Protein 5IRN (pdb70)

Sequence (746 aa):
EAAACKKYMSKLRTIVAAQSRFLNLCLEDIYTENTLEVRTAALGLEELFSEDADTVLVVGEAGSGKSTLLQQVHLLWATGQDFQEFLFVFPFSCRQLQCVARPLSVMTLLFEHCCWPDVGQQDVFQFLLDHPDRILLTFDGFDEFKFKFTDHERHCSPTDPTSVQTLLFNLLQGNLLKNARKVLTSRPDAVSAFLRKYVRTEFNLKGFSEEGIELYLRKCHREPGVADRLIHLLQTTSALHGLCHLPVFSWMVSKCHQELLLQDGGSPKTTTDMYLLILQHFLRHASLLQGRLPTLLRLGQLALWGLGMCCYVFSAQQLQAAQVDPDDISLGFLVQAPLEFLHITFQCFLAAFYLVLSTDVPTASLRYLFNCESTVAALLQKTEPHNLQITAAFLAGLLSREHRDLLAACQASERSLLRRRACARWCLARSLHKHFRSIHAMPGFLWLIRSLYEMQEERLAQEAVRGLNVEHLKLTFCGVGPAECAALAFVLRHLRRPVALQLDHNSVGDIGVEQLLPCLGACKALYLRDNNISDRGICKLIEHALHCEQLQKLALFNNKLTDGCAHSVAQLLACKQNFLALRLGNNHITAEGAQVLAEGLRDNSSLQFLGFWGNKVGDKGAQALAEALSDHQSLKWLSLVGNNIGSVGAQALASMLEKNVALEELCLEENHLQDAGVCSLAEGLKRNSSLKVLKLSNNCITFVGAEALLQALASNDTILEVWLRGNPFSPEEMEALSHRDSRLLL

CATH classification: 3.40.50.300 (+1 more: 3.80.10.10)

GO terms:
  GO:0043531 ADP binding (F, IDA)

InterPro domains:
  IPR001315 CARD domain [PF00619] (6-85)
  IPR001315 CARD domain [PF00619] (107-177)
  IPR001315 CARD domain [PS50209] (1-82)
  IPR001315 CARD domain [PS50209] (107-178)
  IPR001611 Leucine-rich repeat [PF13516] (844-865)
  IPR001611 Leucine-rich repeat [PF13516] (871-893)
  IPR001611 Leucine-rich repeat [PF13516] (900-921)
  IPR001611 Leucine-rich repeat [PF13516] (955-976)
  IPR001611 Leucine-rich repeat [PS51450] (957-978)
  IPR007111 NACHT nucleoside triphosphatase [PF05729] (266-435)
  IPR007111 NACHT nucleoside triphosphatase [PS50837] (266-402)
  IPR011029 Death-like domain superfamily [G3DSA:1.10.533.10] (2-100)
  IPR011029 Death-like domain superfamily [G3DSA:1.10.533.10] (101-182)
  IPR011029 Death-like domain superfamily [SSF47986] (7-83)
  IPR011029 Death-like domain superfamily [SSF47986] (104-183)
  IPR027417 P-loop containing nucleoside triphosphate hydrolase [G3DSA:3.40.50.300] (189-412)
  IPR027417 P-loop containing nucleoside triphosphate hydrolase [SSF52540] (267-445)
  IPR032675 Leucine-rich repeat domain superfamily [G3DSA:3.80.10.10] (719-1010)
  IPR041075 NOD1/2, winged helix domain [PF17779] (519-564)
  IPR041267 NACHT, LRR and PYD domains-containing protein, helical domain HD2 [PF17776] (576-730)

Organism: Oryctolagus cuniculus (NCBI:txid9986)

B-factor: mean 77.6, std 21.6, range [43.57, 192.57]

Solvent-accessible surface area: 31819 Å² total; per-residue (Å²): 212,51,71,19,33,106,77,2,29,50,53,1,52,95,51,2,22,70,126,4,112,89,122,178,107,23,0,91,82,14,35,6,91,12,49,0,44,68,147,170,144,49,48,42,19,128,78,2,30,112,122,116,8,16,0,1,0,0,4,3,54,11,8,1,14,21,62,47,0,2,41,18,0,17,5,20,0,11,70,39,96,39,10,76,88,1,34,1,0,0,30,11,31,0,39,83,10,34,77,36,98,213,84,7,7,0,54,33,4,0,2,117,70,38,4,122,0,99,90,24,47,147,104,0,6,93,53,0,56,84,72,25,78,80,0,0,0,1,1,39,13,18,11,16,14,83,68,112,190,87,9,95,106,177,27,65,32,34,85,80,89,20,29,6,18,4,2,3,34,0,0,12,62,25,34,3,13,47,93,0,38,1,0,0,0,0,13,54,84,39,17,60,87,66,12,115,71,58,29,93,32,27,2,55,4,63,13,15,33,45,109,0,2,58,85,19,0,95,64,28,22,185,125,124,37,23,9,80,128,0,20,116,20,2,118,92,31,30,16,0,9,2,4,0,20,44,19,18,13,0,75,0,0,13,90,0,52,132,30,7,38,154,109,159,28,79,32,12,92,4,35,0,28,0,3,19,26,0,1,51,23,19,8,141,138,106,101,88,8,86,60,51,26,75,7,0,41,68,0,0,85,2,0,2,84,0,1,2,77,18,18,8,13,0,53,78,133,61,10,130,82,25,129,8,61,105,86,1,54,87,9,26,1,6,48,141,129,78,24,34,3,59,57,12,10,1,1,0,0,0,0,0,1,10,0,0,5,7,127,101,6,54,50,66,3,0,94,73,6,14,114,39,209,34,116,10,3,38,28,1,112,110,6,52,82,15,2,18,47,12,0,4,5,4,0,0,0,0,0,2,144,145,15,80,122,68,1,39,45,21,39,123,55,56,152,28,0,90,135,9,14,61,17,0,52,113,1,0,22,88,4,1,53,60,23,68,156,89,188,154,50,26,65,21,3,0,42,30,0,35,4,0,16,7,6,55,46,99,160,0,0,88,75,0,10,186,72,35,115,17,75,84,4,95,0,22,88,14,36,0,7,1,22,26,0,10,0,0,3,34,0,4,104,32,24,232,102,37,0,7,0,29,0,9,64,2,32,0,6,16,16,0,0,61,25,4,24,77,2,2,39,10,1,63,3,0,43,0,54,31,1,62,0,21,29,158,0,0,40,79,2,1,100,65,0,48,135,5,126,81,0,49,81,1,3,0,58,62,10,85,0,57,40,58,1,2,117,21,0,11,64,0,1,45,83,12,154,51,0,42,12,0,74,0,2,56,6,118,2,58,24,126,0,0,86,68,0,4,99,2,0,139,80,12,58,30,0,55,72,0,4,0,128,22,0,108,0,11,45,130,0,0,59,22,0,0,124,12,0,21,127,10,139,29,0,78,45,0,3,0,4,17,0,87,0,2,54,78,0,0,94,13,0,1,38,4,0,71,125,5,124,20,1,58,42,0,3,0,22,94,11,73,0,94,36,65,0,0,48,18,0,2,73,0,1,78,133,11,93,24,1,87,18,0,29,0,9,64,0,64,0,54,43,88,0,0,78,22,0,12,123,0,5,94,90,8,135,52,2,105,56,0,65,1,151,62,12,81,23,48,101,143,47,87,116,43,2,70,153,113,49,98,52,12,66,92

Structure (mmCIF, N/CA/C/O backbone):
data_5IRN
#
_entry.id   5IRN
#
_cell.length_a   77.815
_cell.length_b   106.162
_cell.length_c   185.393
_cell.angle_alpha   90.00
_cell.angle_beta   90.00
_cell.angle_gamma   90.00
#
_symmetry.space_group_name_H-M   'P 21 21 21'
#
loop_
_entity.id
_entity.type
_entity.pdbx_description
1 polymer 'Uncharacterized protein'
2 non-polymer "ADENOSINE-5'-DIPHOSPHATE"
3 water water
#
loop_
_atom_site.group_PDB
_atom_site.id
_atom_site.type_symbol
_atom_site.label_atom_id
_atom_site.label_alt_id
_atom_site.label_comp_id
_atom_site.label_asym_id
_atom_site.label_entity_id
_atom_site.label_seq_id
_atom_site.pdbx_PDB_ins_code
_atom_site.Cartn_x
_atom_site.Cartn_y
_atom_site.Cartn_z
_atom_site.occupancy
_atom_site.B_iso_or_equiv
_atom_site.auth_seq_id
_atom_site.auth_comp_id
_atom_site.auth_asym_id
_atom_site.auth_atom_id
_atom_site.pdbx_PDB_model_num
ATOM 1 N N . GLU A 1 5 ? 27.969 111.242 148.128 1.00 103.87 195 GLU A N 1
ATOM 2 C CA . GLU A 1 5 ? 29.387 111.127 147.627 1.00 109.17 195 GLU A CA 1
ATOM 3 C C . GLU A 1 5 ? 29.997 109.764 147.930 1.00 108.42 195 GLU A C 1
ATOM 4 O O . GLU A 1 5 ? 29.521 109.027 148.814 1.00 116.00 195 GLU A O 1
ATOM 10 N N . ALA A 1 6 ? 31.041 109.438 147.167 1.00 95.62 196 ALA A N 1
ATOM 11 C CA . ALA A 1 6 ? 31.792 108.194 147.328 1.00 88.56 196 ALA A CA 1
ATOM 12 C C . ALA A 1 6 ? 33.264 108.516 147.561 1.00 77.97 196 ALA A C 1
ATOM 13 O O . ALA A 1 6 ? 33.748 109.585 147.168 1.00 73.23 196 ALA A O 1
ATOM 15 N N . ALA A 1 7 ? 33.965 107.595 148.224 1.00 75.12 197 ALA A N 1
ATOM 16 C CA . ALA A 1 7 ? 35.398 107.756 148.514 1.00 75.41 197 ALA A CA 1
ATOM 17 C C . ALA A 1 7 ? 36.244 107.901 147.244 1.00 76.50 197 ALA A C 1
ATOM 18 O O . ALA A 1 7 ? 35.766 107.699 146.115 1.00 70.81 197 ALA A O 1
ATOM 20 N N . ALA A 1 8 ? 37.510 108.248 147.444 1.00 75.73 198 ALA A N 1
ATOM 21 C CA . ALA A 1 8 ? 38.391 108.606 146.349 1.00 71.38 198 ALA A CA 1
ATOM 22 C C . ALA A 1 8 ? 38.700 107.434 145.387 1.00 71.91 198 ALA A C 1
ATOM 23 O O . ALA A 1 8 ? 38.889 107.671 144.207 1.00 71.49 198 ALA A O 1
ATOM 25 N N . CYS A 1 9 ? 38.745 106.213 145.920 1.00 68.37 199 CYS A N 1
ATOM 26 C CA . CYS A 1 9 ? 39.136 105.024 145.211 1.00 79.34 199 CYS A CA 1
ATOM 27 C C . CYS A 1 9 ? 38.016 104.581 144.247 1.00 79.46 199 CYS A C 1
ATOM 28 O O . CYS A 1 9 ? 38.287 104.316 143.084 1.00 76.56 199 CYS A O 1
ATOM 31 N N . LYS A 1 10 ? 36.771 104.554 144.715 1.00 73.56 200 LYS A N 1
ATOM 32 C CA . LYS A 1 10 ? 35.622 104.349 143.844 1.00 73.55 200 LYS A CA 1
ATOM 33 C C . LYS A 1 10 ? 35.464 105.446 142.776 1.00 76.99 200 LYS A C 1
ATOM 34 O O . LYS A 1 10 ? 35.109 105.147 141.639 1.00 74.57 200 LYS A O 1
ATOM 40 N N . LYS A 1 11 ? 35.728 106.702 143.125 1.00 77.26 201 LYS A N 1
ATOM 41 C CA . LYS A 1 11 ? 35.627 107.798 142.135 1.00 79.22 201 LYS A CA 1
ATOM 42 C C . LYS A 1 11 ? 36.602 107.634 140.976 1.00 75.31 201 LYS A C 1
ATOM 43 O O . LYS A 1 11 ? 36.272 107.969 139.827 1.00 69.50 201 LYS A O 1
ATOM 49 N N . TYR A 1 12 ? 37.808 107.182 141.319 1.00 66.72 202 TYR A N 1
ATOM 50 C CA . TYR A 1 12 ? 38.862 106.949 140.365 1.00 75.94 202 TYR A CA 1
ATOM 51 C C . TYR A 1 12 ? 38.524 105.736 139.480 1.00 74.72 202 TYR A C 1
ATOM 52 O O . TYR A 1 12 ? 38.634 105.827 138.278 1.00 72.21 202 TYR A O 1
ATOM 61 N N . MET A 1 13 ? 38.073 104.636 140.084 1.00 75.35 203 MET A N 1
ATOM 62 C CA . MET A 1 13 ? 37.499 103.529 139.340 1.00 73.88 203 MET A CA 1
ATOM 63 C C . MET A 1 13 ? 36.562 104.030 138.272 1.00 70.86 203 MET A C 1
ATOM 64 O O . MET A 1 13 ? 36.672 103.615 137.146 1.00 84.07 203 MET A O 1
ATOM 69 N N . SER A 1 14 ? 35.644 104.906 138.636 1.00 72.82 204 SER A N 1
ATOM 70 C CA . SER A 1 14 ? 34.658 105.446 137.691 1.00 73.82 204 SER A CA 1
ATOM 71 C C . SER A 1 14 ? 35.274 106.414 136.683 1.00 70.61 204 SER A C 1
ATOM 72 O O . SER A 1 14 ? 34.885 106.404 135.503 1.00 73.94 204 SER A O 1
ATOM 75 N N . LYS A 1 15 ? 36.222 107.239 137.124 1.00 64.13 205 LYS A N 1
ATOM 76 C CA . LYS A 1 15 ? 36.930 108.121 136.184 1.00 72.35 205 LYS A CA 1
ATOM 77 C C . LYS A 1 15 ? 37.687 107.297 135.109 1.00 71.54 205 LYS A C 1
ATOM 78 O O . LYS A 1 15 ? 37.610 107.615 133.926 1.00 72.26 205 LYS A O 1
ATOM 84 N N . LEU A 1 16 ? 38.386 106.251 135.555 1.00 65.89 206 LEU A N 1
ATOM 85 C CA . LEU A 1 16 ? 39.270 105.450 134.722 1.00 70.58 206 LEU A CA 1
ATOM 86 C C . LEU A 1 16 ? 38.443 104.686 133.672 1.00 71.44 206 LEU A C 1
ATOM 87 O O . LEU A 1 16 ? 38.742 104.771 132.488 1.00 73.82 206 LEU A O 1
ATOM 92 N N . ARG A 1 17 ? 37.370 104.012 134.106 1.00 70.21 207 ARG A N 1
ATOM 93 C CA . ARG A 1 17 ? 36.398 103.409 133.201 1.00 70.86 207 ARG A CA 1
ATOM 94 C C . ARG A 1 17 ? 35.904 104.388 132.161 1.00 72.85 207 ARG A C 1
ATOM 95 O O . ARG A 1 17 ? 35.832 104.044 130.990 1.00 77.08 207 ARG A O 1
ATOM 103 N N . THR A 1 18 ? 35.539 105.590 132.597 1.00 74.68 208 THR A N 1
ATOM 104 C CA . THR A 1 18 ? 34.951 106.597 131.709 1.00 73.11 208 THR A CA 1
ATOM 105 C C . THR A 1 18 ? 35.953 107.034 130.653 1.00 67.19 208 THR A C 1
ATOM 106 O O . THR A 1 18 ? 35.579 107.157 129.500 1.00 67.88 208 THR A O 1
ATOM 110 N N . ILE A 1 19 ? 37.194 107.286 131.063 1.00 74.80 209 ILE A N 1
ATOM 111 C CA . ILE A 1 19 ? 38.242 107.730 130.153 1.00 77.74 209 ILE A CA 1
ATOM 112 C C . ILE A 1 19 ? 38.600 106.589 129.181 1.00 77.93 209 ILE A C 1
ATOM 113 O O . ILE A 1 19 ? 38.553 106.804 127.989 1.00 75.16 209 ILE A O 1
ATOM 118 N N . VAL A 1 20 ? 38.911 105.399 129.702 1.00 72.71 210 VAL A N 1
ATOM 119 C CA . VAL A 1 20 ? 39.287 104.235 128.888 1.00 72.99 210 VAL A CA 1
ATOM 120 C C . VAL A 1 20 ? 38.206 103.913 127.839 1.00 67.81 210 VAL A C 1
ATOM 121 O O . VAL A 1 20 ? 38.519 103.854 126.671 1.00 62.97 210 VAL A O 1
ATOM 125 N N . ALA A 1 21 ? 36.951 103.770 128.253 1.00 67.21 211 ALA A N 1
ATOM 126 C CA . ALA A 1 21 ? 35.821 103.670 127.324 1.00 68.74 211 ALA A CA 1
ATOM 127 C C . ALA A 1 21 ? 35.831 104.728 126.222 1.00 75.02 211 ALA A C 1
ATOM 128 O O . ALA A 1 21 ? 35.681 104.404 125.054 1.00 90.05 211 ALA A O 1
ATOM 130 N N . ALA A 1 22 ? 36.002 105.983 126.596 1.00 76.17 212 ALA A N 1
ATOM 131 C CA . ALA A 1 22 ? 36.010 107.083 125.637 1.00 80.51 212 ALA A CA 1
ATOM 132 C C . ALA A 1 22 ? 37.184 107.022 124.652 1.00 80.45 212 ALA A C 1
ATOM 133 O O . ALA A 1 22 ? 37.023 107.429 123.514 1.00 79.72 212 ALA A O 1
ATOM 135 N N . GLN A 1 23 ? 38.353 106.561 125.105 1.00 71.39 213 GLN A N 1
ATOM 136 C CA . GLN A 1 23 ? 39.547 106.460 124.264 1.00 73.26 213 GLN A CA 1
ATOM 137 C C . GLN A 1 23 ? 39.583 105.200 123.333 1.00 71.44 213 GLN A C 1
ATOM 138 O O . GLN A 1 23 ? 40.369 105.156 122.403 1.00 76.84 213 GLN A O 1
ATOM 144 N N . SER A 1 24 ? 38.734 104.222 123.619 1.00 67.70 214 SER A N 1
ATOM 145 C CA . SER A 1 24 ? 38.681 102.899 123.003 1.00 72.94 214 SER A CA 1
ATOM 146 C C . SER A 1 24 ? 37.462 102.638 122.104 1.00 72.78 214 SER A C 1
ATOM 147 O O . SER A 1 24 ? 37.467 101.677 121.352 1.00 67.68 214 SER A O 1
ATOM 150 N N . ARG A 1 25 ? 36.416 103.453 122.247 1.00 73.40 215 ARG A N 1
ATOM 151 C CA . ARG A 1 25 ? 35.148 103.317 121.532 1.00 77.42 215 ARG A CA 1
ATOM 152 C C . ARG A 1 25 ? 35.279 103.339 120.003 1.00 79.18 215 ARG A C 1
ATOM 153 O O . ARG A 1 25 ? 34.585 102.579 119.330 1.00 67.02 215 ARG A O 1
ATOM 161 N N . PHE A 1 26 ? 36.129 104.242 119.501 1.00 78.61 216 PHE A N 1
ATOM 162 C CA . PHE A 1 26 ? 36.285 104.565 118.083 1.00 82.06 216 PHE A CA 1
ATOM 163 C C . PHE A 1 26 ? 37.735 104.329 117.680 1.00 88.81 216 PHE A C 1
ATOM 164 O O . PHE A 1 26 ? 38.622 104.294 118.531 1.00 83.94 216 PHE A O 1
ATOM 172 N N . LEU A 1 27 ? 37.987 104.191 116.378 1.00 108.14 217 LEU A N 1
ATOM 173 C CA . LEU A 1 27 ? 39.354 103.985 115.876 1.00 108.34 217 LEU A CA 1
ATOM 174 C C . LEU A 1 27 ? 39.606 104.754 114.588 1.00 106.44 217 LEU A C 1
ATOM 175 O O . LEU A 1 27 ? 40.289 105.774 114.614 1.00 102.71 217 LEU A O 1
ATOM 180 N N . ASN A 1 35 ? 31.395 108.220 111.741 1.00 123.46 225 ASN A N 1
ATOM 181 C CA . ASN A 1 35 ? 32.309 107.510 112.641 1.00 130.55 225 ASN A CA 1
ATOM 182 C C . ASN A 1 35 ? 31.975 106.027 112.842 1.00 125.83 225 ASN A C 1
ATOM 183 O O . ASN A 1 35 ? 30.821 105.614 112.706 1.00 118.76 225 ASN A O 1
ATOM 188 N N . LEU A 1 36 ? 33.007 105.250 113.178 1.00 118.13 226 LEU A N 1
ATOM 189 C CA . LEU A 1 36 ? 32.916 103.790 113.304 1.00 122.16 226 LEU A CA 1
ATOM 190 C C . LEU A 1 36 ? 33.181 103.368 114.751 1.00 109.00 226 LEU A C 1
ATOM 191 O O . LEU A 1 36 ? 34.168 103.790 115.339 1.00 113.95 226 LEU A O 1
ATOM 196 N N . CYS A 1 37 ? 32.320 102.526 115.315 1.00 95.32 227 CYS A N 1
ATOM 197 C CA . CYS A 1 37 ? 32.499 102.038 116.692 1.00 93.78 227 CYS A CA 1
ATOM 198 C C . CYS A 1 37 ? 33.264 100.717 116.680 1.00 81.78 227 CYS A C 1
ATOM 199 O O . CYS A 1 37 ? 32.836 99.788 116.017 1.00 76.96 227 CYS A O 1
ATOM 202 N N . LEU A 1 38 ? 34.366 100.625 117.427 1.00 70.42 228 LEU A N 1
ATOM 203 C CA . LEU A 1 38 ? 35.135 99.380 117.560 1.00 71.35 228 LEU A CA 1
ATOM 204 C C . LEU A 1 38 ? 34.269 98.156 117.875 1.00 79.26 228 LEU A C 1
ATOM 205 O O . LEU A 1 38 ? 34.578 97.040 117.439 1.00 77.57 228 LEU A O 1
ATOM 210 N N . GLU A 1 39 ? 33.222 98.348 118.665 1.00 83.28 229 GLU A N 1
ATOM 211 C CA . GLU A 1 39 ? 32.285 97.267 118.948 1.00 87.58 229 GLU A CA 1
ATOM 212 C C . GLU A 1 39 ? 31.640 96.661 117.696 1.00 74.12 229 GLU A C 1
ATOM 213 O O . GLU A 1 39 ? 31.374 95.468 117.669 1.00 69.87 229 GLU A O 1
ATOM 219 N N . ASP A 1 40 ? 31.306 97.501 116.721 1.00 66.89 230 ASP A N 1
ATOM 220 C CA . ASP A 1 40 ? 30.651 97.052 115.494 1.00 75.62 230 ASP A CA 1
ATOM 221 C C . ASP A 1 40 ? 31.650 96.363 114.534 1.00 83.64 230 ASP A C 1
ATOM 222 O O . ASP A 1 40 ? 31.228 95.558 113.715 1.00 84.95 230 ASP A O 1
ATOM 227 N N . ILE A 1 41 ? 32.951 96.671 114.670 1.00 72.02 231 ILE A N 1
ATOM 228 C CA . ILE A 1 41 ? 33.983 96.375 113.696 1.00 72.31 231 ILE A CA 1
ATOM 229 C C . ILE A 1 41 ? 34.917 95.254 114.171 1.00 69.23 231 ILE A C 1
ATOM 230 O O . ILE A 1 41 ? 35.382 94.473 113.359 1.00 67.70 231 ILE A O 1
ATOM 235 N N . TYR A 1 42 ? 35.173 95.125 115.465 1.00 65.49 232 TYR A N 1
ATOM 236 C CA . TYR A 1 42 ? 36.123 94.117 115.908 1.00 65.75 232 TYR A CA 1
ATOM 237 C C . TYR A 1 42 ? 35.690 92.716 115.472 1.00 69.49 232 TYR A C 1
ATOM 238 O O . TYR A 1 42 ? 34.545 92.348 115.644 1.00 70.36 232 TYR A O 1
ATOM 247 N N . THR A 1 43 ? 36.635 91.964 114.892 1.00 71.85 233 THR A N 1
ATOM 248 C CA . THR A 1 43 ? 36.381 90.647 114.317 1.00 62.79 233 THR A CA 1
ATOM 249 C C . THR A 1 43 ? 37.325 89.630 114.942 1.00 59.15 233 THR A C 1
ATOM 250 O O . THR A 1 43 ? 38.469 89.971 115.260 1.00 64.29 233 THR A O 1
ATOM 254 N N . GLU A 1 44 ? 36.849 88.396 115.133 1.00 60.93 234 GLU A N 1
ATOM 255 C CA . GLU A 1 44 ? 37.670 87.325 115.704 1.00 68.03 234 GLU A CA 1
ATOM 256 C C . GLU A 1 44 ? 39.055 87.357 115.064 1.00 70.93 234 GLU A C 1
ATOM 257 O O . GLU A 1 44 ? 39.205 87.512 113.840 1.00 69.24 234 GLU A O 1
ATOM 263 N N . ASN A 1 45 ? 40.059 87.271 115.921 1.00 67.09 235 ASN A N 1
ATOM 264 C CA . ASN A 1 45 ? 41.435 87.216 115.529 1.00 64.13 235 ASN A CA 1
ATOM 265 C C . ASN A 1 45 ? 42.044 86.261 116.529 1.00 70.59 235 ASN A C 1
ATOM 266 O O . ASN A 1 45 ? 42.270 86.620 117.670 1.00 69.21 235 ASN A O 1
ATOM 271 N N . THR A 1 46 ? 42.320 85.036 116.111 1.00 74.11 236 THR A N 1
ATOM 272 C CA . THR A 1 46 ? 42.517 83.966 117.089 1.00 81.94 236 THR A CA 1
ATOM 273 C C . THR A 1 46 ? 43.900 84.037 117.782 1.00 78.74 236 THR A C 1
ATOM 274 O O . THR A 1 46 ? 44.895 84.416 117.167 1.00 71.11 236 THR A O 1
ATOM 278 N N . LEU A 1 47 ? 43.931 83.744 119.083 1.00 73.41 237 LEU A N 1
ATOM 279 C CA . LEU A 1 47 ? 45.209 83.681 119.830 1.00 79.21 237 LEU A CA 1
ATOM 280 C C . LEU A 1 47 ? 45.694 82.244 119.884 1.00 75.32 237 LEU A C 1
ATOM 281 O O . LEU A 1 47 ? 44.911 81.348 120.157 1.00 80.85 237 LEU A O 1
ATOM 286 N N . GLU A 1 48 ? 46.974 82.020 119.641 1.00 80.91 238 GLU A N 1
ATOM 287 C CA . GLU A 1 48 ? 47.529 80.679 119.722 1.00 92.01 238 GLU A CA 1
ATOM 288 C C . GLU A 1 48 ? 48.701 80.673 120.666 1.00 90.08 238 GLU A C 1
ATOM 289 O O . GLU A 1 48 ? 49.442 81.658 120.734 1.00 79.05 238 GLU A O 1
ATOM 295 N N . VAL A 1 49 ? 48.864 79.556 121.373 1.00 88.17 239 VAL A N 1
ATOM 296 C CA . VAL A 1 49 ? 49.919 79.398 122.364 1.00 97.48 239 VAL A CA 1
ATOM 297 C C . VAL A 1 49 ? 50.812 78.238 121.937 1.00 107.97 239 VAL A C 1
ATOM 298 O O . VAL A 1 49 ? 50.319 77.239 121.427 1.00 116.18 239 VAL A O 1
ATOM 302 N N . ARG A 1 50 ? 52.120 78.382 122.147 1.00 122.69 240 ARG A N 1
ATOM 303 C CA . ARG A 1 50 ? 53.143 77.511 121.529 1.00 125.11 240 ARG A CA 1
ATOM 304 C C . ARG A 1 50 ? 53.159 76.018 121.980 1.00 132.28 240 ARG A C 1
ATOM 305 O O . ARG A 1 50 ? 53.063 75.111 121.126 1.00 120.11 240 ARG A O 1
ATOM 313 N N . THR A 1 51 ? 53.260 75.796 123.301 1.00 131.81 241 THR A N 1
ATOM 314 C CA . THR A 1 51 ? 53.676 74.508 123.927 1.00 132.18 241 THR A CA 1
ATOM 315 C C . THR A 1 51 ? 55.133 74.189 123.574 1.00 136.66 241 THR A C 1
ATOM 316 O O . THR A 1 51 ? 55.849 73.559 124.353 1.00 127.80 241 THR A O 1
ATOM 320 N N . ALA A 1 64 ? 44.675 73.366 120.101 1.00 117.29 254 ALA A N 1
ATOM 321 C CA . ALA A 1 64 ? 43.564 74.319 120.009 1.00 124.32 254 ALA A CA 1
ATOM 322 C C . ALA A 1 64 ? 44.009 75.798 120.107 1.00 133.10 254 ALA A C 1
ATOM 323 O O . ALA A 1 64 ? 45.159 76.118 120.489 1.00 119.73 254 ALA A O 1
ATOM 325 N N . ALA A 1 65 ? 43.073 76.685 119.757 1.00 126.02 255 ALA A N 1
ATOM 326 C CA . ALA A 1 65 ? 43.336 78.114 119.592 1.00 110.84 255 ALA A CA 1
ATOM 327 C C . ALA A 1 65 ? 42.194 78.968 120.191 1.00 111.30 255 ALA A C 1
ATOM 328 O O . ALA A 1 65 ? 41.004 78.682 119.969 1.00 102.73 255 ALA A O 1
ATOM 330 N N . LEU A 1 66 ? 42.568 80.030 120.914 1.00 96.13 256 LEU A N 1
ATOM 331 C CA . LEU A 1 66 ? 41.660 80.730 121.842 1.00 96.38 256 LEU A CA 1
ATOM 332 C C . LEU A 1 66 ? 41.161 82.113 121.381 1.00 87.74 256 LEU A C 1
ATOM 333 O O . LEU A 1 66 ? 41.922 82.916 120.829 1.00 87.93 256 LEU A O 1
ATOM 338 N N . GLY A 1 67 ? 39.877 82.381 121.617 1.00 82.81 257 GLY A N 1
ATOM 339 C CA . GLY A 1 67 ? 39.317 83.733 121.499 1.00 78.50 257 GLY A CA 1
ATOM 340 C C . GLY A 1 67 ? 39.857 84.707 122.568 1.00 80.99 257 GLY A C 1
ATOM 341 O O . GLY A 1 67 ? 40.466 84.308 123.599 1.00 67.54 257 GLY A O 1
ATOM 342 N N . LEU A 1 68 ? 39.643 85.997 122.303 1.00 78.49 258 LEU A N 1
ATOM 343 C CA . LEU A 1 68 ? 40.069 87.088 123.193 1.00 78.90 258 LEU A CA 1
ATOM 344 C C . LEU A 1 68 ? 39.535 86.938 124.625 1.00 79.32 258 LEU A C 1
ATOM 345 O O . LEU A 1 68 ? 40.263 87.175 125.595 1.00 74.47 258 LEU A O 1
ATOM 350 N N . GLU A 1 69 ? 38.276 86.513 124.724 1.00 86.95 259 GLU A N 1
ATOM 351 C CA . GLU A 1 69 ? 37.597 86.233 126.003 1.00 98.33 259 GLU A CA 1
ATOM 352 C C . GLU A 1 69 ? 38.428 85.383 126.993 1.00 93.41 259 GLU A C 1
ATOM 353 O O . GLU A 1 69 ? 38.336 85.576 128.207 1.00 88.57 259 GLU A O 1
ATOM 359 N N . GLU A 1 70 ? 39.266 84.483 126.469 1.00 90.74 260 GLU A N 1
ATOM 360 C CA . GLU A 1 70 ? 40.107 83.603 127.291 1.00 86.23 260 GLU A CA 1
ATOM 361 C C . GLU A 1 70 ? 41.550 84.091 127.433 1.00 77.83 260 GLU A C 1
ATOM 362 O O . GLU A 1 70 ? 42.448 83.327 127.809 1.00 80.04 260 GLU A O 1
ATOM 368 N N . LEU A 1 71 ? 41.772 85.382 127.207 1.00 75.42 261 LEU A N 1
ATOM 369 C CA . LEU A 1 71 ? 43.111 85.955 127.300 1.00 77.31 261 LEU A CA 1
ATOM 370 C C . LEU A 1 71 ? 43.846 85.655 128.626 1.00 80.87 261 LEU A C 1
ATOM 371 O O . LEU A 1 71 ? 45.065 85.516 128.610 1.00 84.17 261 LEU A O 1
ATOM 376 N N . PHE A 1 72 ? 43.116 85.583 129.748 1.00 85.12 262 PHE A N 1
ATOM 377 C CA . PHE A 1 72 ? 43.694 85.327 131.101 1.00 87.92 262 PHE A CA 1
ATOM 378 C C . PHE A 1 72 ? 43.438 83.920 131.642 1.00 94.21 262 PHE A C 1
ATOM 379 O O . PHE A 1 72 ? 44.013 83.543 132.653 1.00 96.25 262 PHE A O 1
ATOM 387 N N . SER A 1 73 ? 42.562 83.173 130.964 1.00 109.86 263 SER A N 1
ATOM 388 C CA . SER A 1 73 ? 42.510 81.702 131.014 1.00 112.54 263 SER A CA 1
ATOM 389 C C . SER A 1 73 ? 43.560 81.086 130.071 1.00 112.31 263 SER A C 1
ATOM 390 O O . SER A 1 73 ? 44.354 80.233 130.469 1.00 106.63 263 SER A O 1
ATOM 393 N N . GLU A 1 80 ? 56.511 81.988 140.460 1.00 135.94 270 GLU A N 1
ATOM 394 C CA . GLU A 1 80 ? 56.788 83.360 140.040 1.00 136.52 270 GLU A CA 1
ATOM 395 C C . GLU A 1 80 ? 55.593 84.335 140.248 1.00 138.84 270 GLU A C 1
ATOM 396 O O . GLU A 1 80 ? 55.759 85.322 140.978 1.00 129.08 270 GLU A O 1
ATOM 398 N N . ASP A 1 81 ? 54.396 84.099 139.683 1.00 134.97 271 ASP A N 1
ATOM 399 C CA . ASP A 1 81 ? 53.958 82.872 138.963 1.00 130.05 271 ASP A CA 1
ATOM 400 C C . ASP A 1 81 ? 54.445 82.595 137.496 1.00 138.22 271 ASP A C 1
ATOM 401 O O . ASP A 1 81 ? 54.767 81.433 137.196 1.00 138.34 271 ASP A O 1
ATOM 406 N N . ALA A 1 82 ? 54.536 83.575 136.579 1.00 133.06 272 ALA A N 1
ATOM 407 C CA . ALA A 1 82 ? 54.494 85.032 136.814 1.00 117.95 272 ALA A CA 1
ATOM 408 C C . ALA A 1 82 ? 53.155 85.662 136.400 1.00 104.80 272 ALA A C 1
ATOM 409 O O . ALA A 1 82 ? 52.169 84.959 136.160 1.00 91.09 272 ALA A O 1
ATOM 411 N N . ASP A 1 83 ? 53.118 86.992 136.345 1.00 98.28 273 ASP A N 1
ATOM 412 C CA . ASP A 1 83 ? 51.875 87.721 136.123 1.00 96.22 273 ASP A CA 1
ATOM 413 C C . ASP A 1 83 ? 51.719 88.369 134.728 1.00 90.50 273 ASP A C 1
ATOM 414 O O . ASP A 1 83 ? 50.693 88.991 134.476 1.00 85.58 273 ASP A O 1
ATOM 419 N N . THR A 1 84 ? 52.699 88.202 133.829 1.00 91.97 274 THR A N 1
ATOM 420 C CA . THR A 1 84 ? 52.701 88.862 132.510 1.00 86.52 274 THR A CA 1
ATOM 421 C C . THR A 1 84 ? 52.270 87.963 131.337 1.00 85.00 274 THR A C 1
ATOM 422 O O . THR A 1 84 ? 52.792 86.871 131.153 1.00 92.15 274 THR A O 1
ATOM 426 N N . VAL A 1 85 ? 51.296 88.448 130.565 1.00 84.53 275 VAL A N 1
ATOM 427 C CA . VAL A 1 85 ? 50.805 87.797 129.350 1.00 80.97 275 VAL A CA 1
ATOM 428 C C . VAL A 1 85 ? 51.411 88.541 128.159 1.00 80.13 275 VAL A C 1
ATOM 429 O O . VAL A 1 85 ? 51.410 89.778 128.098 1.00 76.35 275 VAL A O 1
ATOM 433 N N . LEU A 1 86 ? 51.935 87.764 127.219 1.00 76.55 276 LEU A N 1
ATOM 434 C CA . LEU A 1 86 ? 52.621 88.300 126.053 1.00 79.54 276 LEU A CA 1
ATOM 435 C C . LEU A 1 86 ? 51.824 87.955 124.801 1.00 75.17 276 LEU A C 1
ATOM 436 O O . LEU A 1 86 ? 51.461 86.796 124.608 1.00 74.99 276 LEU A O 1
ATOM 441 N N . VAL A 1 87 ? 51.521 88.975 123.994 1.00 69.17 277 VAL A N 1
ATOM 442 C CA . VAL A 1 87 ? 50.866 88.817 122.706 1.00 67.93 277 VAL A CA 1
ATOM 443 C C . VAL A 1 87 ? 51.873 89.260 121.652 1.00 68.10 277 VAL A C 1
ATOM 444 O O . VAL A 1 87 ? 52.299 90.424 121.616 1.00 66.48 277 VAL A O 1
ATOM 448 N N . VAL A 1 88 ? 52.258 88.308 120.811 1.00 67.09 278 VAL A N 1
ATOM 449 C CA . VAL A 1 88 ? 53.280 88.503 119.789 1.00 69.52 278 VAL A CA 1
ATOM 450 C C . VAL A 1 88 ? 52.661 88.331 118.407 1.00 65.21 278 VAL A C 1
ATOM 451 O O . VAL A 1 88 ? 51.823 87.464 118.196 1.00 68.25 278 VAL A O 1
ATOM 455 N N . GLY A 1 89 ? 53.103 89.151 117.470 1.00 65.07 279 GLY A N 1
ATOM 456 C CA . GLY A 1 89 ? 52.538 89.158 116.125 1.00 68.14 279 GLY A CA 1
ATOM 457 C C . GLY A 1 89 ? 53.296 90.116 115.228 1.00 68.48 279 GLY A C 1
ATOM 458 O O . GLY A 1 89 ? 53.893 91.092 115.706 1.00 64.17 279 GLY A O 1
ATOM 459 N N . GLU A 1 90 ? 53.288 89.838 113.926 1.00 71.05 280 GLU A N 1
ATOM 460 C CA . GLU A 1 90 ? 53.927 90.730 112.958 1.00 71.36 280 GLU A CA 1
ATOM 461 C C . GLU A 1 90 ? 53.199 92.061 113.003 1.00 66.19 280 GLU A C 1
ATOM 462 O O . GLU A 1 90 ? 52.042 92.144 113.473 1.00 61.59 280 GLU A O 1
ATOM 468 N N . ALA A 1 91 ? 53.880 93.078 112.488 1.00 55.35 281 ALA A N 1
ATOM 469 C CA . ALA A 1 91 ? 53.288 94.378 112.229 1.00 59.49 281 ALA A CA 1
ATOM 470 C C . ALA A 1 91 ? 52.050 94.246 111.377 1.00 57.89 281 ALA A C 1
ATOM 471 O O . ALA A 1 91 ? 52.068 93.592 110.337 1.00 60.00 281 ALA A O 1
ATOM 473 N N . GLY A 1 92 ? 50.951 94.812 111.880 1.00 53.75 282 GLY A N 1
ATOM 474 C CA . GLY A 1 92 ? 49.713 94.893 111.156 1.00 50.81 282 GLY A CA 1
ATOM 475 C C . GLY A 1 92 ? 48.782 93.746 111.399 1.00 52.89 282 GLY A C 1
ATOM 476 O O . GLY A 1 92 ? 47.718 93.680 110.753 1.00 52.29 282 GLY A O 1
ATOM 477 N N . SER A 1 93 ? 49.135 92.877 112.355 1.00 52.90 283 SER A N 1
ATOM 478 C CA . SER A 1 93 ? 48.365 91.653 112.635 1.00 51.78 283 SER A CA 1
ATOM 479 C C . SER A 1 93 ? 47.210 91.833 113.610 1.00 57.44 283 SER A C 1
ATOM 480 O O . SER A 1 93 ? 46.451 90.873 113.854 1.00 59.65 283 SER A O 1
ATOM 483 N N . GLY A 1 94 ? 47.110 93.026 114.203 1.00 55.15 284 GLY A N 1
ATOM 484 C CA . GLY A 1 94 ? 45.975 93.370 115.064 1.00 60.56 284 GLY A CA 1
ATOM 485 C C . GLY A 1 94 ? 46.206 93.501 116.564 1.00 61.90 284 GLY A C 1
ATOM 486 O O . GLY A 1 94 ? 45.238 93.450 117.326 1.00 63.52 284 GLY A O 1
ATOM 487 N N . LYS A 1 95 ? 47.468 93.672 116.968 1.00 60.07 285 LYS A N 1
ATOM 488 C CA . LYS A 1 95 ? 47.904 93.695 118.368 1.00 61.98 285 LYS A CA 1
ATOM 489 C C . LYS A 1 95 ? 47.366 94.917 119.114 1.00 61.85 285 LYS A C 1
ATOM 490 O O . LYS A 1 95 ? 46.727 94.776 120.128 1.00 61.05 285 LYS A O 1
ATOM 496 N N . SER A 1 96 ? 47.629 96.109 118.594 1.00 63.20 286 SER A N 1
ATOM 497 C CA . SER A 1 96 ? 46.994 97.319 119.098 1.00 58.98 286 SER A CA 1
ATOM 498 C C . SER A 1 96 ? 45.481 97.233 119.218 1.00 60.12 286 SER A C 1
ATOM 499 O O . SER A 1 96 ? 44.916 97.709 120.190 1.00 64.24 286 SER A O 1
ATOM 502 N N . THR A 1 97 ? 44.836 96.661 118.209 1.00 59.42 287 THR A N 1
ATOM 503 C CA . THR A 1 97 ? 43.373 96.656 118.127 1.00 58.34 287 THR A CA 1
ATOM 504 C C . THR A 1 97 ? 42.819 95.650 119.123 1.00 60.16 287 THR A C 1
ATOM 505 O O . THR A 1 97 ? 41.790 95.905 119.731 1.00 66.24 287 THR A O 1
ATOM 509 N N . LEU A 1 98 ? 43.533 94.537 119.313 1.00 60.21 288 LEU A N 1
ATOM 510 C CA . LEU A 1 98 ? 43.268 93.599 120.402 1.00 64.63 288 LEU A CA 1
ATOM 511 C C . LEU A 1 98 ? 43.298 94.254 121.798 1.00 64.86 288 LEU A C 1
ATOM 512 O O . LEU A 1 98 ? 42.391 94.039 122.595 1.00 60.67 288 LEU A O 1
ATOM 517 N N . LEU A 1 99 ? 44.342 95.011 122.099 1.00 62.00 289 LEU A N 1
ATOM 518 C CA . LEU A 1 99 ? 44.425 95.700 123.391 1.00 64.24 289 LEU A CA 1
ATOM 519 C C . LEU A 1 99 ? 43.302 96.711 123.555 1.00 64.87 289 LEU A C 1
ATOM 520 O O . LEU A 1 99 ? 42.686 96.802 124.611 1.00 61.78 289 LEU A O 1
ATOM 525 N N . GLN A 1 100 ? 43.004 97.432 122.489 1.00 64.86 290 GLN A N 1
ATOM 526 C CA . GLN A 1 100 ? 41.977 98.433 122.552 1.00 62.37 290 GLN A CA 1
ATOM 527 C C . GLN A 1 100 ? 40.606 97.793 122.785 1.00 63.50 290 GLN A C 1
ATOM 528 O O . GLN A 1 100 ? 39.766 98.367 123.467 1.00 61.60 290 GLN A O 1
ATOM 534 N N . GLN A 1 101 ? 40.396 96.597 122.250 1.00 62.49 291 GLN A N 1
ATOM 535 C CA . GLN A 1 101 ? 39.170 95.860 122.505 1.00 60.91 291 GLN A CA 1
ATOM 536 C C . GLN A 1 101 ? 39.144 95.269 123.931 1.00 62.58 291 GLN A C 1
ATOM 537 O O . GLN A 1 101 ? 38.088 95.152 124.532 1.00 60.84 291 GLN A O 1
ATOM 543 N N . VAL A 1 102 ? 40.287 94.860 124.454 1.00 62.40 292 VAL A N 1
ATOM 544 C CA . VAL A 1 102 ? 40.373 94.446 125.853 1.00 65.96 292 VAL A CA 1
ATOM 545 C C . VAL A 1 102 ? 39.955 95.618 126.781 1.00 63.58 292 VAL A C 1
ATOM 546 O O . VAL A 1 102 ? 39.148 95.437 127.693 1.00 58.54 292 VAL A O 1
ATOM 550 N N . HIS A 1 103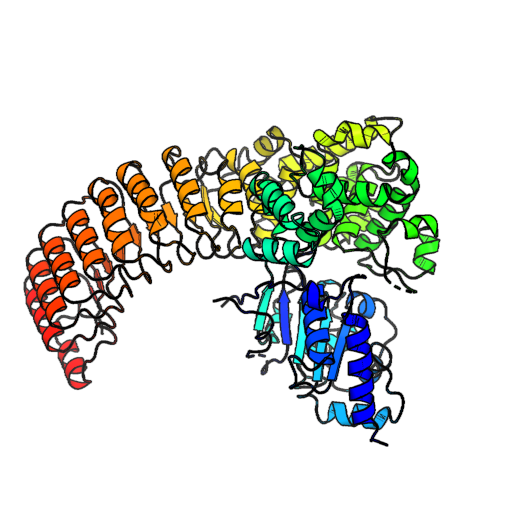 ? 40.477 96.800 126.488 1.00 59.82 293 HIS A N 1
ATOM 551 C CA . HIS A 1 103 ? 40.117 98.011 127.192 1.00 64.77 293 HIS A CA 1
ATOM 552 C C . HIS A 1 103 ? 38.636 98.327 127.102 1.00 66.59 293 HIS A C 1
ATOM 553 O O . HIS A 1 103 ? 38.013 98.638 128.116 1.00 66.03 293 HIS A O 1
ATOM 560 N N . LEU A 1 104 ? 38.069 98.260 125.906 1.00 66.78 294 LEU A N 1
ATOM 561 C CA . LEU A 1 104 ? 36.670 98.636 125.737 1.00 66.27 294 LEU A CA 1
ATOM 562 C C . LEU A 1 104 ? 35.781 97.639 126.439 1.00 65.51 294 LEU A C 1
ATOM 563 O O . LEU A 1 104 ? 34.794 98.026 127.065 1.00 70.65 294 LEU A O 1
ATOM 568 N N . LEU A 1 105 ? 36.152 96.366 126.392 1.00 66.78 295 LEU A N 1
ATOM 569 C CA . LEU A 1 105 ? 35.324 95.311 126.977 1.00 67.12 295 LEU A CA 1
ATOM 570 C C . LEU A 1 105 ? 35.287 95.474 128.516 1.00 68.16 295 LEU A C 1
ATOM 571 O O . LEU A 1 105 ? 34.233 95.380 129.116 1.00 66.95 295 LEU A O 1
ATOM 576 N N . TRP A 1 106 ? 36.452 95.722 129.109 1.00 67.35 296 TRP A N 1
ATOM 577 C CA . TRP A 1 106 ? 36.593 96.049 130.525 1.00 69.48 296 TRP A CA 1
ATOM 578 C C . TRP A 1 106 ? 35.785 97.302 130.910 1.00 65.26 296 TRP A C 1
ATOM 579 O O . TRP A 1 106 ? 34.840 97.210 131.678 1.00 64.55 296 TRP A O 1
ATOM 590 N N . ALA A 1 107 ? 36.110 98.434 130.299 1.00 65.45 297 ALA A N 1
ATOM 591 C CA . ALA A 1 107 ? 35.527 99.730 130.641 1.00 65.57 297 ALA A CA 1
ATOM 592 C C . ALA A 1 107 ? 34.004 99.809 130.565 1.00 68.74 297 ALA A C 1
ATOM 593 O O . ALA A 1 107 ? 33.393 100.595 131.297 1.00 73.14 297 ALA A O 1
ATOM 595 N N . THR A 1 108 ? 33.399 99.004 129.697 1.00 71.64 298 THR A N 1
ATOM 596 C CA . THR A 1 108 ? 31.935 98.945 129.559 1.00 69.09 298 THR A CA 1
ATOM 597 C C . THR A 1 108 ? 31.311 97.756 130.288 1.00 66.84 298 THR A C 1
ATOM 598 O O . THR A 1 108 ? 30.155 97.493 130.088 1.00 71.95 298 THR A O 1
ATOM 602 N N . GLY A 1 109 ? 32.055 97.031 131.121 1.00 67.43 299 GLY A N 1
ATOM 603 C CA . GLY A 1 109 ? 31.448 95.974 131.910 1.00 70.14 299 GLY A CA 1
ATOM 604 C C . GLY A 1 109 ? 31.330 94.594 131.275 1.00 77.79 299 GLY A C 1
ATOM 605 O O . GLY A 1 109 ? 30.948 93.642 131.967 1.00 80.84 299 GLY A O 1
ATOM 606 N N . GLN A 1 110 ? 31.702 94.431 129.998 1.00 78.90 300 GLN A N 1
ATOM 607 C CA . GLN A 1 110 ? 31.354 93.176 129.257 1.00 74.22 300 GLN A CA 1
ATOM 608 C C . GLN A 1 110 ? 32.215 91.961 129.560 1.00 70.55 300 GLN A C 1
ATOM 609 O O . GLN A 1 110 ? 31.697 90.859 129.600 1.00 82.33 300 GLN A O 1
ATOM 615 N N . ASP A 1 111 ? 33.513 92.169 129.790 1.00 71.68 301 ASP A N 1
ATOM 616 C CA . ASP A 1 111 ? 34.470 91.099 130.119 1.00 69.74 301 ASP A CA 1
ATOM 617 C C . ASP A 1 111 ? 35.600 91.645 130.980 1.00 72.67 301 ASP A C 1
ATOM 618 O O . ASP A 1 111 ? 35.784 92.859 131.052 1.00 74.53 301 ASP A O 1
ATOM 623 N N . PHE A 1 112 ? 36.385 90.743 131.574 1.00 73.31 302 PHE A N 1
ATOM 624 C CA . PHE A 1 112 ? 37.595 91.095 132.352 1.00 73.04 302 PHE A CA 1
ATOM 625 C C . PHE A 1 112 ? 37.245 91.866 133.622 1.00 75.99 302 PHE A C 1
ATOM 626 O O . PHE A 1 112 ? 38.012 92.714 134.102 1.00 75.15 302 PHE A O 1
ATOM 634 N N . GLN A 1 113 ? 36.102 91.511 134.190 1.00 82.73 303 GLN A N 1
ATOM 635 C CA . GLN A 1 113 ? 35.515 92.241 135.321 1.00 84.63 303 GLN A CA 1
ATOM 636 C C . GLN A 1 113 ? 36.215 92.018 136.643 1.00 77.15 303 GLN A C 1
ATOM 637 O O . GLN A 1 113 ? 36.070 92.811 137.534 1.00 78.81 303 GLN A O 1
ATOM 643 N N . GLU A 1 114 ? 37.045 90.988 136.732 1.00 80.74 304 GLU A N 1
ATOM 644 C CA . GLU A 1 114 ? 37.894 90.772 137.894 1.00 77.42 304 GLU A CA 1
ATOM 645 C C . GLU A 1 114 ? 38.875 91.896 138.217 1.00 71.98 304 GLU A C 1
ATOM 646 O O . GLU A 1 114 ? 39.445 91.885 139.291 1.00 90.19 304 GLU A O 1
ATOM 652 N N . PHE A 1 115 ? 39.117 92.822 137.290 1.00 71.54 305 PHE A N 1
ATOM 653 C CA . PHE A 1 115 ? 40.042 93.931 137.510 1.00 72.55 305 PHE A CA 1
ATOM 654 C C . PHE A 1 115 ? 39.288 95.216 137.838 1.00 73.57 305 PHE A C 1
ATOM 655 O O . PHE A 1 115 ? 38.418 95.643 137.071 1.00 72.09 305 PHE A O 1
ATOM 663 N N . LEU A 1 116 ? 39.649 95.847 138.955 1.00 68.54 306 LEU A N 1
ATOM 664 C CA . LEU A 1 116 ? 39.025 97.112 139.358 1.00 71.12 306 LEU A CA 1
ATOM 665 C C . LEU A 1 116 ? 39.622 98.287 138.574 1.00 70.29 306 LEU A C 1
ATOM 666 O O . LEU A 1 116 ? 38.932 99.298 138.343 1.00 66.61 306 LEU A O 1
ATOM 671 N N . PHE A 1 117 ? 40.893 98.134 138.175 1.00 64.63 307 PHE A N 1
ATOM 672 C CA . PHE A 1 117 ? 41.636 99.149 137.438 1.00 69.31 307 PHE A CA 1
ATOM 673 C C . PHE A 1 117 ? 42.347 98.531 136.249 1.00 70.41 307 PHE A C 1
ATOM 674 O O . PHE A 1 117 ? 42.930 97.449 136.365 1.00 66.36 307 PHE A O 1
ATOM 682 N N . VAL A 1 118 ? 42.294 99.225 135.114 1.00 62.09 308 VAL A N 1
ATOM 683 C CA . VAL A 1 118 ? 43.079 98.871 133.979 1.00 60.38 308 VAL A CA 1
ATOM 684 C C . VAL A 1 118 ? 43.809 100.111 133.526 1.00 60.44 308 VAL A C 1
ATOM 685 O O . VAL A 1 118 ? 43.171 101.115 133.209 1.00 58.80 308 VAL A O 1
ATOM 689 N N . PHE A 1 119 ? 45.137 100.010 133.437 1.00 60.67 309 PHE A N 1
ATOM 690 C CA . PHE A 1 119 ? 45.981 101.114 133.040 1.00 66.72 309 PHE A CA 1
ATOM 691 C C . PHE A 1 119 ? 46.631 100.884 131.645 1.00 65.92 309 PHE A C 1
ATOM 692 O O . PHE A 1 119 ? 47.636 100.198 131.539 1.00 69.35 309 PHE A O 1
ATOM 700 N N . PRO A 1 120 ? 46.070 101.487 130.584 1.00 73.96 310 PRO A N 1
ATOM 701 C CA . PRO A 1 120 ? 46.678 101.361 129.252 1.00 74.15 310 PRO A CA 1
ATOM 702 C C . PRO A 1 120 ? 47.847 102.306 129.041 1.00 72.99 310 PRO A C 1
ATOM 703 O O . PRO A 1 120 ? 47.743 103.484 129.395 1.00 72.49 310 PRO A O 1
ATOM 707 N N . PHE A 1 121 ? 48.949 101.772 128.501 1.00 66.95 311 PHE A N 1
ATOM 708 C CA . PHE A 1 121 ? 50.115 102.544 128.109 1.00 70.75 311 PHE A CA 1
ATOM 709 C C . PHE A 1 121 ? 50.550 102.253 126.658 1.00 73.69 311 PHE A C 1
ATOM 710 O O . PHE A 1 121 ? 50.456 101.123 126.191 1.00 69.97 311 PHE A O 1
ATOM 718 N N . SER A 1 122 ? 51.029 103.290 125.969 1.00 75.52 312 SER A N 1
ATOM 719 C CA . SER A 1 122 ? 51.726 103.171 124.682 1.00 71.37 312 SER A CA 1
ATOM 720 C C . SER A 1 122 ? 53.215 103.200 124.956 1.00 72.07 312 SER A C 1
ATOM 721 O O . SER A 1 122 ? 53.715 104.198 125.466 1.00 69.65 312 SER A O 1
ATOM 724 N N . CYS A 1 123 ? 53.931 102.123 124.642 1.00 70.87 313 CYS A N 1
ATOM 725 C CA . CYS A 1 123 ? 55.372 102.092 124.882 1.00 71.63 313 CYS A CA 1
ATOM 726 C C . CYS A 1 123 ? 56.149 103.165 124.148 1.00 77.15 313 CYS A C 1
ATOM 727 O O . CYS A 1 123 ? 57.101 103.710 124.705 1.00 85.85 313 CYS A O 1
ATOM 730 N N . ARG A 1 124 ? 55.750 103.482 122.924 1.00 75.52 314 ARG A N 1
ATOM 731 C CA . ARG A 1 124 ? 56.455 104.522 122.156 1.00 80.03 314 ARG A CA 1
ATOM 732 C C . ARG A 1 124 ? 56.316 105.895 122.817 1.00 82.27 314 ARG A C 1
ATOM 733 O O . ARG A 1 124 ? 57.199 106.741 122.680 1.00 77.49 314 ARG A O 1
ATOM 741 N N . GLN A 1 125 ? 55.207 106.108 123.523 1.00 82.17 315 GLN A N 1
ATOM 742 C CA . GLN A 1 125 ? 55.012 107.321 124.307 1.00 75.61 315 GLN A CA 1
ATOM 743 C C . GLN A 1 125 ? 55.820 107.316 125.587 1.00 76.93 315 GLN A C 1
ATOM 744 O O . GLN A 1 125 ? 56.392 108.333 125.955 1.00 83.63 315 GLN A O 1
ATOM 750 N N . LEU A 1 126 ? 55.856 106.186 126.278 1.00 77.40 316 LEU A N 1
ATOM 751 C CA . LEU A 1 126 ? 56.659 106.082 127.491 1.00 81.44 316 LEU A CA 1
ATOM 752 C C . LEU A 1 126 ? 58.137 106.263 127.199 1.00 85.28 316 LEU A C 1
ATOM 753 O O . LEU A 1 126 ? 58.855 106.839 128.015 1.00 86.30 316 LEU A O 1
ATOM 758 N N . GLN A 1 127 ? 58.579 105.784 126.035 1.00 85.51 317 GLN A N 1
ATOM 759 C CA . GLN A 1 127 ? 59.954 105.982 125.584 1.00 88.59 317 GLN A CA 1
ATOM 760 C C . GLN A 1 127 ? 60.329 107.452 125.473 1.00 83.70 317 GLN A C 1
ATOM 761 O O . GLN A 1 127 ? 61.462 107.794 125.716 1.00 87.90 317 GLN A O 1
ATOM 767 N N . CYS A 1 128 ? 59.379 108.305 125.104 1.00 89.41 318 CYS A N 1
ATOM 768 C CA . CYS A 1 128 ? 59.614 109.752 124.997 1.00 93.53 318 CYS A CA 1
ATOM 769 C C . CYS A 1 128 ? 59.783 110.518 126.323 1.00 98.40 318 CYS A C 1
ATOM 770 O O . CYS A 1 128 ? 59.979 111.737 126.290 1.00 98.93 318 CYS A O 1
ATOM 773 N N . VAL A 1 129 ? 59.711 109.841 127.473 1.00 102.08 319 VAL A N 1
ATOM 774 C CA . VAL A 1 129 ? 60.003 110.498 128.754 1.00 104.60 319 VAL A CA 1
ATOM 775 C C . VAL A 1 129 ? 61.314 109.956 129.344 1.00 107.38 319 VAL A C 1
ATOM 776 O O . VAL A 1 129 ? 61.422 108.764 129.665 1.00 104.32 319 VAL A O 1
ATOM 780 N N . ALA A 1 130 ? 62.317 110.836 129.425 1.00 115.92 320 ALA A N 1
ATOM 781 C CA . ALA A 1 130 ? 63.638 110.508 129.994 1.00 126.86 320 ALA A CA 1
ATOM 782 C C . ALA A 1 130 ? 63.762 110.970 131.455 1.00 125.83 320 ALA A C 1
ATOM 783 O O . ALA A 1 130 ? 64.445 110.310 132.254 1.00 121.74 320 ALA A O 1
ATOM 785 N N . ARG A 1 131 ? 63.116 112.090 131.799 1.00 119.05 321 ARG A N 1
ATOM 786 C CA . ARG A 1 131 ? 63.055 112.557 133.192 1.00 123.13 321 ARG A CA 1
ATOM 787 C C . ARG A 1 131 ? 62.461 111.476 134.074 1.00 115.87 321 ARG A C 1
ATOM 788 O O . ARG A 1 131 ? 61.395 110.970 133.753 1.00 109.51 321 ARG A O 1
ATOM 796 N N . PRO A 1 132 ? 63.138 111.129 135.190 1.00 120.29 322 PRO A N 1
ATOM 797 C CA . PRO A 1 132 ? 62.738 109.928 135.917 1.00 115.80 322 PRO A CA 1
ATOM 798 C C . PRO A 1 132 ? 61.372 110.093 136.579 1.00 105.95 322 PRO A C 1
ATOM 799 O O . PRO A 1 132 ? 60.892 111.211 136.725 1.00 102.31 322 PRO A O 1
ATOM 803 N N . LEU A 1 133 ? 60.731 108.982 136.913 1.00 99.00 323 LEU A N 1
ATOM 804 C CA . LEU A 1 133 ? 59.426 109.014 137.553 1.00 95.96 323 LEU A CA 1
ATOM 805 C C . LEU A 1 133 ? 59.139 107.743 138.336 1.00 89.69 323 LEU A C 1
ATOM 806 O O . LEU A 1 133 ? 59.794 106.723 138.157 1.00 85.89 323 LEU A O 1
ATOM 811 N N . SER A 1 134 ? 58.159 107.827 139.220 1.00 89.76 324 SER A N 1
ATOM 812 C CA . SER A 1 134 ? 57.792 106.706 140.087 1.00 93.81 324 SER A CA 1
ATOM 813 C C . SER A 1 134 ? 56.536 106.033 139.563 1.00 87.19 324 SER A C 1
ATOM 814 O O . SER A 1 134 ? 55.834 106.610 138.736 1.00 78.25 324 SER A O 1
ATOM 817 N N . VAL A 1 135 ? 56.221 104.855 140.104 1.00 85.56 325 VAL A N 1
ATOM 818 C CA . VAL A 1 135 ? 54.951 104.179 139.792 1.00 82.25 325 VAL A CA 1
ATOM 819 C C . VAL A 1 135 ? 53.744 105.121 139.918 1.00 85.94 325 VAL A C 1
ATOM 820 O O . VAL A 1 135 ? 52.907 105.148 139.022 1.00 83.63 325 VAL A O 1
ATOM 824 N N . MET A 1 136 ? 53.669 105.900 141.000 1.00 85.13 326 MET A N 1
ATOM 825 C CA . MET A 1 136 ? 52.580 106.880 141.182 1.00 85.01 326 MET A CA 1
ATOM 826 C C . MET A 1 136 ? 52.546 107.911 140.044 1.00 81.81 326 MET A C 1
ATOM 827 O O . MET A 1 136 ? 51.471 108.239 139.529 1.00 79.05 326 MET A O 1
ATOM 832 N N . THR A 1 137 ? 53.702 108.430 139.658 1.00 77.81 327 THR A N 1
ATOM 833 C CA . THR A 1 137 ? 53.750 109.361 138.522 1.00 86.84 327 THR A CA 1
ATOM 834 C C . THR A 1 137 ? 53.301 108.657 137.214 1.00 78.39 327 THR A C 1
ATOM 835 O O . THR A 1 137 ? 52.593 109.250 136.398 1.00 79.12 327 THR A O 1
ATOM 839 N N . LEU A 1 138 ? 53.693 107.395 137.045 1.00 78.07 328 LEU A N 1
ATOM 840 C CA . LEU A 1 138 ? 53.353 106.603 135.849 1.00 79.91 328 LEU A CA 1
ATOM 841 C C . LEU A 1 138 ? 51.841 106.441 135.736 1.00 77.89 328 LEU A C 1
ATOM 842 O O . LEU A 1 138 ? 51.247 106.856 134.735 1.00 79.96 328 LEU A O 1
ATOM 847 N N . LEU A 1 139 ? 51.224 105.898 136.786 1.00 72.15 329 LEU A N 1
ATOM 848 C CA . LEU A 1 139 ? 49.782 105.671 136.792 1.00 70.64 329 LEU A CA 1
ATOM 849 C C . LEU A 1 139 ? 48.974 106.947 136.740 1.00 75.27 329 LEU A C 1
ATOM 850 O O . LEU A 1 139 ? 47.989 106.994 136.007 1.00 84.86 329 LEU A O 1
ATOM 855 N N . PHE A 1 140 ? 49.387 107.989 137.474 1.00 76.19 330 PHE A N 1
ATOM 856 C CA . PHE A 1 140 ? 48.525 109.179 137.621 1.00 83.31 330 PHE A CA 1
ATOM 857 C C . PHE A 1 140 ? 48.781 110.294 136.634 1.00 81.69 330 PHE A C 1
ATOM 858 O O . PHE A 1 140 ? 47.826 110.932 136.195 1.00 92.88 330 PHE A O 1
ATOM 866 N N . GLU A 1 141 ? 50.044 110.530 136.290 1.00 81.71 331 GLU A N 1
ATOM 867 C CA . GLU A 1 141 ? 50.412 111.645 135.408 1.00 89.46 331 GLU A CA 1
ATOM 868 C C . GLU A 1 141 ? 50.559 111.233 133.952 1.00 92.45 331 GLU A C 1
ATOM 869 O O . GLU A 1 141 ? 50.421 112.089 133.077 1.00 88.92 331 GLU A O 1
ATOM 875 N N . HIS A 1 142 ? 50.828 109.942 133.703 1.00 86.80 332 HIS A N 1
ATOM 876 C CA . HIS A 1 142 ? 50.946 109.386 132.349 1.00 87.37 332 HIS A CA 1
ATOM 877 C C . HIS A 1 142 ? 49.875 108.319 132.004 1.00 84.12 332 HIS A C 1
ATOM 878 O O . HIS A 1 142 ? 50.136 107.410 131.217 1.00 77.31 332 HIS A O 1
ATOM 885 N N . CYS A 1 143 ? 48.693 108.404 132.609 1.00 81.00 333 CYS A N 1
ATOM 886 C CA . CYS A 1 143 ? 47.563 107.535 132.229 1.00 72.66 333 CYS A CA 1
ATOM 887 C C . CYS A 1 143 ? 46.263 108.213 132.639 1.00 74.01 333 CYS A C 1
ATOM 888 O O . CYS A 1 143 ? 45.530 108.686 131.773 1.00 69.26 333 CYS A O 1
ATOM 891 N N . CYS A 1 144 ? 46.013 108.325 133.948 1.00 70.98 334 CYS A N 1
ATOM 892 C CA . CYS A 1 144 ? 44.766 108.916 134.433 1.00 72.39 334 CYS A CA 1
ATOM 893 C C . CYS A 1 144 ? 44.915 109.578 135.812 1.00 77.06 334 CYS A C 1
ATOM 894 O O . CYS A 1 144 ? 45.172 108.878 136.808 1.00 6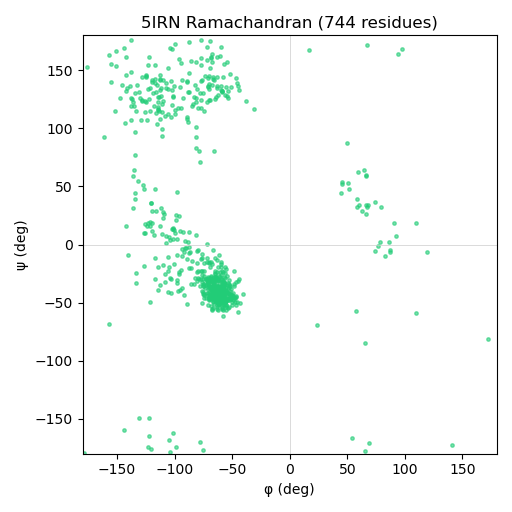6.75 334 CYS A O 1
ATOM 897 N N . TRP A 1 145 ? 44.741 110.904 135.856 1.00 76.99 335 TRP A N 1
ATOM 898 C CA . TRP A 1 145 ? 44.845 111.704 137.106 1.00 84.75 335 TRP A CA 1
ATOM 899 C C . TRP A 1 145 ? 43.587 111.562 137.982 1.00 79.74 335 TRP A C 1
ATOM 900 O O . TRP A 1 145 ? 42.492 111.923 137.528 1.00 80.30 335 TRP A O 1
ATOM 911 N N . PRO A 1 146 ? 43.721 111.014 139.212 1.00 73.26 336 PRO A N 1
ATOM 912 C CA . PRO A 1 146 ? 42.564 111.020 140.145 1.00 81.37 336 PRO A CA 1
ATOM 913 C C . PRO A 1 146 ? 42.134 112.455 140.504 1.00 86.37 336 PRO A C 1
ATOM 914 O O . PRO A 1 146 ? 43.000 113.274 140.863 1.00 88.91 336 PRO A O 1
ATOM 918 N N . ASP A 1 147 ? 40.837 112.762 140.361 1.00 84.80 337 ASP A N 1
ATOM 919 C CA . ASP A 1 147 ? 40.323 114.099 140.678 1.00 87.91 337 ASP A CA 1
ATOM 920 C C . ASP A 1 147 ? 40.600 114.481 142.164 1.00 90.86 337 ASP A C 1
ATOM 921 O O . ASP A 1 147 ? 41.038 115.597 142.431 1.00 84.94 337 ASP A O 1
ATOM 926 N N . VAL A 1 148 ? 40.401 113.538 143.094 1.00 93.22 338 VAL A N 1
ATOM 927 C CA . VAL A 1 148 ? 40.549 113.767 144.559 1.00 97.38 338 VAL A CA 1
ATOM 928 C C . VAL A 1 148 ? 41.262 112.590 145.253 1.00 94.40 338 VAL A C 1
ATOM 929 O O . VAL A 1 148 ? 41.136 111.444 144.849 1.00 102.66 338 VAL A O 1
ATOM 933 N N . GLY A 1 149 ? 42.012 112.889 146.305 1.00 95.19 339 GLY A N 1
ATOM 934 C CA . GLY A 1 149 ? 42.524 111.863 147.214 1.00 90.72 339 GLY A CA 1
ATOM 935 C C . GLY A 1 149 ? 43.662 111.029 146.669 1.00 83.24 339 GLY A C 1
ATOM 936 O O . GLY A 1 149 ? 43.779 109.838 146.992 1.00 79.74 339 GLY A O 1
ATOM 937 N N . GLN A 1 150 ? 44.541 111.670 145.906 1.00 79.11 340 GLN A N 1
ATOM 938 C CA . GLN A 1 150 ? 45.555 110.951 145.122 1.00 85.34 340 GLN A CA 1
ATOM 939 C C . GLN A 1 150 ? 46.275 109.892 145.953 1.00 87.39 340 GLN A C 1
ATOM 940 O O . GLN A 1 150 ? 46.434 108.753 145.515 1.00 89.52 340 GLN A O 1
ATOM 946 N N . GLN A 1 151 ? 46.687 110.264 147.158 1.00 86.75 341 GLN A N 1
ATOM 947 C CA . GLN A 1 151 ? 47.495 109.376 147.976 1.00 90.46 341 GLN A CA 1
ATOM 948 C C . GLN A 1 151 ? 46.684 108.177 148.504 1.00 81.29 341 GLN A C 1
ATOM 949 O O . GLN A 1 151 ? 47.231 107.093 148.685 1.00 76.02 341 GLN A O 1
ATOM 955 N N . ASP A 1 152 ? 45.395 108.376 148.754 1.00 81.01 342 ASP A N 1
ATOM 956 C CA . ASP A 1 152 ? 44.540 107.295 149.255 1.00 92.97 342 ASP A CA 1
ATOM 957 C C . ASP A 1 152 ? 44.367 106.272 148.129 1.00 92.44 342 ASP A C 1
ATOM 958 O O . ASP A 1 152 ? 44.436 105.053 148.338 1.00 80.67 342 ASP A O 1
ATOM 963 N N . VAL A 1 153 ? 44.189 106.799 146.924 1.00 88.02 343 VAL A N 1
ATOM 964 C CA . VAL A 1 153 ? 43.950 105.975 145.752 1.00 84.45 343 VAL A CA 1
ATOM 965 C C . VAL A 1 153 ? 45.159 105.084 145.524 1.00 82.93 343 VAL A C 1
ATOM 966 O O . VAL A 1 153 ? 45.038 103.868 145.420 1.00 80.00 343 VAL A O 1
ATOM 970 N N . PHE A 1 154 ? 46.332 105.702 145.517 1.00 84.72 344 PHE A N 1
ATOM 971 C CA . PHE A 1 154 ? 47.582 104.977 145.349 1.00 85.72 344 PHE A CA 1
ATOM 972 C C . PHE A 1 154 ? 47.800 103.916 146.432 1.00 81.53 344 PHE A C 1
ATOM 973 O O . PHE A 1 154 ? 48.305 102.823 146.159 1.00 79.38 344 PHE A O 1
ATOM 981 N N . GLN A 1 155 ? 47.408 104.236 147.659 1.00 81.28 345 GLN A N 1
ATOM 982 C CA . GLN A 1 155 ? 47.548 103.297 148.763 1.00 81.37 345 GLN A CA 1
ATOM 983 C C . GLN A 1 155 ? 46.619 102.111 148.520 1.00 78.45 345 GLN A C 1
ATOM 984 O O . GLN A 1 155 ? 47.039 100.928 148.585 1.00 68.01 345 GLN A O 1
ATOM 990 N N . PHE A 1 156 ? 45.362 102.432 148.209 1.00 75.25 346 PHE A N 1
ATOM 991 C CA . PHE A 1 156 ? 44.413 101.406 147.814 1.00 76.85 346 PHE A CA 1
ATOM 992 C C . PHE A 1 156 ? 45.012 100.477 146.707 1.00 77.72 346 PHE A C 1
ATOM 993 O O . PHE A 1 156 ? 44.888 99.253 146.798 1.00 78.79 346 PHE A O 1
ATOM 1001 N N . LEU A 1 157 ? 45.707 101.053 145.725 1.00 74.87 347 LEU A N 1
ATOM 1002 C CA . LEU A 1 157 ? 46.320 100.267 144.628 1.00 79.15 347 LEU A CA 1
ATOM 1003 C C . LEU A 1 157 ? 47.445 99.374 145.112 1.00 80.05 347 LEU A C 1
ATOM 1004 O O . LEU A 1 157 ? 47.485 98.193 144.777 1.00 75.71 347 LEU A O 1
ATOM 1009 N N . LEU A 1 158 ? 48.337 99.932 145.930 1.00 88.56 348 LEU A N 1
ATOM 1010 C CA . LEU A 1 158 ? 49.425 99.145 146.531 1.00 87.32 348 LEU A CA 1
ATOM 1011 C C . LEU A 1 158 ? 48.906 98.005 147.405 1.00 82.48 348 LEU A C 1
ATOM 1012 O O . LEU A 1 158 ? 49.578 96.988 147.566 1.00 77.00 348 LEU A O 1
ATOM 1017 N N . ASP A 1 159 ? 47.714 98.198 147.967 1.00 85.49 349 ASP A N 1
ATOM 1018 C CA . ASP A 1 159 ? 47.081 97.216 148.841 1.00 89.36 349 ASP A CA 1
ATOM 1019 C C . ASP A 1 159 ? 46.246 96.173 148.120 1.00 88.63 349 ASP A C 1
ATOM 1020 O O . ASP A 1 159 ? 45.949 95.126 148.702 1.00 80.02 349 ASP A O 1
ATOM 1025 N N . HIS A 1 160 ? 45.828 96.457 146.888 1.00 83.56 350 HIS A N 1
ATOM 1026 C CA . HIS A 1 160 ? 45.033 95.497 146.126 1.00 88.93 350 HIS A CA 1
ATOM 1027 C C . HIS A 1 160 ? 45.588 95.326 144.704 1.00 90.52 350 HIS A C 1
ATOM 1028 O O . HIS A 1 160 ? 44.851 95.492 143.730 1.00 86.23 350 HIS A O 1
ATOM 1035 N N . PRO A 1 161 ? 46.893 94.987 144.579 1.00 88.85 351 PRO A N 1
ATOM 1036 C CA . PRO A 1 161 ? 47.498 94.905 143.244 1.00 85.12 351 PRO A CA 1
ATOM 1037 C C . PRO A 1 161 ? 46.897 93.790 142.370 1.00 81.84 351 PRO A C 1
ATOM 1038 O O . PRO A 1 161 ? 46.801 93.952 141.165 1.00 82.72 351 PRO A O 1
ATOM 1042 N N . ASP A 1 162 ? 46.451 92.699 142.990 1.00 82.02 352 ASP A N 1
ATOM 1043 C CA . ASP A 1 162 ? 45.752 91.600 142.301 1.00 77.23 352 ASP A CA 1
ATOM 1044 C C . ASP A 1 162 ? 44.494 92.019 141.528 1.00 75.87 352 ASP A C 1
ATOM 1045 O O . ASP A 1 162 ? 44.043 91.265 140.669 1.00 80.82 352 ASP A O 1
ATOM 1050 N N . ARG A 1 163 ? 43.918 93.187 141.845 1.00 74.28 353 ARG A N 1
ATOM 1051 C CA . ARG A 1 163 ? 42.767 93.742 141.103 1.00 73.52 353 ARG A CA 1
ATOM 1052 C C . ARG A 1 163 ? 43.155 94.760 139.989 1.00 73.19 353 ARG A C 1
ATOM 1053 O O . ARG A 1 163 ? 42.278 95.456 139.436 1.00 71.35 353 ARG A O 1
ATOM 1061 N N . ILE A 1 164 ? 44.450 94.842 139.668 1.00 69.08 354 ILE A N 1
ATOM 1062 C CA . ILE A 1 164 ? 44.985 95.779 138.675 1.00 74.06 354 ILE A CA 1
ATOM 1063 C C . ILE A 1 164 ? 45.449 95.014 137.416 1.00 72.04 354 ILE A C 1
ATOM 1064 O O . ILE A 1 164 ? 46.014 93.919 137.521 1.00 70.91 354 ILE A O 1
ATOM 1069 N N . LEU A 1 165 ? 45.211 95.610 136.242 1.00 68.53 355 LEU A N 1
ATOM 1070 C CA . LEU A 1 165 ? 45.824 95.182 134.983 1.00 64.70 355 LEU A CA 1
ATOM 1071 C C . LEU A 1 165 ? 46.554 96.371 134.389 1.00 61.58 355 LEU A C 1
ATOM 1072 O O . LEU A 1 165 ? 46.006 97.466 134.336 1.00 64.77 355 LEU A O 1
ATOM 1077 N N . LEU A 1 166 ? 47.784 96.160 133.946 1.00 61.10 356 LEU A N 1
ATOM 1078 C CA . LEU A 1 166 ? 48.483 97.151 133.116 1.00 69.76 356 LEU A CA 1
ATOM 1079 C C . LEU A 1 166 ? 48.740 96.570 131.716 1.00 68.72 356 LEU A C 1
ATOM 1080 O O . LEU A 1 166 ? 49.124 95.409 131.592 1.00 64.42 356 LEU A O 1
ATOM 1085 N N . THR A 1 167 ? 48.527 97.374 130.673 1.00 61.40 357 THR A N 1
ATOM 1086 C CA . THR A 1 167 ? 48.807 96.931 129.327 1.00 64.08 357 THR A CA 1
ATOM 1087 C C . THR A 1 167 ? 49.846 97.852 128.714 1.00 66.83 357 THR A C 1
ATOM 1088 O O . THR A 1 167 ? 49.810 99.087 128.935 1.00 66.83 357 THR A O 1
ATOM 1092 N N . PHE A 1 168 ? 50.773 97.241 127.969 1.00 61.83 358 PHE A N 1
ATOM 1093 C CA . PHE A 1 168 ? 51.888 97.947 127.339 1.00 66.84 358 PHE A CA 1
ATOM 1094 C C . PHE A 1 168 ? 51.927 97.563 125.878 1.00 68.55 358 PHE A C 1
ATOM 1095 O O . PHE A 1 168 ? 52.307 96.428 125.512 1.00 68.42 358 PHE A O 1
ATOM 1103 N N . ASP A 1 169 ? 51.521 98.517 125.047 1.00 69.20 359 ASP A N 1
ATOM 1104 C CA . ASP A 1 169 ? 51.322 98.273 123.632 1.00 69.48 359 ASP A CA 1
ATOM 1105 C C . ASP A 1 169 ? 52.658 98.498 122.928 1.00 71.05 359 ASP A C 1
ATOM 1106 O O . ASP A 1 169 ? 53.292 99.524 123.170 1.00 65.16 359 ASP A O 1
ATOM 1111 N N . GLY A 1 170 ? 53.089 97.555 122.077 1.00 65.61 360 GLY A N 1
ATOM 1112 C CA . GLY A 1 170 ? 54.333 97.745 121.296 1.00 64.20 360 GLY A CA 1
ATOM 1113 C C . GLY A 1 170 ? 55.617 97.795 122.139 1.00 71.56 360 GLY A C 1
ATOM 1114 O O . GLY A 1 170 ? 56.367 98.776 122.108 1.00 66.92 360 GLY A O 1
ATOM 1115 N N . PHE A 1 171 ? 55.872 96.721 122.881 1.00 74.07 361 PHE A N 1
ATOM 1116 C CA . PHE A 1 171 ? 56.996 96.649 123.800 1.00 80.18 361 PHE A CA 1
ATOM 1117 C C . PHE A 1 171 ? 58.338 96.725 123.061 1.00 83.68 361 PHE A C 1
ATOM 1118 O O . PHE A 1 171 ? 59.274 97.375 123.525 1.00 80.18 361 PHE A O 1
ATOM 1126 N N . ASP A 1 172 ? 58.409 96.105 121.887 1.00 80.99 362 ASP A N 1
ATOM 1127 C CA . ASP A 1 172 ? 59.570 96.252 120.996 1.00 77.87 362 ASP A CA 1
ATOM 1128 C C . ASP A 1 172 ? 60.025 97.678 120.764 1.00 74.17 362 ASP A C 1
ATOM 1129 O O . ASP A 1 172 ? 61.150 97.847 120.390 1.00 81.69 362 ASP A O 1
ATOM 1134 N N . GLU A 1 173 ? 59.169 98.686 120.954 1.00 76.87 363 GLU A N 1
ATOM 1135 C CA . GLU A 1 173 ? 59.548 100.101 120.721 1.00 76.33 363 GLU A CA 1
ATOM 1136 C C . GLU A 1 173 ? 60.172 100.836 121.939 1.00 83.37 363 GLU A C 1
ATOM 1137 O O . GLU A 1 173 ? 60.486 102.031 121.868 1.00 79.78 363 GLU A O 1
ATOM 1143 N N . PHE A 1 174 ? 60.339 100.121 123.049 1.00 88.04 364 PHE A N 1
ATOM 1144 C CA . PHE A 1 174 ? 61.170 100.588 124.165 1.00 92.50 364 PHE A CA 1
ATOM 1145 C C . PHE A 1 174 ? 62.630 100.394 123.811 1.00 98.23 364 PHE A C 1
ATOM 1146 O O . PHE A 1 174 ? 62.980 99.501 123.026 1.00 101.95 364 PHE A O 1
ATOM 1154 N N . LYS A 1 175 ? 63.476 101.207 124.429 1.00 97.35 365 LYS A N 1
ATOM 1155 C CA . LYS A 1 175 ? 64.925 101.055 124.329 1.00 102.78 365 LYS A CA 1
ATOM 1156 C C . LYS A 1 175 ? 65.467 100.710 125.728 1.00 102.74 365 LYS A C 1
ATOM 1157 O O . LYS A 1 175 ? 65.541 101.570 126.614 1.00 101.79 365 LYS A O 1
ATOM 1163 N N . PHE A 1 176 ? 65.805 99.435 125.920 1.00 114.52 366 PHE A N 1
ATOM 1164 C CA . PHE A 1 176 ? 66.361 98.934 127.187 1.00 130.17 366 PHE A CA 1
ATOM 1165 C C . PHE A 1 176 ? 67.890 98.920 127.185 1.00 143.99 366 PHE A C 1
ATOM 1166 O O . PHE A 1 176 ? 68.527 98.851 126.130 1.00 137.50 366 PHE A O 1
ATOM 1174 N N . LYS A 1 177 ? 68.465 98.969 128.386 1.00 155.92 367 LYS A N 1
ATOM 1175 C CA . LYS A 1 177 ? 69.917 99.008 128.568 1.00 154.80 367 LYS A CA 1
ATOM 1176 C C . LYS A 1 177 ? 70.381 98.107 129.720 1.00 158.07 367 LYS A C 1
ATOM 1177 O O . LYS A 1 177 ? 69.575 97.467 130.407 1.00 146.53 367 LYS A O 1
ATOM 1183 N N . PHE A 1 178 ? 71.702 98.042 129.869 1.00 169.35 368 PHE A N 1
ATOM 1184 C CA . PHE A 1 178 ? 72.374 97.522 131.081 1.00 171.07 368 PHE A CA 1
ATOM 1185 C C . PHE A 1 178 ? 72.137 98.425 132.315 1.00 158.34 368 PHE A C 1
ATOM 1186 O O . PHE A 1 178 ? 71.989 97.920 133.432 1.00 142.68 368 PHE A O 1
ATOM 1194 N N . THR A 1 179 ? 72.085 99.746 132.096 1.00 146.89 369 THR A N 1
ATOM 1195 C CA . THR A 1 179 ? 71.830 100.743 133.164 1.00 139.11 369 THR A CA 1
ATOM 1196 C C . THR A 1 179 ? 70.388 100.728 133.724 1.00 140.09 369 THR A C 1
ATOM 1197 O O . THR A 1 179 ? 70.129 101.308 134.785 1.00 139.26 369 THR A O 1
ATOM 1201 N N . ASP A 1 180 ? 69.465 100.072 133.011 1.00 138.92 370 ASP A N 1
ATOM 1202 C CA . ASP A 1 180 ? 68.074 99.908 133.450 1.00 128.67 370 ASP A CA 1
ATOM 1203 C C . ASP A 1 180 ? 67.770 98.509 134.066 1.00 125.97 370 ASP A C 1
ATOM 1204 O O . ASP A 1 180 ? 66.600 98.171 134.268 1.00 121.20 370 ASP A O 1
ATOM 1209 N N . HIS A 1 181 ? 68.802 97.714 134.379 1.00 127.86 371 HIS A N 1
ATOM 1210 C CA . HIS A 1 181 ? 68.623 96.310 134.837 1.00 133.83 371 HIS A CA 1
ATOM 1211 C C . HIS A 1 181 ? 68.752 96.115 136.366 1.00 126.79 371 HIS A C 1
ATOM 1212 O O . HIS A 1 181 ? 68.839 94.980 136.848 1.00 113.98 371 HIS A O 1
ATOM 1219 N N . GLU A 1 182 ? 68.715 97.210 137.124 1.00 127.16 372 GLU A N 1
ATOM 1220 C CA . GLU A 1 182 ? 68.906 97.147 138.576 1.00 130.53 372 GLU A CA 1
ATOM 1221 C C . GLU A 1 182 ? 67.569 97.044 139.318 1.00 123.08 372 GLU A C 1
ATOM 1222 O O . GLU A 1 182 ? 66.587 97.678 138.924 1.00 122.98 372 GLU A O 1
ATOM 1228 N N . ARG A 1 183 ? 67.552 96.243 140.389 1.00 117.02 373 ARG A N 1
ATOM 1229 C CA . ARG A 1 183 ? 66.434 96.165 141.342 1.00 112.78 373 ARG A CA 1
ATOM 1230 C C . ARG A 1 183 ? 65.921 97.552 141.777 1.00 115.89 373 ARG A C 1
ATOM 1231 O O . ARG A 1 183 ? 66.706 98.494 141.938 1.00 115.27 373 ARG A O 1
ATOM 1239 N N . HIS A 1 184 ? 64.600 97.658 141.966 1.00 114.48 374 HIS A N 1
ATOM 1240 C CA . HIS A 1 184 ? 63.947 98.901 142.421 1.00 107.27 374 HIS A CA 1
ATOM 1241 C C . HIS A 1 184 ? 62.548 98.595 142.980 1.00 102.73 374 HIS A C 1
ATOM 1242 O O . HIS A 1 184 ? 61.590 98.553 142.219 1.00 108.28 374 HIS A O 1
ATOM 1249 N N . CYS A 1 185 ? 62.434 98.372 144.295 1.00 97.87 375 CYS A N 1
ATOM 1250 C CA . CYS A 1 185 ? 61.147 97.979 144.920 1.00 95.19 375 CYS A CA 1
ATOM 1251 C C . CYS A 1 185 ? 60.241 99.123 145.444 1.00 94.37 375 CYS A C 1
ATOM 1252 O O . CYS A 1 185 ? 59.118 98.849 145.871 1.00 92.76 375 CYS A O 1
ATOM 1255 N N . SER A 1 186 ? 60.690 100.383 145.355 1.00 92.26 376 SER A N 1
ATOM 1256 C CA . SER A 1 186 ? 59.911 101.535 145.843 1.00 93.44 376 SER A CA 1
ATOM 1257 C C . SER A 1 186 ? 58.877 102.085 144.837 1.00 91.80 376 SER A C 1
ATOM 1258 O O . SER A 1 186 ? 59.250 102.593 143.762 1.00 88.20 376 SER A O 1
ATOM 1261 N N . PRO A 1 187 ? 57.585 102.054 145.217 1.00 97.03 377 PRO A N 1
ATOM 1262 C CA . PRO A 1 187 ? 56.568 102.711 144.394 1.00 98.23 377 PRO A CA 1
ATOM 1263 C C . PRO A 1 187 ? 56.608 104.252 144.372 1.00 97.62 377 PRO A C 1
ATOM 1264 O O . PRO A 1 187 ? 55.953 104.859 143.506 1.00 88.47 377 PRO A O 1
ATOM 1268 N N . THR A 1 188 ? 57.311 104.886 145.315 1.00 97.67 378 THR A N 1
ATOM 1269 C CA . THR A 1 188 ? 57.317 106.364 145.390 1.00 101.52 378 THR A CA 1
ATOM 1270 C C . THR A 1 188 ? 58.592 107.026 144.864 1.00 97.58 378 THR A C 1
ATOM 1271 O O . THR A 1 188 ? 58.509 108.157 144.381 1.00 89.60 378 THR A O 1
ATOM 1275 N N . ASP A 1 189 ? 59.739 106.333 144.940 1.00 99.29 379 ASP A N 1
ATOM 1276 C CA . ASP A 1 189 ? 61.041 106.903 144.527 1.00 107.08 379 ASP A CA 1
ATOM 1277 C C . ASP A 1 189 ? 61.213 106.934 143.003 1.00 109.34 379 ASP A C 1
ATOM 1278 O O . ASP A 1 189 ? 61.120 105.874 142.360 1.00 98.04 379 ASP A O 1
ATOM 1283 N N . PRO A 1 190 ? 61.491 108.135 142.426 1.00 112.72 380 PRO A N 1
ATOM 1284 C CA . PRO A 1 190 ? 61.747 108.282 140.981 1.00 110.07 380 PRO A CA 1
ATOM 1285 C C . PRO A 1 190 ? 62.851 107.379 140.413 1.00 107.37 380 PRO A C 1
ATOM 1286 O O . PRO A 1 190 ? 63.707 106.904 141.153 1.00 105.38 380 PRO A O 1
ATOM 1290 N N . THR A 1 191 ? 62.779 107.136 139.103 1.00 112.58 381 THR A N 1
ATOM 1291 C CA . THR A 1 191 ? 63.773 106.365 138.315 1.00 107.89 381 THR A CA 1
ATOM 1292 C C . THR A 1 191 ? 63.329 106.346 136.836 1.00 106.67 381 THR A C 1
ATOM 1293 O O . THR A 1 191 ? 62.300 106.936 136.497 1.00 107.23 381 THR A O 1
ATOM 1297 N N . SER A 1 192 ? 64.095 105.686 135.965 1.00 102.86 382 SER A N 1
ATOM 1298 C CA . SER A 1 192 ? 63.757 105.610 134.532 1.00 101.25 382 SER A CA 1
ATOM 1299 C C . SER A 1 192 ? 62.519 104.732 134.261 1.00 97.98 382 SER A C 1
ATOM 1300 O O . SER A 1 192 ? 62.277 103.715 134.941 1.00 94.69 382 SER A O 1
ATOM 1303 N N . VAL A 1 193 ? 61.736 105.126 133.264 1.00 89.83 383 VAL A N 1
ATOM 1304 C CA . VAL A 1 193 ? 60.573 104.315 132.848 1.00 89.92 383 VAL A CA 1
ATOM 1305 C C . VAL A 1 193 ? 60.924 102.857 132.575 1.00 82.51 383 VAL A C 1
ATOM 1306 O O . VAL A 1 193 ? 60.153 101.953 132.893 1.00 82.69 383 VAL A O 1
ATOM 1310 N N . GLN A 1 194 ? 62.109 102.640 132.020 1.00 84.74 384 GLN A N 1
ATOM 1311 C CA . GLN A 1 194 ? 62.559 101.307 131.659 1.00 87.47 384 GLN A CA 1
ATOM 1312 C C . GLN A 1 194 ? 62.819 100.470 132.907 1.00 95.29 384 GLN A C 1
ATOM 1313 O O . GLN A 1 194 ? 62.534 99.264 132.903 1.00 90.15 384 GLN A O 1
ATOM 1319 N N . THR A 1 195 ? 63.349 101.105 133.965 1.00 95.49 385 THR A N 1
ATOM 1320 C CA . THR A 1 195 ? 63.601 100.403 135.236 1.00 104.36 385 THR A CA 1
ATOM 1321 C C . THR A 1 195 ? 62.270 100.045 135.899 1.00 97.35 385 THR A C 1
ATOM 1322 O O . THR A 1 195 ? 62.094 98.919 136.395 1.00 93.92 385 THR A O 1
ATOM 1326 N N . LEU A 1 196 ? 61.333 100.992 135.891 1.00 93.30 386 LEU A N 1
ATOM 1327 C CA . LEU A 1 196 ? 59.968 100.715 136.361 1.00 91.96 386 LEU A CA 1
ATOM 1328 C C . LEU A 1 196 ? 59.397 99.477 135.717 1.00 89.03 386 LEU A C 1
ATOM 1329 O O . LEU A 1 196 ? 58.886 98.588 136.416 1.00 79.81 386 LEU A O 1
ATOM 1334 N N . LEU A 1 197 ? 59.500 99.416 134.392 1.00 88.72 387 LEU A N 1
ATOM 1335 C CA . LEU A 1 197 ? 58.876 98.335 133.655 1.00 89.45 387 LEU A CA 1
ATOM 1336 C C . LEU A 1 197 ? 59.579 97.005 133.928 1.00 87.74 387 LEU A C 1
ATOM 1337 O O . LEU A 1 197 ? 58.905 96.005 134.230 1.00 86.65 387 LEU A O 1
ATOM 1342 N N . PHE A 1 198 ? 60.913 97.000 133.873 1.00 87.86 388 PHE A N 1
ATOM 1343 C CA . PHE A 1 198 ? 61.712 95.819 134.260 1.00 104.21 388 PHE A CA 1
ATOM 1344 C C . PHE A 1 198 ? 61.211 95.237 135.601 1.00 99.70 388 PHE A C 1
ATOM 1345 O O . PHE A 1 198 ? 60.861 94.054 135.696 1.00 95.43 388 PHE A O 1
ATOM 1353 N N . ASN A 1 199 ? 61.115 96.105 136.603 1.00 92.87 389 ASN A N 1
ATOM 1354 C CA . ASN A 1 199 ? 60.682 95.706 137.944 1.00 100.62 389 ASN A CA 1
ATOM 1355 C C . ASN A 1 199 ? 59.202 95.340 138.085 1.00 100.01 389 ASN A C 1
ATOM 1356 O O . ASN A 1 199 ? 58.862 94.487 138.919 1.00 98.97 389 ASN A O 1
ATOM 1361 N N . LEU A 1 200 ? 58.334 95.981 137.294 1.00 94.71 390 LEU A N 1
ATOM 1362 C CA . LEU A 1 200 ? 56.923 95.566 137.198 1.00 88.40 390 LEU A CA 1
ATOM 1363 C C . LEU A 1 200 ? 56.851 94.132 136.699 1.00 86.89 390 LEU A C 1
ATOM 1364 O O . LEU A 1 200 ? 56.126 93.324 137.265 1.00 81.57 390 LEU A O 1
ATOM 1369 N N . LEU A 1 201 ? 57.665 93.801 135.697 1.00 97.36 391 LEU A N 1
ATOM 1370 C CA . LEU A 1 201 ? 57.645 92.459 135.095 1.00 102.14 391 LEU A CA 1
ATOM 1371 C C . LEU A 1 201 ? 58.133 91.340 136.019 1.00 109.42 391 LEU A C 1
ATOM 1372 O O . LEU A 1 201 ? 57.659 90.203 135.898 1.00 109.32 391 LEU A O 1
ATOM 1377 N N . GLN A 1 202 ? 59.068 91.665 136.921 1.00 111.82 392 GLN A N 1
ATOM 1378 C CA . GLN A 1 202 ? 59.573 90.714 137.930 1.00 119.46 392 GLN A CA 1
ATOM 1379 C C . GLN A 1 202 ? 58.630 90.481 139.131 1.00 116.59 392 GLN A C 1
ATOM 1380 O O . GLN A 1 202 ? 58.729 89.452 139.805 1.00 105.18 392 GLN A O 1
ATOM 1386 N N . GLY A 1 203 ? 57.742 91.436 139.407 1.00 110.46 393 GLY A N 1
ATOM 1387 C CA . GLY A 1 203 ? 56.938 91.427 140.629 1.00 111.64 393 GLY A CA 1
ATOM 1388 C C . GLY A 1 203 ? 57.583 92.166 141.800 1.00 104.79 393 GLY A C 1
ATOM 1389 O O . GLY A 1 203 ? 57.194 91.962 142.945 1.00 102.52 393 GLY A O 1
ATOM 1390 N N . ASN A 1 204 ? 58.561 93.022 141.512 1.00 97.75 394 ASN A N 1
ATOM 1391 C CA . ASN A 1 204 ? 59.191 93.865 142.528 1.00 105.30 394 ASN A CA 1
ATOM 1392 C C . ASN A 1 204 ? 58.355 95.109 142.796 1.00 101.29 394 ASN A C 1
ATOM 1393 O O . ASN A 1 204 ? 58.415 95.685 143.891 1.00 95.93 394 ASN A O 1
ATOM 1398 N N . LEU A 1 205 ? 57.626 95.540 141.766 1.00 94.85 395 LEU A N 1
ATOM 1399 C CA . LEU A 1 205 ? 56.592 96.557 141.886 1.00 91.10 395 LEU A CA 1
ATOM 1400 C C . LEU A 1 205 ? 55.249 95.939 141.526 1.00 91.34 395 LEU A C 1
ATOM 1401 O O . LEU A 1 205 ? 55.151 95.146 140.585 1.00 93.88 395 LEU A O 1
ATOM 1406 N N . LEU A 1 206 ? 54.232 96.305 142.302 1.00 85.10 396 LEU A N 1
ATOM 1407 C CA . LEU A 1 206 ? 52.873 95.856 142.138 1.00 81.92 396 LEU A CA 1
ATOM 1408 C C . LEU A 1 206 ? 52.810 94.360 141.902 1.00 85.56 396 LEU A C 1
ATOM 1409 O O . LEU A 1 206 ? 52.213 93.913 140.920 1.00 85.53 396 LEU A O 1
ATOM 1414 N N . LYS A 1 207 ? 53.417 93.590 142.809 1.00 86.02 397 LYS A N 1
ATOM 1415 C CA . LYS A 1 207 ? 53.381 92.115 142.733 1.00 88.07 397 LYS A CA 1
ATOM 1416 C C . LYS A 1 207 ? 51.932 91.670 142.678 1.00 85.48 397 LYS A C 1
ATOM 1417 O O . LYS A 1 207 ? 51.092 92.194 143.409 1.00 87.24 397 LYS A O 1
ATOM 1419 N N . ASN A 1 208 ? 51.664 90.726 141.777 1.00 89.76 398 ASN A N 1
ATOM 1420 C CA . ASN A 1 208 ? 50.345 90.092 141.544 1.00 89.77 398 ASN A CA 1
ATOM 1421 C C . ASN A 1 208 ? 49.356 90.851 140.634 1.00 81.09 398 ASN A C 1
ATOM 1422 O O . ASN A 1 208 ? 48.348 90.274 140.220 1.00 75.53 398 ASN A O 1
ATOM 1427 N N . ALA A 1 209 ? 49.668 92.105 140.291 1.00 74.58 399 ALA A N 1
ATOM 1428 C CA . ALA A 1 209 ? 48.979 92.820 139.205 1.00 77.47 399 ALA A CA 1
ATOM 1429 C C . ALA A 1 209 ? 49.233 92.118 137.886 1.00 76.18 399 ALA A C 1
ATOM 1430 O O . ALA A 1 209 ? 50.357 91.749 137.602 1.00 72.76 399 ALA A O 1
ATOM 1432 N N . ARG A 1 210 ? 48.188 91.938 137.086 1.00 80.90 400 ARG A N 1
ATOM 1433 C CA . ARG A 1 210 ? 48.349 91.392 135.742 1.00 82.28 400 ARG A CA 1
ATOM 1434 C C . ARG A 1 210 ? 48.973 92.438 134.793 1.00 79.67 400 ARG A C 1
ATOM 1435 O O . ARG A 1 210 ? 48.785 93.655 134.959 1.00 80.40 400 ARG A O 1
ATOM 1443 N N . LYS A 1 211 ? 49.800 91.946 133.875 1.00 76.85 401 LYS A N 1
ATOM 1444 C CA . LYS A 1 211 ? 50.404 92.737 132.805 1.00 76.19 401 LYS A CA 1
ATOM 1445 C C . LYS A 1 211 ? 50.058 92.049 131.479 1.00 78.51 401 LYS A C 1
ATOM 1446 O O . LYS A 1 211 ? 49.933 90.807 131.433 1.00 77.07 401 LYS A O 1
ATOM 1452 N N . VAL A 1 212 ? 49.825 92.863 130.442 1.00 71.02 402 VAL A N 1
ATOM 1453 C CA . VAL A 1 212 ? 49.737 92.401 129.060 1.00 69.97 402 VAL A CA 1
ATOM 1454 C C . VAL A 1 212 ? 50.685 93.264 128.226 1.00 69.29 402 VAL A C 1
ATOM 1455 O O . VAL A 1 212 ? 50.586 94.497 128.204 1.00 69.05 402 VAL A O 1
ATOM 1459 N N . LEU A 1 213 ? 51.610 92.598 127.548 1.00 69.28 403 LEU A N 1
ATOM 1460 C CA . LEU A 1 213 ? 52.525 93.253 126.622 1.00 69.04 403 LEU A CA 1
ATOM 1461 C C . LEU A 1 213 ? 52.175 92.790 125.221 1.00 68.80 403 LEU A C 1
ATOM 1462 O O . LEU A 1 213 ? 51.961 91.587 125.018 1.00 67.39 403 LEU A O 1
ATOM 1467 N N . THR A 1 214 ? 52.106 93.726 124.270 1.00 62.07 404 THR A N 1
ATOM 1468 C CA . THR A 1 214 ? 52.121 93.361 122.873 1.00 67.18 404 THR A CA 1
ATOM 1469 C C . THR A 1 214 ? 53.513 93.645 122.324 1.00 69.29 404 THR A C 1
ATOM 1470 O O . THR A 1 214 ? 54.098 94.660 122.669 1.00 71.09 404 THR A O 1
ATOM 1474 N N . SER A 1 215 ? 54.019 92.763 121.455 1.00 70.15 405 SER A N 1
ATOM 1475 C CA . SER A 1 215 ? 55.327 92.952 120.805 1.00 67.79 405 SER A CA 1
ATOM 1476 C C . SER A 1 215 ? 55.448 92.301 119.405 1.00 67.77 405 SER A C 1
ATOM 1477 O O . SER A 1 215 ? 54.807 91.292 119.101 1.00 61.28 405 SER A O 1
ATOM 1480 N N . ARG A 1 216 ? 56.322 92.863 118.580 1.00 71.05 406 ARG A N 1
ATOM 1481 C CA . ARG A 1 216 ? 56.792 92.182 117.360 1.00 72.12 406 ARG A CA 1
ATOM 1482 C C . ARG A 1 216 ? 57.676 91.006 117.816 1.00 75.68 406 ARG A C 1
ATOM 1483 O O . ARG A 1 216 ? 58.311 91.098 118.882 1.00 73.73 406 ARG A O 1
ATOM 1491 N N . PRO A 1 217 ? 57.749 89.915 117.012 1.00 79.57 407 PRO A N 1
ATOM 1492 C CA . PRO A 1 217 ? 58.502 88.703 117.409 1.00 81.31 407 PRO A CA 1
ATOM 1493 C C . PRO A 1 217 ? 60.002 88.858 117.735 1.00 92.92 407 PRO A C 1
ATOM 1494 O O . PRO A 1 217 ? 60.520 88.025 118.465 1.00 96.23 407 PRO A O 1
ATOM 1498 N N . ASP A 1 218 ? 60.687 89.886 117.219 1.00 102.19 408 ASP A N 1
ATOM 1499 C CA . ASP A 1 218 ? 62.139 90.069 117.487 1.00 107.73 408 ASP A CA 1
ATOM 1500 C C . ASP A 1 218 ? 62.464 90.302 118.956 1.00 104.86 408 ASP A C 1
ATOM 1501 O O . ASP A 1 218 ? 63.284 89.596 119.532 1.00 113.87 408 ASP A O 1
ATOM 1506 N N . ALA A 1 219 ? 61.838 91.313 119.547 1.00 106.28 409 ALA A N 1
ATOM 1507 C CA . ALA A 1 219 ? 62.253 91.809 120.860 1.00 101.74 409 ALA A CA 1
ATOM 1508 C C . ALA A 1 219 ? 61.735 90.997 122.053 1.00 94.59 409 ALA A C 1
ATOM 1509 O O . ALA A 1 219 ? 61.913 91.417 123.197 1.00 97.65 409 ALA A O 1
ATOM 1511 N N . VAL A 1 220 ? 61.107 89.848 121.793 1.00 99.82 410 VAL A N 1
ATOM 1512 C CA . VAL A 1 220 ? 60.866 88.838 122.834 1.00 108.94 410 VAL A CA 1
ATOM 1513 C C . VAL A 1 220 ? 62.138 87.989 123.027 1.00 122.62 410 VAL A C 1
ATOM 1514 O O . VAL A 1 220 ? 62.349 86.994 122.328 1.00 119.32 410 VAL A O 1
ATOM 1518 N N . SER A 1 221 ? 62.972 88.416 123.984 1.00 131.90 411 SER A N 1
ATOM 1519 C CA . SER A 1 221 ? 64.213 87.728 124.370 1.00 126.32 411 SER A CA 1
ATOM 1520 C C . SER A 1 221 ? 63.964 86.653 125.452 1.00 128.20 411 SER A C 1
ATOM 1521 O O . SER A 1 221 ? 62.841 86.513 125.955 1.00 123.94 411 SER A O 1
ATOM 1524 N N . ALA A 1 222 ? 65.013 85.895 125.791 1.00 137.35 412 ALA A N 1
ATOM 1525 C CA . ALA A 1 222 ? 64.950 84.841 126.833 1.00 130.12 412 ALA A CA 1
ATOM 1526 C C . ALA A 1 222 ? 64.819 85.396 128.266 1.00 121.16 412 ALA A C 1
ATOM 1527 O O . ALA A 1 222 ? 64.137 84.787 129.098 1.00 113.40 412 ALA A O 1
ATOM 1529 N N . PHE A 1 223 ? 65.459 86.543 128.538 1.00 115.19 413 PHE A N 1
ATOM 1530 C CA . PHE A 1 223 ? 65.336 87.267 129.831 1.00 124.90 413 PHE A CA 1
ATOM 1531 C C . PHE A 1 223 ? 63.898 87.663 130.184 1.00 131.81 413 PHE A C 1
ATOM 1532 O O . PHE A 1 223 ? 63.535 87.739 131.365 1.00 133.04 413 PHE A O 1
ATOM 1534 N N . LEU A 1 224 ? 63.100 87.921 129.146 1.00 139.05 414 LEU A N 1
ATOM 1535 C CA . LEU A 1 224 ? 61.685 88.285 129.280 1.00 131.17 414 LEU A CA 1
ATOM 1536 C C . LEU A 1 224 ? 60.811 87.071 129.610 1.00 124.22 414 LEU A C 1
ATOM 1537 O O . LEU A 1 224 ? 60.015 87.125 130.550 1.00 128.10 414 LEU A O 1
ATOM 1542 N N . ARG A 1 225 ? 60.964 85.992 128.837 1.00 113.86 415 ARG A N 1
ATOM 1543 C CA . ARG A 1 225 ? 60.198 84.740 129.042 1.00 111.72 415 ARG A CA 1
ATOM 1544 C C . ARG A 1 225 ? 60.294 84.094 130.448 1.00 112.76 415 ARG A C 1
ATOM 1545 O O . ARG A 1 225 ? 59.434 83.286 130.813 1.00 102.62 415 ARG A O 1
ATOM 1553 N N . LYS A 1 226 ? 61.334 84.422 131.221 1.00 110.33 416 LYS A N 1
ATOM 1554 C CA . LYS A 1 226 ? 61.417 83.976 132.610 1.00 109.70 416 LYS A CA 1
ATOM 1555 C C . LYS A 1 226 ? 60.186 84.441 133.395 1.00 112.15 416 LYS A C 1
ATOM 1556 O O . LYS A 1 226 ? 59.723 83.735 134.282 1.00 115.20 416 LYS A O 1
ATOM 1558 N N . TYR A 1 227 ? 59.644 85.608 133.037 1.00 117.34 417 TYR A N 1
ATOM 1559 C CA . TYR A 1 227 ? 58.486 86.192 133.722 1.00 123.18 417 TYR A CA 1
ATOM 1560 C C . TYR A 1 227 ? 57.173 86.210 132.908 1.00 112.95 417 TYR A C 1
ATOM 1561 O O . TYR A 1 227 ? 56.327 87.076 133.149 1.00 115.02 417 TYR A O 1
ATOM 1570 N N . VAL A 1 228 ? 56.982 85.269 131.974 1.00 98.20 418 VAL A N 1
ATOM 1571 C CA . VAL A 1 228 ? 55.710 85.185 131.237 1.00 97.43 418 VAL A CA 1
ATOM 1572 C C . VAL A 1 228 ? 54.887 83.958 131.604 1.00 91.22 418 VAL A C 1
ATOM 1573 O O . VAL A 1 228 ? 55.340 82.831 131.469 1.00 96.09 418 VAL A O 1
ATOM 1577 N N . ARG A 1 229 ? 53.661 84.209 132.044 1.00 96.07 419 ARG A N 1
ATOM 1578 C CA . ARG A 1 229 ? 52.691 83.165 132.359 1.00 106.74 419 ARG A CA 1
ATOM 1579 C C . ARG A 1 229 ? 52.212 82.461 131.095 1.00 106.79 419 ARG A C 1
ATOM 1580 O O . ARG A 1 229 ? 52.096 81.237 131.065 1.00 116.65 419 ARG A O 1
ATOM 1588 N N . THR A 1 230 ? 51.908 83.247 130.067 1.00 101.92 420 THR A N 1
ATOM 1589 C CA . THR A 1 230 ? 51.419 82.721 128.795 1.00 95.16 420 THR A CA 1
ATOM 1590 C C . THR A 1 230 ? 51.940 83.592 127.648 1.00 91.56 420 THR A C 1
ATOM 1591 O O . THR A 1 230 ? 51.964 84.817 127.745 1.00 84.01 420 THR A O 1
ATOM 1595 N N . GLU A 1 231 ? 52.386 82.947 126.577 1.00 94.08 421 GLU A N 1
ATOM 1596 C CA . GLU A 1 231 ? 52.811 83.649 125.369 1.00 91.42 421 GLU A CA 1
ATOM 1597 C C . GLU A 1 231 ? 51.850 83.279 124.249 1.00 84.88 421 GLU A C 1
ATOM 1598 O O . GLU A 1 231 ? 51.741 82.114 123.899 1.00 83.10 421 GLU A O 1
ATOM 1604 N N . PHE A 1 232 ? 51.149 84.280 123.714 1.00 79.94 422 PHE A N 1
ATOM 1605 C CA . PHE A 1 232 ? 50.255 84.094 122.582 1.00 77.33 422 PHE A CA 1
ATOM 1606 C C . PHE A 1 232 ? 50.835 84.649 121.294 1.00 72.52 422 PHE A C 1
ATOM 1607 O O . PHE A 1 232 ? 51.556 85.641 121.300 1.00 70.60 422 PHE A O 1
ATOM 1615 N N . ASN A 1 233 ? 50.418 84.036 120.195 1.00 68.41 423 ASN A N 1
ATOM 1616 C CA . ASN A 1 233 ? 50.691 84.512 118.845 1.00 72.64 423 ASN A CA 1
ATOM 1617 C C . ASN A 1 233 ? 49.413 84.967 118.158 1.00 68.42 423 ASN A C 1
ATOM 1618 O O . ASN A 1 233 ? 48.397 84.283 118.174 1.00 72.68 423 ASN A O 1
ATOM 1623 N N . LEU A 1 234 ? 49.481 86.134 117.550 1.00 71.83 424 LEU A N 1
ATOM 1624 C CA . LEU A 1 234 ? 48.365 86.687 116.828 1.00 76.46 424 LEU A CA 1
ATOM 1625 C C . LEU A 1 234 ? 48.710 86.599 115.327 1.00 75.36 424 LEU A C 1
ATOM 1626 O O . LEU A 1 234 ? 49.608 87.286 114.851 1.00 80.75 424 LEU A O 1
ATOM 1631 N N . LYS A 1 235 ? 48.016 85.730 114.599 1.00 81.32 425 LYS A N 1
ATOM 1632 C CA . LYS A 1 235 ? 48.381 85.433 113.192 1.00 84.42 425 LYS A CA 1
ATOM 1633 C C . LYS A 1 235 ? 47.641 86.327 112.170 1.00 80.06 425 LYS A C 1
ATOM 1634 O O . LYS A 1 235 ? 48.251 86.844 111.221 1.00 88.83 425 LYS A O 1
ATOM 1640 N N . GLY A 1 236 ? 46.343 86.513 112.383 1.00 63.57 426 GLY A N 1
ATOM 1641 C CA . GLY A 1 236 ? 45.511 87.360 111.539 1.00 57.44 426 GLY A CA 1
ATOM 1642 C C . GLY A 1 236 ? 44.156 86.762 111.315 1.00 55.93 426 GLY A C 1
ATOM 1643 O O . GLY A 1 236 ? 43.789 85.746 111.971 1.00 55.15 426 GLY A O 1
ATOM 1644 N N . PHE A 1 237 ? 43.384 87.394 110.422 1.00 58.14 427 PHE A N 1
ATOM 1645 C CA . PHE A 1 237 ? 42.053 86.891 110.125 1.00 61.39 427 PHE A CA 1
ATOM 1646 C C . PHE A 1 237 ? 42.174 85.583 109.353 1.00 60.63 427 PHE A C 1
ATOM 1647 O O . PHE A 1 237 ? 43.001 85.462 108.449 1.00 67.52 427 PHE A O 1
ATOM 1655 N N . SER A 1 238 ? 41.338 84.613 109.712 1.00 65.51 428 SER A N 1
ATOM 1656 C CA . SER A 1 238 ? 41.043 83.474 108.813 1.00 59.74 428 SER A CA 1
ATOM 1657 C C . SER A 1 238 ? 40.234 83.965 107.619 1.00 60.04 428 SER A C 1
ATOM 1658 O O . SER A 1 238 ? 39.763 85.132 107.542 1.00 64.06 428 SER A O 1
ATOM 1661 N N . GLU A 1 239 ? 40.019 83.034 106.714 1.00 62.47 429 GLU A N 1
ATOM 1662 C CA . GLU A 1 239 ? 39.285 83.287 105.530 1.00 59.80 429 GLU A CA 1
ATOM 1663 C C . GLU A 1 239 ? 37.864 83.713 105.872 1.00 55.52 429 GLU A C 1
ATOM 1664 O O . GLU A 1 239 ? 37.349 84.665 105.262 1.00 61.52 429 GLU A O 1
ATOM 1670 N N . GLU A 1 240 ? 37.226 83.037 106.831 1.00 57.30 430 GLU A N 1
ATOM 1671 C CA . GLU A 1 240 ? 35.905 83.477 107.271 1.00 61.99 430 GLU A CA 1
ATOM 1672 C C . GLU A 1 240 ? 35.946 84.791 108.098 1.00 63.65 430 GLU A C 1
ATOM 1673 O O . GLU A 1 240 ? 35.033 85.597 108.014 1.00 63.33 430 GLU A O 1
ATOM 1679 N N . GLY A 1 241 ? 37.023 85.029 108.846 1.00 59.75 431 GLY A N 1
ATOM 1680 C CA . GLY A 1 241 ? 37.194 86.309 109.542 1.00 55.70 431 GLY A CA 1
ATOM 1681 C C . GLY A 1 241 ? 37.127 87.472 108.576 1.00 57.33 431 GLY A C 1
ATOM 1682 O O . GLY A 1 241 ? 36.418 88.430 108.820 1.00 59.16 431 GLY A O 1
ATOM 1683 N N . ILE A 1 242 ? 37.821 87.343 107.443 1.00 55.82 432 ILE A N 1
ATOM 1684 C CA . ILE A 1 242 ? 37.850 88.389 106.433 1.00 56.91 432 ILE A CA 1
ATOM 1685 C C . ILE A 1 242 ? 36.428 88.701 105.989 1.00 59.54 432 ILE A C 1
ATOM 1686 O O . ILE A 1 242 ? 36.052 89.853 105.783 1.00 65.52 432 ILE A O 1
ATOM 1691 N N . GLU A 1 243 ? 35.664 87.649 105.779 1.00 62.51 433 GLU A N 1
ATOM 1692 C CA . GLU A 1 243 ? 34.273 87.786 105.337 1.00 71.57 433 GLU A CA 1
ATOM 1693 C C . GLU A 1 243 ? 33.422 88.506 106.402 1.00 63.22 433 GLU A C 1
ATOM 1694 O O . GLU A 1 243 ? 32.681 89.428 106.086 1.00 60.03 433 GLU A O 1
ATOM 1700 N N . LEU A 1 244 ? 33.558 88.103 107.659 1.00 58.66 434 LEU A N 1
ATOM 1701 C CA . LEU A 1 244 ? 32.850 88.795 108.732 1.00 63.76 434 LEU A CA 1
ATOM 1702 C C . LEU A 1 244 ? 33.282 90.259 108.780 1.00 61.54 434 LEU A C 1
ATOM 1703 O O . LEU A 1 244 ? 32.437 91.142 108.875 1.00 68.20 434 LEU A O 1
ATOM 1708 N N . TYR A 1 245 ? 34.585 90.515 108.658 1.00 54.94 435 TYR A N 1
ATOM 1709 C CA . TYR A 1 245 ? 35.091 91.876 108.737 1.00 59.58 435 TYR A CA 1
ATOM 1710 C C . TYR A 1 245 ? 34.466 92.785 107.680 1.00 60.98 435 TYR A C 1
ATOM 1711 O O . TYR A 1 245 ? 34.137 93.947 107.937 1.00 62.59 435 TYR A O 1
ATOM 1720 N N . LEU A 1 246 ? 34.355 92.257 106.479 1.00 61.65 436 LEU A N 1
ATOM 1721 C CA . LEU A 1 246 ? 33.876 93.040 105.360 1.00 62.32 436 LEU A CA 1
ATOM 1722 C C . LEU A 1 246 ? 32.376 93.214 105.500 1.00 58.63 436 LEU A C 1
ATOM 1723 O O . LEU A 1 246 ? 31.856 94.251 105.131 1.00 52.04 436 LEU A O 1
ATOM 1728 N N . ARG A 1 247 ? 31.679 92.215 106.045 1.00 55.42 437 ARG A N 1
ATOM 1729 C CA . ARG A 1 247 ? 30.235 92.373 106.297 1.00 62.88 437 ARG A CA 1
ATOM 1730 C C . ARG A 1 247 ? 29.957 93.440 107.362 1.00 65.26 437 ARG A C 1
ATOM 1731 O O . ARG A 1 247 ? 29.043 94.228 107.181 1.00 66.16 437 ARG A O 1
ATOM 1739 N N . LYS A 1 248 ? 30.784 93.507 108.418 1.00 66.18 438 LYS A N 1
ATOM 1740 C CA . LYS A 1 248 ? 30.635 94.558 109.455 1.00 59.18 438 LYS A CA 1
ATOM 1741 C C . LYS A 1 248 ? 30.914 95.926 108.908 1.00 60.91 438 LYS A C 1
ATOM 1742 O O . LYS A 1 248 ? 30.259 96.866 109.284 1.00 70.95 438 LYS A O 1
ATOM 1748 N N . CYS A 1 249 ? 31.885 96.055 108.011 1.00 67.25 439 CYS A N 1
ATOM 1749 C CA . CYS A 1 249 ? 32.329 97.380 107.552 1.00 59.50 439 CYS A CA 1
ATOM 1750 C C . CYS A 1 249 ? 31.477 97.910 106.419 1.00 62.22 439 CYS A C 1
ATOM 1751 O O . CYS A 1 249 ? 31.592 99.066 106.051 1.00 68.96 439 CYS A O 1
ATOM 1754 N N . HIS A 1 250 ? 30.675 97.054 105.797 1.00 69.59 440 HIS A N 1
ATOM 1755 C CA . HIS A 1 250 ? 29.985 97.420 104.562 1.00 68.66 440 HIS A CA 1
ATOM 1756 C C . HIS A 1 250 ? 28.518 97.000 104.616 1.00 74.41 440 HIS A C 1
ATOM 1757 O O . HIS A 1 250 ? 28.159 95.839 104.374 1.00 69.92 440 HIS A O 1
ATOM 1764 N N . ARG A 1 251 ? 27.688 97.965 104.981 1.00 77.23 441 ARG A N 1
ATOM 1765 C CA . ARG A 1 251 ? 26.290 97.706 105.278 1.00 84.50 441 ARG A CA 1
ATOM 1766 C C . ARG A 1 251 ? 25.388 97.973 104.090 1.00 83.38 441 ARG A C 1
ATOM 1767 O O . ARG A 1 251 ? 24.320 97.365 104.000 1.00 89.09 441 ARG A O 1
ATOM 1775 N N . GLU A 1 252 ? 25.826 98.858 103.181 1.00 84.68 442 GLU A N 1
ATOM 1776 C CA . GLU A 1 252 ? 25.134 99.111 101.915 1.00 87.32 442 GLU A CA 1
ATOM 1777 C C . GLU A 1 252 ? 24.854 97.786 101.202 1.00 91.48 442 GLU A C 1
ATOM 1778 O O . GLU A 1 252 ? 25.736 96.909 101.142 1.00 80.07 442 GLU A O 1
ATOM 1784 N N . PRO A 1 253 ? 23.627 97.631 100.665 1.00 100.55 443 PRO A N 1
ATOM 1785 C CA . PRO A 1 253 ? 23.238 96.286 100.210 1.00 94.09 443 PRO A CA 1
ATOM 1786 C C . PRO A 1 253 ? 24.188 95.763 99.137 1.00 81.41 443 PRO A C 1
ATOM 1787 O O . PRO A 1 253 ? 24.572 96.514 98.229 1.00 76.07 443 PRO A O 1
ATOM 1791 N N . GLY A 1 254 ? 24.625 94.516 99.288 1.00 81.92 444 GLY A N 1
ATOM 1792 C CA . GLY A 1 254 ? 25.447 93.850 98.268 1.00 80.31 444 GLY A CA 1
ATOM 1793 C C . GLY A 1 254 ? 26.914 94.247 98.102 1.00 75.75 444 GLY A C 1
ATOM 1794 O O . GLY A 1 254 ? 27.638 93.610 97.320 1.00 70.65 444 GLY A O 1
ATOM 1795 N N . VAL A 1 255 ? 27.369 95.276 98.816 1.00 68.50 445 VAL A N 1
ATOM 1796 C CA . VAL A 1 255 ? 28.751 95.751 98.676 1.00 73.84 445 VAL A CA 1
ATOM 1797 C C . VAL A 1 255 ? 29.752 94.739 99.256 1.00 72.59 445 VAL A C 1
ATOM 1798 O O . VAL A 1 255 ? 30.767 94.394 98.615 1.00 66.70 445 VAL A O 1
ATOM 1802 N N . ALA A 1 256 ? 29.434 94.236 100.439 1.00 61.80 446 ALA A N 1
ATOM 1803 C CA . ALA A 1 256 ? 30.260 93.256 101.067 1.00 67.05 446 ALA A CA 1
ATOM 1804 C C . ALA A 1 256 ? 30.328 91.999 100.199 1.00 65.59 446 ALA A C 1
ATOM 1805 O O . ALA A 1 256 ? 31.391 91.417 100.055 1.00 58.61 446 ALA A O 1
ATOM 1807 N N . ASP A 1 257 ? 29.207 91.590 99.621 1.00 68.11 447 ASP A N 1
ATOM 1808 C CA . ASP A 1 257 ? 29.179 90.410 98.726 1.00 65.80 447 ASP A CA 1
ATOM 1809 C C . ASP A 1 257 ? 30.119 90.540 97.522 1.00 61.93 447 ASP A C 1
ATOM 1810 O O . ASP A 1 257 ? 30.767 89.565 97.107 1.00 64.08 447 ASP A O 1
ATOM 1815 N N . ARG A 1 258 ? 30.155 91.752 96.976 1.00 55.39 448 ARG A N 1
ATOM 1816 C CA . ARG A 1 258 ? 30.935 92.086 95.812 1.00 65.15 448 ARG A CA 1
ATOM 1817 C C . ARG A 1 258 ? 32.414 92.177 96.127 1.00 66.05 448 ARG A C 1
ATOM 1818 O O . ARG A 1 258 ? 33.219 91.775 95.288 1.00 59.26 448 ARG A O 1
ATOM 1826 N N . LEU A 1 259 ? 32.769 92.704 97.311 1.00 61.94 449 LEU A N 1
ATOM 1827 C CA . LEU A 1 259 ? 34.159 92.622 97.790 1.00 61.51 449 LEU A CA 1
ATOM 1828 C C . LEU A 1 259 ? 34.574 91.184 98.029 1.00 55.17 449 LEU A C 1
ATOM 1829 O O . LEU A 1 259 ? 35.650 90.808 97.622 1.00 55.91 449 LEU A O 1
ATOM 1834 N N . ILE A 1 260 ? 33.705 90.359 98.615 1.00 53.20 450 ILE A N 1
ATOM 1835 C CA . ILE A 1 260 ? 34.049 88.943 98.807 1.00 57.53 450 ILE A CA 1
ATOM 1836 C C . ILE A 1 260 ? 34.236 88.237 97.449 1.00 59.13 450 ILE A C 1
ATOM 1837 O O . ILE A 1 260 ? 35.098 87.365 97.305 1.00 57.65 450 ILE A O 1
ATOM 1842 N N . HIS A 1 261 ? 33.426 88.638 96.472 1.00 59.08 451 HIS A N 1
ATOM 1843 C CA . HIS A 1 261 ? 33.494 88.089 95.122 1.00 60.68 451 HIS A CA 1
ATOM 1844 C C . HIS A 1 261 ? 34.793 88.504 94.478 1.00 56.72 451 HIS A C 1
ATOM 1845 O O . HIS A 1 261 ? 35.461 87.666 93.878 1.00 58.65 451 HIS A O 1
ATOM 1852 N N . LEU A 1 262 ? 35.162 89.784 94.621 1.00 54.07 452 LEU A N 1
ATOM 1853 C CA . LEU A 1 262 ? 36.450 90.243 94.135 1.00 59.78 452 LEU A CA 1
ATOM 1854 C C . LEU A 1 262 ? 37.599 89.381 94.756 1.00 57.11 452 LEU A C 1
ATOM 1855 O O . LEU A 1 262 ? 38.449 88.858 94.040 1.00 52.94 452 LEU A O 1
ATOM 1860 N N . LEU A 1 263 ? 37.577 89.191 96.071 1.00 55.82 453 LEU A N 1
ATOM 1861 C CA . LEU A 1 263 ? 38.688 88.477 96.734 1.00 55.51 453 LEU A CA 1
ATOM 1862 C C . LEU A 1 263 ? 38.720 87.057 96.227 1.00 53.80 453 LEU A C 1
ATOM 1863 O O . LEU A 1 263 ? 39.762 86.596 95.886 1.00 53.16 453 LEU A O 1
ATOM 1868 N N . GLN A 1 264 ? 37.569 86.433 96.022 1.00 55.14 454 GLN A N 1
ATOM 1869 C CA . GLN A 1 264 ? 37.535 85.030 95.620 1.00 51.78 454 GLN A CA 1
ATOM 1870 C C . GLN A 1 264 ? 37.864 84.791 94.169 1.00 56.14 454 GLN A C 1
ATOM 1871 O O . GLN A 1 264 ? 38.015 83.621 93.791 1.00 57.92 454 GLN A O 1
ATOM 1877 N N . THR A 1 265 ? 37.898 85.864 93.366 1.00 54.52 455 THR A N 1
ATOM 1878 C CA . THR A 1 265 ? 38.442 85.868 92.010 1.00 55.20 455 THR A CA 1
ATOM 1879 C C . THR A 1 265 ? 39.878 86.381 91.886 1.00 62.08 455 THR A C 1
ATOM 1880 O O . THR A 1 265 ? 40.463 86.275 90.809 1.00 65.05 455 THR A O 1
ATOM 1884 N N . THR A 1 266 ? 40.447 86.938 92.959 1.00 67.76 456 THR A N 1
ATOM 1885 C CA . THR A 1 266 ? 41.743 87.645 92.907 1.00 62.86 456 THR A CA 1
ATOM 1886 C C . THR A 1 266 ? 42.579 87.158 94.087 1.00 65.54 456 THR A C 1
ATOM 1887 O O . THR A 1 266 ? 42.732 87.854 95.103 1.00 57.78 456 THR A O 1
ATOM 1891 N N . SER A 1 267 ? 43.114 85.955 93.916 1.00 59.68 457 SER A N 1
ATOM 1892 C CA . SER A 1 267 ? 43.768 85.187 94.960 1.00 60.53 457 SER A CA 1
ATOM 1893 C C . SER A 1 267 ? 44.856 85.875 95.798 1.00 65.34 457 SER A C 1
ATOM 1894 O O . SER A 1 267 ? 44.910 85.665 97.004 1.00 62.70 457 SER A O 1
ATOM 1897 N N . ALA A 1 268 ? 45.744 86.630 95.143 1.00 59.58 458 ALA A N 1
ATOM 1898 C CA . ALA A 1 268 ? 46.851 87.299 95.812 1.00 64.09 458 ALA A CA 1
ATOM 1899 C C . ALA A 1 268 ? 46.340 88.397 96.738 1.00 61.28 458 ALA A C 1
ATOM 1900 O O . ALA A 1 268 ? 46.869 88.589 97.806 1.00 55.36 458 ALA A O 1
ATOM 1902 N N . LEU A 1 269 ? 45.335 89.127 96.284 1.00 56.75 459 LEU A N 1
ATOM 1903 C CA . LEU A 1 269 ? 44.694 90.113 97.104 1.00 55.34 459 LEU A CA 1
ATOM 1904 C C . LEU A 1 269 ? 43.930 89.455 98.273 1.00 54.36 459 LEU A C 1
ATOM 1905 O O . LEU A 1 269 ? 43.931 89.957 99.399 1.00 54.16 459 LEU A O 1
ATOM 1910 N N . HIS A 1 270 ? 43.284 88.327 98.017 1.00 54.04 460 HIS A N 1
ATOM 1911 C CA . HIS A 1 270 ? 42.610 87.593 99.090 1.00 57.66 460 HIS A CA 1
ATOM 1912 C C . HIS A 1 270 ? 43.641 87.176 100.158 1.00 53.98 460 HIS A C 1
ATOM 1913 O O . HIS A 1 270 ? 43.380 87.259 101.351 1.00 52.68 460 HIS A O 1
ATOM 1920 N N . GLY A 1 271 ? 44.809 86.743 99.701 1.00 51.49 461 GLY A N 1
ATOM 1921 C CA . GLY A 1 271 ? 45.867 86.281 100.574 1.00 49.31 461 GLY A CA 1
ATOM 1922 C C . GLY A 1 271 ? 46.372 87.429 101.447 1.00 51.46 461 GLY A C 1
ATOM 1923 O O . GLY A 1 271 ? 46.472 87.278 102.659 1.00 46.87 461 GLY A O 1
ATOM 1924 N N . LEU A 1 272 ? 46.625 88.590 100.850 1.00 49.02 462 LEU A N 1
ATOM 1925 C CA . LEU A 1 272 ? 47.010 89.790 101.649 1.00 53.35 462 LEU A CA 1
ATOM 1926 C C . LEU A 1 272 ? 46.007 90.109 102.803 1.00 57.89 462 LEU A C 1
ATOM 1927 O O . LEU A 1 272 ? 46.411 90.346 103.937 1.00 55.76 462 LEU A O 1
ATOM 1932 N N . CYS A 1 273 ? 44.695 90.044 102.523 1.00 57.70 463 CYS A N 1
ATOM 1933 C CA . CYS A 1 273 ? 43.648 90.367 103.526 1.00 52.40 463 CYS A CA 1
ATOM 1934 C C . CYS A 1 273 ? 43.612 89.501 104.777 1.00 51.47 463 CYS A C 1
ATOM 1935 O O . CYS A 1 273 ? 42.893 89.822 105.699 1.00 61.28 463 CYS A O 1
ATOM 1938 N N . HIS A 1 274 ? 44.370 88.408 104.830 1.00 52.61 464 HIS A N 1
ATOM 1939 C CA . HIS A 1 274 ? 44.484 87.606 106.047 1.00 55.15 464 HIS A CA 1
ATOM 1940 C C . HIS A 1 274 ? 45.185 88.416 107.160 1.00 56.17 464 HIS A C 1
ATOM 1941 O O . HIS A 1 274 ? 44.963 88.188 108.328 1.00 59.24 464 HIS A O 1
ATOM 1948 N N . LEU A 1 275 ? 46.032 89.358 106.773 1.00 56.39 465 LEU A N 1
ATOM 1949 C CA . LEU A 1 275 ? 46.584 90.324 107.704 1.00 59.86 465 LEU A CA 1
ATOM 1950 C C . LEU A 1 275 ? 45.567 91.487 107.871 1.00 54.32 465 LEU A C 1
ATOM 1951 O O . LEU A 1 275 ? 45.179 92.118 106.893 1.00 53.72 465 LEU A O 1
ATOM 1956 N N . PRO A 1 276 ? 45.092 91.731 109.096 1.00 56.56 466 PRO A N 1
ATOM 1957 C CA . PRO A 1 276 ? 44.022 92.739 109.247 1.00 57.08 466 PRO A CA 1
ATOM 1958 C C . PRO A 1 276 ? 44.319 94.108 108.643 1.00 58.52 466 PRO A C 1
ATOM 1959 O O . PRO A 1 276 ? 43.417 94.742 108.093 1.00 58.42 466 PRO A O 1
ATOM 1963 N N . VAL A 1 277 ? 45.574 94.534 108.663 1.00 55.70 467 VAL A N 1
ATOM 1964 C CA . VAL A 1 277 ? 45.879 95.800 108.068 1.00 56.69 467 VAL A CA 1
ATOM 1965 C C . VAL A 1 277 ? 45.487 95.843 106.585 1.00 54.03 467 VAL A C 1
ATOM 1966 O O . VAL A 1 277 ? 45.057 96.898 106.135 1.00 50.33 467 VAL A O 1
ATOM 1970 N N . PHE A 1 278 ? 45.626 94.723 105.846 1.00 52.79 468 PHE A N 1
ATOM 1971 C CA . PHE A 1 278 ? 45.279 94.702 104.422 1.00 55.21 468 PHE A CA 1
ATOM 1972 C C . PHE A 1 278 ? 43.771 94.681 104.167 1.00 51.45 468 PHE A C 1
ATOM 1973 O O . PHE A 1 278 ? 43.273 95.408 103.281 1.00 52.91 468 PHE A O 1
ATOM 1981 N N . SER A 1 279 ? 43.054 93.865 104.929 1.00 55.49 469 SER A N 1
ATOM 1982 C CA . SER A 1 279 ? 41.570 93.927 104.974 1.00 53.93 469 SER A CA 1
ATOM 1983 C C . SER A 1 279 ? 41.080 95.374 105.163 1.00 58.42 469 SER A C 1
ATOM 1984 O O . SER A 1 279 ? 40.201 95.832 104.430 1.00 55.08 469 SER A O 1
ATOM 1987 N N . TRP A 1 280 ? 41.701 96.108 106.091 1.00 54.80 470 TRP A N 1
ATOM 1988 C CA . TRP A 1 280 ? 41.380 97.524 106.277 1.00 57.90 470 TRP A CA 1
ATOM 1989 C C . TRP A 1 280 ? 41.584 98.324 104.989 1.00 61.55 470 TRP A C 1
ATOM 1990 O O . TRP A 1 280 ? 40.696 99.090 104.586 1.00 57.28 470 TRP A O 1
ATOM 2001 N N . MET A 1 281 ? 42.763 98.195 104.379 1.00 58.33 471 MET A N 1
ATOM 2002 C CA . MET A 1 281 ? 43.040 98.917 103.129 1.00 60.27 471 MET A CA 1
ATOM 2003 C C . MET A 1 281 ? 42.097 98.551 102.003 1.00 59.20 471 MET A C 1
ATOM 2004 O O . MET A 1 281 ? 41.769 99.400 101.143 1.00 56.78 471 MET A O 1
ATOM 2009 N N . VAL A 1 282 ? 41.730 97.279 101.957 1.00 57.08 472 VAL A N 1
ATOM 2010 C CA . VAL A 1 282 ? 40.846 96.819 100.903 1.00 60.43 472 VAL A CA 1
ATOM 2011 C C . VAL A 1 282 ? 39.519 97.520 101.091 1.00 59.92 472 VAL A C 1
ATOM 2012 O O . VAL A 1 282 ? 38.968 98.064 100.121 1.00 60.50 472 VAL A O 1
ATOM 2016 N N . SER A 1 283 ? 39.046 97.535 102.338 1.00 63.66 473 SER A N 1
ATOM 2017 C CA . SER A 1 283 ? 37.760 98.142 102.701 1.00 67.52 473 SER A CA 1
ATOM 2018 C C . SER A 1 283 ? 37.738 99.623 102.406 1.00 68.98 473 SER A C 1
ATOM 2019 O O . SER A 1 283 ? 36.773 100.128 101.824 1.00 70.87 473 SER A O 1
ATOM 2022 N N . LYS A 1 284 ? 38.820 100.290 102.794 1.00 64.28 474 LYS A N 1
ATOM 2023 C CA . LYS A 1 284 ? 39.021 101.708 102.530 1.00 67.01 474 LYS A CA 1
ATOM 2024 C C . LYS A 1 284 ? 39.002 102.078 101.043 1.00 68.75 474 LYS A C 1
ATOM 2025 O O . LYS A 1 284 ? 38.562 103.159 100.691 1.00 69.14 474 LYS A O 1
ATOM 2031 N N . CYS A 1 285 ? 39.518 101.196 100.187 1.00 65.82 475 CYS A N 1
ATOM 2032 C CA . CYS A 1 285 ? 39.662 101.470 98.767 1.00 60.34 475 CYS A CA 1
ATOM 2033 C C . CYS A 1 285 ? 38.664 100.642 97.955 1.00 63.07 475 CYS A C 1
ATOM 2034 O O . CYS A 1 285 ? 38.922 100.358 96.801 1.00 60.86 475 CYS A O 1
ATOM 2037 N N . HIS A 1 286 ? 37.529 100.255 98.541 1.00 62.98 476 HIS A N 1
ATOM 2038 C CA . HIS A 1 286 ? 36.565 99.381 97.872 1.00 65.54 476 HIS A CA 1
ATOM 2039 C C . HIS A 1 286 ? 36.059 99.935 96.527 1.00 66.43 476 HIS A C 1
ATOM 2040 O O . HIS A 1 286 ? 35.843 99.168 95.554 1.00 69.36 476 HIS A O 1
ATOM 2047 N N . GLN A 1 287 ? 35.913 101.250 96.460 1.00 69.74 477 GLN A N 1
ATOM 2048 C CA . GLN A 1 287 ? 35.388 101.922 95.254 1.00 81.60 477 GLN A CA 1
ATOM 2049 C C . GLN A 1 287 ? 36.317 101.715 94.079 1.00 76.09 477 GLN A C 1
ATOM 2050 O O . GLN A 1 287 ? 35.902 101.228 93.043 1.00 80.58 477 GLN A O 1
ATOM 2056 N N . GLU A 1 288 ? 37.586 102.052 94.268 1.00 75.97 478 GLU A N 1
ATOM 2057 C CA . GLU A 1 288 ? 38.601 101.918 93.211 1.00 77.07 478 GLU A CA 1
ATOM 2058 C C . GLU A 1 288 ? 38.833 100.442 92.833 1.00 74.31 478 GLU A C 1
ATOM 2059 O O . GLU A 1 288 ? 38.975 100.114 91.641 1.00 66.16 478 GLU A O 1
ATOM 2065 N N . LEU A 1 289 ? 38.789 99.557 93.832 1.00 68.73 479 LEU A N 1
ATOM 2066 C CA . LEU A 1 289 ? 38.969 98.121 93.607 1.00 67.62 479 LEU A CA 1
ATOM 2067 C C . LEU A 1 289 ? 37.826 97.493 92.819 1.00 68.69 479 LEU A C 1
ATOM 2068 O O . LEU A 1 289 ? 38.060 96.591 92.013 1.00 67.06 479 LEU A O 1
ATOM 2073 N N . LEU A 1 290 ? 36.598 97.933 93.088 1.00 73.56 480 LEU A N 1
ATOM 2074 C CA . LEU A 1 290 ? 35.406 97.420 92.399 1.00 70.16 480 LEU A CA 1
ATOM 2075 C C . LEU A 1 290 ? 35.189 98.050 90.999 1.00 75.51 480 LEU A C 1
ATOM 2076 O O . LEU A 1 290 ? 34.573 97.435 90.148 1.00 74.14 480 LEU A O 1
ATOM 2081 N N . LEU A 1 291 ? 35.719 99.246 90.754 1.00 84.91 481 LEU A N 1
ATOM 2082 C CA . LEU A 1 291 ? 35.592 99.922 89.448 1.00 93.49 481 LEU A CA 1
ATOM 2083 C C . LEU A 1 291 ? 36.189 99.085 88.315 1.00 108.38 481 LEU A C 1
ATOM 2084 O O . LEU A 1 291 ? 35.522 98.792 87.316 1.00 110.82 481 LEU A O 1
ATOM 2089 N N . GLN A 1 292 ? 37.443 98.687 88.489 1.00 121.33 482 GLN A N 1
ATOM 2090 C CA . GLN A 1 292 ? 38.137 97.865 87.499 1.00 129.98 482 GLN A CA 1
ATOM 2091 C C . GLN A 1 292 ? 37.785 96.377 87.623 1.00 131.84 482 GLN A C 1
ATOM 2092 O O . GLN A 1 292 ? 37.354 95.919 88.682 1.00 130.62 482 GLN A O 1
ATOM 2098 N N . ASP A 1 293 ? 37.960 95.641 86.522 1.00 144.09 483 ASP A N 1
ATOM 2099 C CA . ASP A 1 293 ? 38.061 94.163 86.539 1.00 145.52 483 ASP A CA 1
ATOM 2100 C C . ASP A 1 293 ? 39.564 93.782 86.498 1.00 145.09 483 ASP A C 1
ATOM 2101 O O . ASP A 1 293 ? 39.969 92.883 85.758 1.00 140.43 483 ASP A O 1
ATOM 2106 N N . GLY A 1 294 ? 40.375 94.462 87.314 1.00 146.38 484 GLY A N 1
ATOM 2107 C CA . GLY A 1 294 ? 41.838 94.366 87.262 1.00 137.25 484 GLY A CA 1
ATOM 2108 C C . GLY A 1 294 ? 42.509 95.448 86.405 1.00 136.28 484 GLY A C 1
ATOM 2109 O O . GLY A 1 294 ? 41.847 96.091 85.580 1.00 140.84 484 GLY A O 1
ATOM 2110 N N . GLY A 1 295 ? 43.821 95.651 86.549 1.00 118.32 485 GLY A N 1
ATOM 2111 C CA . GLY A 1 295 ? 44.696 94.837 87.385 1.00 105.00 485 GLY A CA 1
ATOM 2112 C C . GLY A 1 295 ? 44.606 95.190 88.861 1.00 94.51 485 GLY A C 1
ATOM 2113 O O . GLY A 1 295 ? 44.922 96.309 89.277 1.00 91.77 485 GLY A O 1
ATOM 2114 N N . SER A 1 296 ? 44.169 94.225 89.663 1.00 79.01 486 SER A N 1
ATOM 2115 C CA . SER A 1 296 ? 44.122 94.412 91.089 1.00 73.32 486 SER A CA 1
ATOM 2116 C C . SER A 1 296 ? 45.550 94.407 91.633 1.00 64.09 486 SER A C 1
ATOM 2117 O O . SER A 1 296 ? 46.456 93.917 90.985 1.00 67.31 486 SER A O 1
ATOM 2120 N N . PRO A 1 297 ? 45.761 94.978 92.818 1.00 62.77 487 PRO A N 1
ATOM 2121 C CA . PRO A 1 297 ? 47.021 94.811 93.545 1.00 59.34 487 PRO A CA 1
ATOM 2122 C C . PRO A 1 297 ? 47.331 93.369 93.820 1.00 59.07 487 PRO A C 1
ATOM 2123 O O . PRO A 1 297 ? 46.442 92.571 94.111 1.00 60.16 487 PRO A O 1
ATOM 2127 N N . LYS A 1 298 ? 48.602 93.060 93.760 1.00 58.56 488 LYS A N 1
ATOM 2128 C CA . LYS A 1 298 ? 49.062 91.732 93.926 1.00 63.42 488 LYS A CA 1
ATOM 2129 C C . LYS A 1 298 ? 50.030 91.649 95.101 1.00 58.72 488 LYS A C 1
ATOM 2130 O O . LYS A 1 298 ? 49.925 90.751 95.945 1.00 64.35 488 LYS A O 1
ATOM 2136 N N . THR A 1 299 ? 50.997 92.549 95.120 1.00 54.76 489 THR A N 1
ATOM 2137 C CA . THR A 1 299 ? 52.033 92.555 96.131 1.00 53.39 489 THR A CA 1
ATOM 2138 C C . THR A 1 299 ? 51.720 93.605 97.230 1.00 59.45 489 THR A C 1
ATOM 2139 O O . THR A 1 299 ? 50.818 94.438 97.126 1.00 55.17 489 THR A O 1
ATOM 2143 N N . THR A 1 300 ? 52.537 93.562 98.259 1.00 55.50 490 THR A N 1
ATOM 2144 C CA . THR A 1 300 ? 52.457 94.425 99.386 1.00 54.13 490 THR A CA 1
ATOM 2145 C C . THR A 1 300 ? 52.661 95.882 98.986 1.00 55.64 490 THR A C 1
ATOM 2146 O O . THR A 1 300 ? 51.881 96.766 99.351 1.00 55.70 490 THR A O 1
ATOM 2150 N N . THR A 1 301 ? 53.717 96.146 98.250 1.00 54.73 491 THR A N 1
ATOM 2151 C CA . THR A 1 301 ? 53.945 97.476 97.705 1.00 55.49 491 THR A CA 1
ATOM 2152 C C . THR A 1 301 ? 52.776 97.996 96.857 1.00 54.55 491 THR A C 1
ATOM 2153 O O . THR A 1 301 ? 52.452 99.179 96.923 1.00 64.60 491 THR A O 1
ATOM 2157 N N . ASP A 1 302 ? 52.146 97.139 96.054 1.00 56.02 492 ASP A N 1
ATOM 2158 C CA . ASP A 1 302 ? 50.958 97.555 95.275 1.00 56.43 492 ASP A CA 1
ATOM 2159 C C . ASP A 1 302 ? 49.855 98.084 96.177 1.00 62.04 492 ASP A C 1
ATOM 2160 O O . ASP A 1 302 ? 49.195 99.072 95.826 1.00 63.73 492 ASP A O 1
ATOM 2165 N N . MET A 1 303 ? 49.626 97.383 97.292 1.00 54.85 493 MET A N 1
ATOM 2166 C CA . MET A 1 303 ? 48.629 97.773 98.234 1.00 56.73 493 MET A CA 1
ATOM 2167 C C . MET A 1 303 ? 48.924 99.122 98.848 1.00 57.05 493 MET A C 1
ATOM 2168 O O . MET A 1 303 ? 48.013 99.897 99.017 1.00 55.20 493 MET A O 1
ATOM 2173 N N . TYR A 1 304 ? 50.186 99.395 99.161 1.00 55.94 494 TYR A N 1
ATOM 2174 C CA . TYR A 1 304 ? 50.557 100.663 99.765 1.00 60.57 494 TYR A CA 1
ATOM 2175 C C . TYR A 1 304 ? 50.493 101.832 98.777 1.00 63.62 494 TYR A C 1
ATOM 2176 O O . TYR A 1 304 ? 50.251 102.973 99.172 1.00 62.16 494 TYR A O 1
ATOM 2185 N N . LEU A 1 305 ? 50.731 101.548 97.515 1.00 57.90 495 LEU A N 1
ATOM 2186 C CA . LEU A 1 305 ? 50.551 102.541 96.477 1.00 62.57 495 LEU A CA 1
ATOM 2187 C C . LEU A 1 305 ? 49.065 102.825 96.268 1.00 62.33 495 LEU A C 1
ATOM 2188 O O . LEU A 1 305 ? 48.715 103.921 95.928 1.00 66.28 495 LEU A O 1
ATOM 2193 N N . LEU A 1 306 ? 48.205 101.843 96.476 1.00 61.24 496 LEU A N 1
ATOM 2194 C CA . LEU A 1 306 ? 46.772 102.024 96.269 1.00 68.38 496 LEU A CA 1
ATOM 2195 C C . LEU A 1 306 ? 46.193 102.925 97.344 1.00 66.02 496 LEU A C 1
ATOM 2196 O O . LEU A 1 306 ? 45.359 103.777 97.073 1.00 70.76 496 LEU A O 1
ATOM 2201 N N . ILE A 1 307 ? 46.628 102.717 98.571 1.00 65.63 497 ILE A N 1
ATOM 2202 C CA . ILE A 1 307 ? 46.169 103.532 99.679 1.00 69.94 497 ILE A CA 1
ATOM 2203 C C . ILE A 1 307 ? 46.789 104.939 99.587 1.00 68.83 497 ILE A C 1
ATOM 2204 O O . ILE A 1 307 ? 46.152 105.911 99.944 1.00 71.92 497 ILE A O 1
ATOM 2209 N N . LEU A 1 308 ? 48.028 105.047 99.106 1.00 71.76 498 LEU A N 1
ATOM 2210 C CA . LEU A 1 308 ? 48.620 106.349 98.767 1.00 72.35 498 LEU A CA 1
ATOM 2211 C C . LEU A 1 308 ? 47.774 107.090 97.717 1.00 74.54 498 LEU A C 1
ATOM 2212 O O . LEU A 1 308 ? 47.443 108.252 97.897 1.00 71.02 498 LEU A O 1
ATOM 2217 N N . GLN A 1 309 ? 47.456 106.414 96.617 1.00 72.74 499 GLN A N 1
ATOM 2218 C CA . GLN A 1 309 ? 46.564 106.962 95.586 1.00 76.43 499 GLN A CA 1
ATOM 2219 C C . GLN A 1 309 ? 45.276 107.524 96.236 1.00 75.82 499 GLN A C 1
ATOM 2220 O O . GLN A 1 309 ? 44.875 108.661 95.986 1.00 72.54 499 GLN A O 1
ATOM 2226 N N . HIS A 1 310 ? 44.683 106.720 97.114 1.00 74.91 500 HIS A N 1
ATOM 2227 C CA . HIS A 1 310 ? 43.414 107.018 97.745 1.00 70.69 500 HIS A CA 1
ATOM 2228 C C . HIS A 1 310 ? 43.492 108.279 98.571 1.00 74.77 500 HIS A C 1
ATOM 2229 O O . HIS A 1 310 ? 42.643 109.138 98.443 1.00 72.03 500 HIS A O 1
ATOM 2236 N N . PHE A 1 311 ? 44.508 108.374 99.421 1.00 77.25 501 PHE A N 1
ATOM 2237 C CA . PHE A 1 311 ? 44.729 109.575 100.229 1.00 73.95 501 PHE A CA 1
ATOM 2238 C C . PHE A 1 311 ? 44.959 110.799 99.339 1.00 79.46 501 PHE A C 1
ATOM 2239 O O . PHE A 1 311 ? 44.418 111.869 99.595 1.00 90.17 501 PHE A O 1
ATOM 2247 N N . LEU A 1 312 ? 45.751 110.637 98.288 1.00 78.86 502 LEU A N 1
ATOM 2248 C CA . LEU A 1 312 ? 46.028 111.741 97.387 1.00 86.63 502 LEU A CA 1
ATOM 2249 C C . LEU A 1 312 ? 44.764 112.258 96.704 1.00 87.76 502 LEU A C 1
ATOM 2250 O O . LEU A 1 312 ? 44.633 113.463 96.508 1.00 94.59 502 LEU A O 1
ATOM 2255 N N . ARG A 1 313 ? 43.860 111.355 96.326 1.00 85.70 503 ARG A N 1
ATOM 2256 C CA . ARG A 1 313 ? 42.588 111.752 95.716 1.00 83.44 503 ARG A CA 1
ATOM 2257 C C . ARG A 1 313 ? 41.776 112.694 96.603 1.00 87.63 503 ARG A C 1
ATOM 2258 O O . ARG A 1 313 ? 41.118 113.601 96.086 1.00 91.15 503 ARG A O 1
ATOM 2266 N N . HIS A 1 314 ? 41.876 112.528 97.918 1.00 90.04 504 HIS A N 1
ATOM 2267 C CA . HIS A 1 314 ? 41.311 113.486 98.873 1.00 104.77 504 HIS A CA 1
ATOM 2268 C C . HIS A 1 314 ? 42.221 114.738 99.009 1.00 112.69 504 HIS A C 1
ATOM 2269 O O . HIS A 1 314 ? 42.875 114.939 100.041 1.00 97.95 504 HIS A O 1
ATOM 2276 N N . ALA A 1 315 ? 42.232 115.554 97.940 1.00 117.14 505 ALA A N 1
ATOM 2277 C CA . ALA A 1 315 ? 43.006 116.809 97.817 1.00 117.28 505 ALA A CA 1
ATOM 2278 C C . ALA A 1 315 ? 42.895 117.330 96.379 1.00 114.64 505 ALA A C 1
ATOM 2279 O O . ALA A 1 315 ? 41.794 117.477 95.844 1.00 114.74 505 ALA A O 1
ATOM 2281 N N . SER A 1 328 ? 50.871 111.730 88.170 1.00 105.29 518 SER A N 1
ATOM 2282 C CA . SER A 1 328 ? 50.432 113.118 87.984 1.00 128.60 518 SER A CA 1
ATOM 2283 C C . SER A 1 328 ? 49.992 113.777 89.302 1.00 132.15 518 SER A C 1
ATOM 2284 O O . SER A 1 328 ? 50.644 114.707 89.776 1.00 132.14 518 SER A O 1
ATOM 2287 N N . LEU A 1 329 ? 48.867 113.323 89.859 1.00 138.14 519 LEU A N 1
ATOM 2288 C CA . LEU A 1 329 ? 48.476 113.635 91.256 1.00 133.36 519 LEU A CA 1
ATOM 2289 C C . LEU A 1 329 ? 49.591 113.291 92.269 1.00 119.82 519 LEU A C 1
ATOM 2290 O O . LEU A 1 329 ? 49.728 113.950 93.303 1.00 114.79 519 LEU A O 1
ATOM 2295 N N . LEU A 1 330 ? 50.380 112.265 91.946 1.00 116.82 520 LEU A N 1
ATOM 2296 C CA . LEU A 1 330 ? 51.595 111.896 92.693 1.00 111.27 520 LEU A CA 1
ATOM 2297 C C . LEU A 1 330 ? 52.645 113.001 92.658 1.00 114.44 520 LEU A C 1
ATOM 2298 O O . LEU A 1 330 ? 53.196 113.350 93.703 1.00 108.85 520 LEU A O 1
ATOM 2303 N N . GLN A 1 331 ? 52.932 113.519 91.455 1.00 120.33 521 GLN A N 1
ATOM 2304 C CA . GLN A 1 331 ? 53.903 114.625 91.261 1.00 119.29 521 GLN A CA 1
ATOM 2305 C C . GLN A 1 331 ? 53.500 115.859 92.056 1.00 107.05 521 GLN A C 1
ATOM 2306 O O . GLN A 1 331 ? 54.348 116.492 92.668 1.00 103.77 521 GLN A O 1
ATOM 2312 N N . GLY A 1 332 ? 52.204 116.183 92.022 1.00 103.21 522 GLY A N 1
ATOM 2313 C CA . GLY A 1 332 ? 51.639 117.375 92.667 1.00 100.94 522 GLY A CA 1
ATOM 2314 C C . GLY A 1 332 ? 51.849 117.484 94.161 1.00 95.36 522 GLY A C 1
ATOM 2315 O O . GLY A 1 332 ? 51.932 118.591 94.683 1.00 102.86 522 GLY A O 1
ATOM 2316 N N . ARG A 1 333 ? 51.922 116.338 94.842 1.00 97.98 523 ARG A N 1
ATOM 2317 C CA . ARG A 1 333 ? 52.208 116.280 96.278 1.00 91.68 523 ARG A CA 1
ATOM 2318 C C . ARG A 1 333 ? 53.594 115.687 96.581 1.00 88.77 523 ARG A C 1
ATOM 2319 O O . ARG A 1 333 ? 53.844 115.238 97.692 1.00 84.48 523 ARG A O 1
ATOM 2327 N N . LEU A 1 334 ? 54.522 115.738 95.631 1.00 88.43 524 LEU A N 1
ATOM 2328 C CA . LEU A 1 334 ? 55.829 115.092 95.826 1.00 86.02 524 LEU A CA 1
ATOM 2329 C C . LEU A 1 334 ? 56.670 115.704 96.966 1.00 81.81 524 LEU A C 1
ATOM 2330 O O . LEU A 1 334 ? 57.188 114.960 97.800 1.00 77.25 524 LEU A O 1
ATOM 2335 N N . PRO A 1 335 ? 56.773 117.049 97.038 1.00 91.81 525 PRO A N 1
ATOM 2336 C CA . PRO A 1 335 ? 57.572 117.641 98.133 1.00 88.82 525 PRO A CA 1
ATOM 2337 C C . PRO A 1 335 ? 57.066 117.274 99.519 1.00 81.81 525 PRO A C 1
ATOM 2338 O O . PRO A 1 335 ? 57.874 117.032 100.415 1.00 79.90 525 PRO A O 1
ATOM 2342 N N . THR A 1 336 ? 55.744 117.238 99.673 1.00 80.33 526 THR A N 1
ATOM 2343 C CA . THR A 1 336 ? 55.079 116.738 100.886 1.00 78.40 526 THR A CA 1
ATOM 2344 C C . THR A 1 336 ? 55.516 115.318 101.240 1.00 77.64 526 THR A C 1
ATOM 2345 O O . THR A 1 336 ? 55.990 115.061 102.361 1.00 76.98 526 THR A O 1
ATOM 2349 N N . LEU A 1 337 ? 55.343 114.411 100.275 1.00 71.06 527 LEU A N 1
ATOM 2350 C CA . LEU A 1 337 ? 55.698 113.010 100.446 1.00 65.55 527 LEU A CA 1
ATOM 2351 C C . LEU A 1 337 ? 57.183 112.841 100.791 1.00 65.52 527 LEU A C 1
ATOM 2352 O O . LEU A 1 337 ? 57.523 111.995 101.639 1.00 67.14 527 LEU A O 1
ATOM 2357 N N . LEU A 1 338 ? 58.070 113.640 100.174 1.00 62.23 528 LEU A N 1
ATOM 2358 C CA . LEU A 1 338 ? 59.505 113.575 100.530 1.00 68.20 528 LEU A CA 1
ATOM 2359 C C . LEU A 1 338 ? 59.803 114.161 101.922 1.00 72.33 528 LEU A C 1
ATOM 2360 O O . LEU A 1 338 ? 60.665 113.637 102.651 1.00 78.39 528 LEU A O 1
ATOM 2365 N N . ARG A 1 339 ? 59.069 115.202 102.325 1.00 77.25 529 ARG A N 1
ATOM 2366 C CA . ARG A 1 339 ? 59.217 115.731 103.694 1.00 78.40 529 ARG A CA 1
ATOM 2367 C C . ARG A 1 339 ? 58.731 114.689 104.711 1.00 70.43 529 ARG A C 1
ATOM 2368 O O . ARG A 1 339 ? 59.404 114.416 105.706 1.00 73.63 529 ARG A O 1
ATOM 2376 N N . LEU A 1 340 ? 57.595 114.062 104.413 1.00 67.47 530 LEU A N 1
ATOM 2377 C CA . LEU A 1 340 ? 57.071 112.983 105.234 1.00 71.27 530 LEU A CA 1
ATOM 2378 C C . LEU A 1 340 ? 58.031 111.782 105.293 1.00 78.47 530 LEU A C 1
ATOM 2379 O O . LEU A 1 340 ? 58.321 111.266 106.394 1.00 78.29 530 LEU A O 1
ATOM 2384 N N . GLY A 1 341 ? 58.543 111.372 104.126 1.00 71.74 531 GLY A N 1
ATOM 2385 C CA . GLY A 1 341 ? 59.546 110.314 104.058 1.00 72.53 531 GLY A CA 1
ATOM 2386 C C . GLY A 1 341 ? 60.849 110.588 104.796 1.00 71.34 531 GLY A C 1
ATOM 2387 O O . GLY A 1 341 ? 61.402 109.698 105.451 1.00 70.81 531 GLY A O 1
ATOM 2388 N N . GLN A 1 342 ? 61.333 111.825 104.722 1.00 76.66 532 GLN A N 1
ATOM 2389 C CA . GLN A 1 342 ? 62.519 112.206 105.498 1.00 76.95 532 GLN A CA 1
ATOM 2390 C C . GLN A 1 342 ? 62.311 111.994 106.988 1.00 69.79 532 GLN A C 1
ATOM 2391 O O . GLN A 1 342 ? 63.162 111.421 107.669 1.00 65.10 532 GLN A O 1
ATOM 2397 N N . LEU A 1 343 ? 61.170 112.466 107.481 1.00 72.56 533 LEU A N 1
ATOM 2398 C CA . LEU A 1 343 ? 60.839 112.330 108.888 1.00 71.92 533 LEU A CA 1
ATOM 2399 C C . LEU A 1 343 ? 60.778 110.860 109.250 1.00 73.31 533 LEU A C 1
ATOM 2400 O O . LEU A 1 343 ? 61.293 110.450 110.307 1.00 69.44 533 LEU A O 1
ATOM 2405 N N . ALA A 1 344 ? 60.141 110.078 108.370 1.00 71.66 534 ALA A N 1
ATOM 2406 C CA . ALA A 1 344 ? 59.964 108.647 108.569 1.00 67.50 534 ALA A CA 1
ATOM 2407 C C . ALA A 1 344 ? 61.302 107.960 108.731 1.00 65.03 534 ALA A C 1
ATOM 2408 O O . ALA A 1 344 ? 61.517 107.216 109.691 1.00 64.54 534 ALA A O 1
ATOM 2410 N N . LEU A 1 345 ? 62.214 108.257 107.810 1.00 66.88 535 LEU A N 1
ATOM 2411 C CA . LEU A 1 345 ? 63.566 107.706 107.854 1.00 71.68 535 LEU A CA 1
ATOM 2412 C C . LEU A 1 345 ? 64.314 108.178 109.108 1.00 70.99 535 LEU A C 1
ATOM 2413 O O . LEU A 1 345 ? 64.931 107.374 109.808 1.00 69.64 535 LEU A O 1
ATOM 2418 N N . TRP A 1 346 ? 64.242 109.474 109.406 1.00 79.52 536 TRP A N 1
ATOM 2419 C CA . TRP A 1 346 ? 64.820 109.987 110.651 1.00 72.77 536 TRP A CA 1
ATOM 2420 C C . TRP A 1 346 ? 64.262 109.189 111.837 1.00 71.43 536 TRP A C 1
ATOM 2421 O O . TRP A 1 346 ? 65.003 108.570 112.612 1.00 65.90 536 TRP A O 1
ATOM 2432 N N . GLY A 1 347 ? 62.942 109.134 111.932 1.00 65.94 537 GLY A N 1
ATOM 2433 C CA . GLY A 1 347 ? 62.305 108.376 112.995 1.00 67.62 537 GLY A CA 1
ATOM 2434 C C . GLY A 1 347 ? 62.827 106.957 113.133 1.00 72.97 537 GLY A C 1
ATOM 2435 O O . GLY A 1 347 ? 63.243 106.552 114.231 1.00 70.01 537 GLY A O 1
ATOM 2436 N N . LEU A 1 348 ? 62.846 106.214 112.014 1.00 70.18 538 LEU A N 1
ATOM 2437 C CA . LEU A 1 348 ? 63.349 104.821 112.038 1.00 71.73 538 LEU A CA 1
ATOM 2438 C C . LEU A 1 348 ? 64.773 104.730 112.525 1.00 67.17 538 LEU A C 1
ATOM 2439 O O . LEU A 1 348 ? 65.095 103.879 113.359 1.00 63.46 538 LEU A O 1
ATOM 2444 N N . GLY A 1 349 ? 65.630 105.595 111.992 1.00 61.61 539 GLY A N 1
ATOM 2445 C CA . GLY A 1 349 ? 67.036 105.609 112.414 1.00 71.35 539 GLY A CA 1
ATOM 2446 C C . GLY A 1 349 ? 67.218 105.936 113.896 1.00 76.65 539 GLY A C 1
ATOM 2447 O O . GLY A 1 349 ? 68.081 105.361 114.566 1.00 84.35 539 GLY A O 1
ATOM 2448 N N . MET A 1 350 ? 66.364 106.819 114.404 1.00 78.24 540 MET A N 1
ATOM 2449 C CA . MET A 1 350 ? 66.436 107.286 115.785 1.00 84.07 540 MET A CA 1
ATOM 2450 C C . MET A 1 350 ? 65.597 106.416 116.718 1.00 85.35 540 MET A C 1
ATOM 2451 O O . MET A 1 350 ? 65.518 106.722 117.898 1.00 82.37 540 MET A O 1
ATOM 2456 N N . CYS A 1 351 ? 64.987 105.342 116.201 1.00 75.79 541 CYS A N 1
ATOM 2457 C CA . CYS A 1 351 ? 63.984 104.566 116.930 1.00 82.22 541 CYS A CA 1
ATOM 2458 C C . CYS A 1 351 ? 62.935 105.445 117.660 1.00 80.30 541 CYS A C 1
ATOM 2459 O O . CYS A 1 351 ? 62.562 105.191 118.799 1.00 78.20 541 CYS A O 1
ATOM 2462 N N . CYS A 1 352 ? 62.464 106.461 116.941 1.00 77.46 542 CYS A N 1
ATOM 2463 C CA . CYS A 1 352 ? 61.472 107.395 117.411 1.00 76.12 542 CYS A CA 1
ATOM 2464 C C . CYS A 1 352 ? 60.230 107.310 116.529 1.00 73.59 542 CYS A C 1
ATOM 2465 O O . CYS A 1 352 ? 60.305 107.571 115.328 1.00 72.75 542 CYS A O 1
ATOM 2468 N N . TYR A 1 353 ? 59.092 106.960 117.130 1.00 71.01 543 TYR A N 1
ATOM 2469 C CA . TYR A 1 353 ? 57.829 106.771 116.411 1.00 72.40 543 TYR A CA 1
ATOM 2470 C C . TYR A 1 353 ? 56.723 107.732 116.837 1.00 75.25 543 TYR A C 1
ATOM 2471 O O . TYR A 1 353 ? 55.570 107.574 116.433 1.00 77.79 543 TYR A O 1
ATOM 2480 N N . VAL A 1 354 ? 57.072 108.718 117.659 1.00 88.31 544 VAL A N 1
ATOM 2481 C CA . VAL A 1 354 ? 56.148 109.781 118.075 1.00 85.77 544 VAL A CA 1
ATOM 2482 C C . VAL A 1 354 ? 56.906 111.081 117.935 1.00 81.28 544 VAL A C 1
ATOM 2483 O O . VAL A 1 354 ? 58.019 111.192 118.413 1.00 85.16 544 VAL A O 1
ATOM 2487 N N . PHE A 1 355 ? 56.311 112.067 117.285 1.00 83.56 545 PHE A N 1
ATOM 2488 C CA . PHE A 1 355 ? 57.032 113.297 116.978 1.00 90.77 545 PHE A CA 1
ATOM 2489 C C . PHE A 1 355 ? 56.383 114.527 117.634 1.00 91.65 545 PHE A C 1
A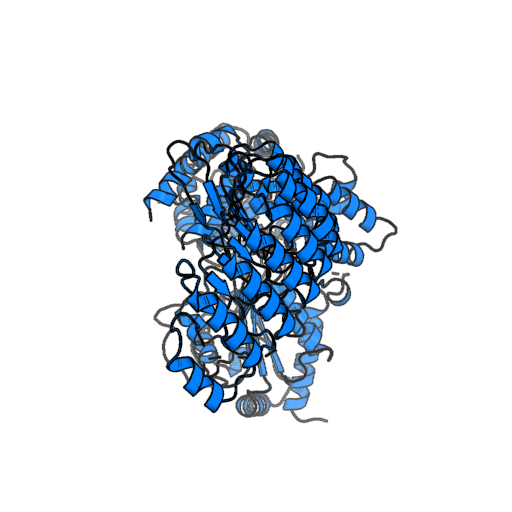TOM 2490 O O . PHE A 1 355 ? 55.171 114.702 117.545 1.00 105.08 545 PHE A O 1
ATOM 2498 N N . SER A 1 356 ? 57.187 115.346 118.320 1.00 94.73 546 SER A N 1
ATOM 2499 C CA . SER A 1 356 ? 56.714 116.569 119.018 1.00 90.86 546 SER A CA 1
ATOM 2500 C C . SER A 1 356 ? 56.710 117.757 118.069 1.00 99.82 546 SER A C 1
ATOM 2501 O O . SER A 1 356 ? 57.571 117.848 117.194 1.00 108.17 546 SER A O 1
ATOM 2504 N N . ALA A 1 357 ? 55.772 118.684 118.266 1.00 102.21 547 ALA A N 1
ATOM 2505 C CA . ALA A 1 357 ? 55.563 119.833 117.346 1.00 103.29 547 ALA A CA 1
ATOM 2506 C C . ALA A 1 357 ? 56.847 120.557 116.893 1.00 100.81 547 ALA A C 1
ATOM 2507 O O . ALA A 1 357 ? 56.904 121.082 115.767 1.00 94.33 547 ALA A O 1
ATOM 2509 N N . GLN A 1 358 ? 57.859 120.571 117.765 1.00 94.93 548 GLN A N 1
ATOM 2510 C CA . GLN A 1 358 ? 59.171 121.119 117.443 1.00 105.22 548 GLN A CA 1
ATOM 2511 C C . GLN A 1 358 ? 59.953 120.217 116.477 1.00 108.59 548 GLN A C 1
ATOM 2512 O O . GLN A 1 358 ? 60.565 120.709 115.519 1.00 97.56 548 GLN A O 1
ATOM 2518 N N . GLN A 1 359 ? 59.955 118.906 116.754 1.00 110.57 549 GLN A N 1
ATOM 2519 C CA . GLN A 1 359 ? 60.490 117.894 115.809 1.00 104.35 549 GLN A CA 1
ATOM 2520 C C . GLN A 1 359 ? 59.822 118.021 114.424 1.00 95.58 549 GLN A C 1
ATOM 2521 O O . GLN A 1 359 ? 60.503 117.988 113.411 1.00 98.89 549 GLN A O 1
ATOM 2527 N N . LEU A 1 360 ? 58.507 118.233 114.401 1.00 95.11 550 LEU A N 1
ATOM 2528 C CA . LEU A 1 360 ? 57.762 118.437 113.147 1.00 94.77 550 LEU A CA 1
ATOM 2529 C C . LEU A 1 360 ? 58.106 119.711 112.353 1.00 98.22 550 LEU A C 1
ATOM 2530 O O . LEU A 1 360 ? 58.186 119.666 111.125 1.00 95.60 550 LEU A O 1
ATOM 2535 N N . GLN A 1 361 ? 58.268 120.851 113.024 1.00 116.98 551 GLN A N 1
ATOM 2536 C CA . GLN A 1 361 ? 58.729 122.071 112.320 1.00 118.68 551 GLN A CA 1
ATOM 2537 C C . GLN A 1 361 ? 60.243 121.995 111.979 1.00 110.66 551 GLN A C 1
ATOM 2538 O O . GLN A 1 361 ? 60.676 122.599 110.990 1.00 109.92 551 GLN A O 1
ATOM 2544 N N . ALA A 1 362 ? 61.024 121.239 112.771 1.00 98.91 552 ALA A N 1
ATOM 2545 C CA . ALA A 1 362 ? 62.429 120.915 112.440 1.00 96.66 552 ALA A CA 1
ATOM 2546 C C . ALA A 1 362 ? 62.540 120.072 111.149 1.00 104.87 552 ALA A C 1
ATOM 2547 O O . ALA A 1 362 ? 63.280 120.432 110.236 1.00 100.40 552 ALA A O 1
ATOM 2549 N N . ALA A 1 363 ? 61.791 118.966 111.081 1.00 107.95 553 ALA A N 1
ATOM 2550 C CA . ALA A 1 363 ? 61.602 118.201 109.825 1.00 101.39 553 ALA A CA 1
ATOM 2551 C C . ALA A 1 363 ? 60.775 118.961 108.766 1.00 98.01 553 ALA A C 1
ATOM 2552 O O . ALA A 1 363 ? 60.718 118.557 107.608 1.00 94.92 553 ALA A O 1
ATOM 2554 N N . GLN A 1 364 ? 60.093 120.025 109.188 1.00 95.56 554 GLN A N 1
ATOM 2555 C CA . GLN A 1 364 ? 59.515 121.036 108.299 1.00 93.47 554 GLN A CA 1
ATOM 2556 C C . GLN A 1 364 ? 58.197 120.601 107.651 1.00 88.62 554 GLN A C 1
ATOM 2557 O O . GLN A 1 364 ? 57.859 121.023 106.542 1.00 85.34 554 GLN A O 1
ATOM 2563 N N . VAL A 1 365 ? 57.422 119.799 108.373 1.00 98.49 555 VAL A N 1
ATOM 2564 C CA . VAL A 1 365 ? 56.156 119.291 107.836 1.00 109.50 555 VAL A CA 1
ATOM 2565 C C . VAL A 1 365 ? 55.049 120.291 108.185 1.00 105.29 555 VAL A C 1
ATOM 2566 O O . VAL A 1 365 ? 54.662 120.417 109.334 1.00 95.52 555 VAL A O 1
ATOM 2570 N N . ASP A 1 366 ? 54.568 121.021 107.180 1.00 114.50 556 ASP A N 1
ATOM 2571 C CA . ASP A 1 366 ? 53.609 122.124 107.384 1.00 118.49 556 ASP A CA 1
ATOM 2572 C C . ASP A 1 366 ? 52.171 121.572 107.672 1.00 119.57 556 ASP A C 1
ATOM 2573 O O . ASP A 1 366 ? 52.007 120.359 107.807 1.00 113.42 556 ASP A O 1
ATOM 2578 N N . PRO A 1 367 ? 51.139 122.440 107.813 1.00 125.40 557 PRO A N 1
ATOM 2579 C CA . PRO A 1 367 ? 49.844 121.821 108.138 1.00 116.92 557 PRO A CA 1
ATOM 2580 C C . PRO A 1 367 ? 49.164 121.107 106.946 1.00 111.95 557 PRO A C 1
ATOM 2581 O O . PRO A 1 367 ? 48.336 120.222 107.176 1.00 102.43 557 PRO A O 1
ATOM 2585 N N . ASP A 1 368 ? 49.508 121.484 105.706 1.00 105.87 558 ASP A N 1
ATOM 2586 C CA . ASP A 1 368 ? 49.014 120.788 104.488 1.00 110.03 558 ASP A CA 1
ATOM 2587 C C . ASP A 1 368 ? 49.623 119.395 104.341 1.00 104.13 558 ASP A C 1
ATOM 2588 O O . ASP A 1 368 ? 49.015 118.498 103.763 1.00 108.79 558 ASP A O 1
ATOM 2593 N N . ASP A 1 369 ? 50.856 119.248 104.816 1.00 101.32 559 ASP A N 1
ATOM 2594 C CA . ASP A 1 369 ? 51.538 117.958 104.855 1.00 98.73 559 ASP A CA 1
ATOM 2595 C C . ASP A 1 369 ? 50.817 117.002 105.791 1.00 96.18 559 ASP A C 1
ATOM 2596 O O . ASP A 1 369 ? 50.551 115.855 105.419 1.00 91.24 559 ASP A O 1
ATOM 2601 N N . ILE A 1 370 ? 50.496 117.501 106.988 1.00 97.46 560 ILE A N 1
ATOM 2602 C CA . ILE A 1 370 ? 49.770 116.742 108.025 1.00 94.76 560 ILE A CA 1
ATOM 2603 C C . ILE A 1 370 ? 48.358 116.345 107.563 1.00 92.62 560 ILE A C 1
ATOM 2604 O O . ILE A 1 370 ? 47.908 115.223 107.835 1.00 96.61 560 ILE A O 1
ATOM 2609 N N . SER A 1 371 ? 47.690 117.239 106.834 1.00 95.54 561 SER A N 1
ATOM 2610 C CA . SER A 1 371 ? 46.312 117.001 106.355 1.00 102.62 561 SER A CA 1
ATOM 2611 C C . SER A 1 371 ? 46.159 115.858 105.354 1.00 103.09 561 SER A C 1
ATOM 2612 O O . SER A 1 371 ? 45.028 115.472 105.042 1.00 105.60 561 SER A O 1
ATOM 2615 N N . LEU A 1 372 ? 47.274 115.349 104.826 1.00 98.71 562 LEU A N 1
ATOM 2616 C CA . LEU A 1 372 ? 47.237 114.290 103.814 1.00 97.42 562 LEU A CA 1
ATOM 2617 C C . LEU A 1 372 ? 46.736 112.939 104.350 1.00 91.46 562 LEU A C 1
ATOM 2618 O O . LEU A 1 372 ? 46.167 112.153 103.596 1.00 88.11 562 LEU A O 1
ATOM 2623 N N . GLY A 1 373 ? 46.936 112.682 105.639 1.00 85.67 563 GLY A N 1
ATOM 2624 C CA . GLY A 1 373 ? 46.355 111.515 106.293 1.00 88.73 563 GLY A CA 1
ATOM 2625 C C . GLY A 1 373 ? 47.347 110.535 106.885 1.00 90.33 563 GLY A C 1
ATOM 2626 O O . GLY A 1 373 ? 46.946 109.591 107.575 1.00 93.89 563 GLY A O 1
ATOM 2627 N N . PHE A 1 374 ? 48.634 110.759 106.640 1.00 79.41 564 PHE A N 1
ATOM 2628 C CA . PHE A 1 374 ? 49.652 109.820 107.046 1.00 79.18 564 PHE A CA 1
ATOM 2629 C C . PHE A 1 374 ? 50.121 110.012 108.470 1.00 74.81 564 PHE A C 1
ATOM 2630 O O . PHE A 1 374 ? 50.484 109.029 109.115 1.00 78.66 564 PHE A O 1
ATOM 2638 N N . LEU A 1 375 ? 50.152 111.263 108.938 1.00 83.98 565 LEU A N 1
ATOM 2639 C CA . LEU A 1 375 ? 50.442 111.589 110.348 1.00 78.68 565 LEU A CA 1
ATOM 2640 C C . LEU A 1 375 ? 49.140 111.882 111.096 1.00 82.40 565 LEU A C 1
ATOM 2641 O O . LEU A 1 375 ? 48.272 112.566 110.563 1.00 77.08 565 LEU A O 1
ATOM 2646 N N . VAL A 1 376 ? 49.014 111.341 112.311 1.00 86.18 566 VAL A N 1
ATOM 2647 C CA . VAL A 1 376 ? 47.765 111.371 113.104 1.00 83.93 566 VAL A CA 1
ATOM 2648 C C . VAL A 1 376 ? 48.004 111.521 114.613 1.00 83.86 566 VAL A C 1
ATOM 2649 O O . VAL A 1 376 ? 49.135 111.399 115.079 1.00 77.66 566 VAL A O 1
ATOM 2653 N N . GLN A 1 377 ? 46.923 111.776 115.355 1.00 88.39 567 GLN A N 1
ATOM 2654 C CA . GLN A 1 377 ? 46.836 111.469 116.797 1.00 93.04 567 GLN A CA 1
ATOM 2655 C C . GLN A 1 377 ? 48.016 111.971 117.609 1.00 93.54 567 GLN A C 1
ATOM 2656 O O . GLN A 1 377 ? 48.729 111.187 118.238 1.00 89.60 567 GLN A O 1
ATOM 2662 N N . ALA A 1 387 ? 49.516 118.524 120.977 1.00 128.47 577 ALA A N 1
ATOM 2663 C CA . ALA A 1 387 ? 49.044 117.451 120.094 1.00 130.58 577 ALA A CA 1
ATOM 2664 C C . ALA A 1 387 ? 50.206 116.747 119.344 1.00 123.98 577 ALA A C 1
ATOM 2665 O O . ALA A 1 387 ? 50.440 117.062 118.169 1.00 110.19 577 ALA A O 1
ATOM 2667 N N . PRO A 1 388 ? 50.931 115.797 120.014 1.00 117.85 578 PRO A N 1
ATOM 2668 C CA . PRO A 1 388 ? 52.061 115.070 119.375 1.00 112.91 578 PRO A CA 1
ATOM 2669 C C . PRO A 1 388 ? 51.588 113.981 118.384 1.00 102.53 578 PRO A C 1
ATOM 2670 O O . PRO A 1 388 ? 50.730 113.159 118.732 1.00 90.34 578 PRO A O 1
ATOM 2674 N N . LEU A 1 389 ? 52.142 113.981 117.170 1.00 94.01 579 LEU A N 1
ATOM 2675 C CA . LEU A 1 389 ? 51.678 113.078 116.087 1.00 90.60 579 LEU A CA 1
ATOM 2676 C C . LEU A 1 389 ? 52.503 111.793 115.951 1.00 84.10 579 LEU A C 1
ATOM 2677 O O . LEU A 1 389 ? 53.643 111.715 116.432 1.00 83.47 579 LEU A O 1
ATOM 2682 N N . GLU A 1 390 ? 51.904 110.788 115.307 1.00 87.20 580 GLU A N 1
ATOM 2683 C CA . GLU A 1 390 ? 52.601 109.558 114.877 1.00 79.52 580 GLU A CA 1
ATOM 2684 C C . GLU A 1 390 ? 52.080 109.090 113.506 1.00 81.00 580 GLU A C 1
ATOM 2685 O O . GLU A 1 390 ? 51.006 109.531 113.062 1.00 69.23 580 GLU A O 1
ATOM 2691 N N . PHE A 1 391 ? 52.859 108.240 112.817 1.00 73.55 581 PHE A N 1
ATOM 2692 C CA . PHE A 1 391 ? 52.444 107.740 111.507 1.00 66.39 581 PHE A CA 1
ATOM 2693 C C . PHE A 1 391 ? 51.235 106.850 111.670 1.00 62.69 581 PHE A C 1
ATOM 2694 O O . PHE A 1 391 ? 51.130 106.117 112.631 1.00 60.49 581 PHE A O 1
ATOM 2702 N N . LEU A 1 392 ? 50.333 106.918 110.707 1.00 65.88 582 LEU A N 1
ATOM 2703 C CA . LEU A 1 392 ? 49.108 106.132 110.715 1.00 72.18 582 LEU A CA 1
ATOM 2704 C C . LEU A 1 392 ? 49.291 104.682 111.208 1.00 70.83 582 LEU A C 1
ATOM 2705 O O . LEU A 1 392 ? 48.476 104.169 111.972 1.00 71.40 582 LEU A O 1
ATOM 2710 N N . HIS A 1 393 ? 50.374 104.048 110.758 1.00 65.54 583 HIS A N 1
ATOM 2711 C CA . HIS A 1 393 ? 50.824 102.752 111.257 1.00 60.52 583 HIS A CA 1
ATOM 2712 C C . HIS A 1 393 ? 52.345 102.652 111.003 1.00 62.35 583 HIS A C 1
ATOM 2713 O O . HIS A 1 393 ? 52.884 103.300 110.104 1.00 61.55 583 HIS A O 1
ATOM 2720 N N . ILE A 1 394 ? 53.043 101.843 111.785 1.00 63.15 584 ILE A N 1
ATOM 2721 C CA . ILE A 1 394 ? 54.475 101.721 111.624 1.00 58.69 584 ILE A CA 1
ATOM 2722 C C . ILE A 1 394 ? 54.872 101.294 110.189 1.00 60.64 584 ILE A C 1
ATOM 2723 O O . ILE A 1 394 ? 55.896 101.726 109.692 1.00 64.42 584 ILE A O 1
ATOM 2728 N N . THR A 1 395 ? 54.048 100.495 109.516 1.00 57.51 585 THR A N 1
ATOM 2729 C CA . THR A 1 395 ? 54.288 100.135 108.129 1.00 61.95 585 THR A CA 1
ATOM 2730 C C . THR A 1 395 ? 54.226 101.337 107.173 1.00 63.08 585 THR A C 1
ATOM 2731 O O . THR A 1 395 ? 54.901 101.330 106.129 1.00 58.49 585 THR A O 1
ATOM 2735 N N . PHE A 1 396 ? 53.453 102.363 107.512 1.00 64.44 586 PHE A N 1
ATOM 2736 C CA . PHE A 1 396 ? 53.444 103.602 106.703 1.00 62.47 586 PHE A CA 1
ATOM 2737 C C . PHE A 1 396 ? 54.688 104.417 106.944 1.00 66.26 586 PHE A C 1
ATOM 2738 O O . PHE A 1 396 ? 55.162 105.124 106.036 1.00 64.69 586 PHE A O 1
ATOM 2746 N N . GLN A 1 397 ? 55.240 104.318 108.146 1.00 59.96 587 GLN A N 1
ATOM 2747 C CA . GLN A 1 397 ? 56.517 104.937 108.387 1.00 61.79 587 GLN A CA 1
ATOM 2748 C C . GLN A 1 397 ? 57.565 104.298 107.454 1.00 60.90 587 GLN A C 1
ATOM 2749 O O . GLN A 1 397 ? 58.284 104.990 106.725 1.00 71.24 587 GLN A O 1
ATOM 2755 N N . CYS A 1 398 ? 57.616 102.979 107.473 1.00 60.57 588 CYS A N 1
ATOM 2756 C CA . CYS A 1 398 ? 58.529 102.213 106.637 1.00 58.40 588 CYS A CA 1
ATOM 2757 C C . CYS A 1 398 ? 58.337 102.471 105.168 1.00 52.48 588 CYS A C 1
ATOM 2758 O O . CYS A 1 398 ? 59.303 102.688 104.472 1.00 59.37 588 CYS A O 1
ATOM 2761 N N . PHE A 1 399 ? 57.100 102.439 104.702 1.00 50.96 589 PHE A N 1
ATOM 2762 C CA . PHE A 1 399 ? 56.809 102.778 103.317 1.00 57.26 589 PHE A CA 1
ATOM 2763 C C . PHE A 1 399 ? 57.284 104.167 102.883 1.00 61.56 589 PHE A C 1
ATOM 2764 O O . PHE A 1 399 ? 57.882 104.316 101.812 1.00 63.04 589 PHE A O 1
ATOM 2772 N N . LEU A 1 400 ? 57.022 105.178 103.705 1.00 62.39 590 LEU A N 1
ATOM 2773 C CA . LEU A 1 400 ? 57.413 106.563 103.356 1.00 64.16 590 LEU A CA 1
ATOM 2774 C C . LEU A 1 400 ? 58.928 106.774 103.322 1.00 62.85 590 LEU A C 1
ATOM 2775 O O . LEU A 1 400 ? 59.432 107.518 102.481 1.00 61.39 590 LEU A O 1
ATOM 2780 N N . ALA A 1 401 ? 59.642 106.102 104.222 1.00 60.46 591 ALA A N 1
ATOM 2781 C CA . ALA A 1 401 ? 61.098 106.070 104.193 1.00 58.10 591 ALA A CA 1
ATOM 2782 C C . ALA A 1 401 ? 61.636 105.356 102.951 1.00 61.25 591 ALA A C 1
ATOM 2783 O O . ALA A 1 401 ? 62.583 105.835 102.342 1.00 66.66 591 ALA A O 1
ATOM 2785 N N . ALA A 1 402 ? 61.036 104.233 102.561 1.00 59.24 592 ALA A N 1
ATOM 2786 C CA . ALA A 1 402 ? 61.418 103.573 101.290 1.00 62.97 592 ALA A CA 1
ATOM 2787 C C . ALA A 1 402 ? 61.220 104.516 100.101 1.00 61.74 592 ALA A C 1
ATOM 2788 O O . ALA A 1 402 ? 62.075 104.620 99.245 1.00 60.50 592 ALA A O 1
ATOM 2790 N N . PHE A 1 403 ? 60.091 105.219 100.096 1.00 62.64 593 PHE A N 1
ATOM 2791 C CA . PHE A 1 403 ? 59.739 106.178 99.059 1.00 60.13 593 PHE A CA 1
ATOM 2792 C C . PHE A 1 403 ? 60.812 107.259 98.990 1.00 65.46 593 PHE A C 1
ATOM 2793 O O . PHE A 1 403 ? 61.329 107.560 97.906 1.00 63.07 593 PHE A O 1
ATOM 2801 N N . TYR A 1 404 ? 61.179 107.802 100.161 1.00 64.14 594 TYR A N 1
ATOM 2802 C CA . TYR A 1 404 ? 62.242 108.788 100.248 1.00 63.95 594 TYR A CA 1
ATOM 2803 C C . TYR A 1 404 ? 63.570 108.213 99.720 1.00 65.07 594 TYR A C 1
ATOM 2804 O O . TYR A 1 404 ? 64.243 108.832 98.896 1.00 67.24 594 TYR A O 1
ATOM 2813 N N . LEU A 1 405 ? 63.927 107.017 100.170 1.00 69.30 595 LEU A N 1
ATOM 2814 C CA . LEU A 1 405 ? 65.143 106.350 99.695 1.00 62.84 595 LEU A CA 1
ATOM 2815 C C . LEU A 1 405 ? 65.174 106.153 98.144 1.00 68.24 595 LEU A C 1
ATOM 2816 O O . LEU A 1 405 ? 66.253 106.250 97.520 1.00 61.88 595 LEU A O 1
ATOM 2821 N N . VAL A 1 406 ? 64.014 105.905 97.526 1.00 59.80 596 VAL A N 1
ATOM 2822 C CA . VAL A 1 406 ? 63.963 105.754 96.063 1.00 67.50 596 VAL A CA 1
ATOM 2823 C C . VAL A 1 406 ? 64.055 107.083 95.279 1.00 65.46 596 VAL A C 1
ATOM 2824 O O . VAL A 1 406 ? 64.594 107.101 94.179 1.00 68.30 596 VAL A O 1
ATOM 2828 N N . LEU A 1 407 ? 63.540 108.175 95.829 1.00 71.34 597 LEU A N 1
ATOM 2829 C CA . LEU A 1 407 ? 63.323 109.422 95.053 1.00 68.37 597 LEU A CA 1
ATOM 2830 C C . LEU A 1 407 ? 64.124 110.645 95.515 1.00 66.79 597 LEU A C 1
ATOM 2831 O O . LEU A 1 407 ? 64.448 111.486 94.678 1.00 78.46 597 LEU A O 1
ATOM 2836 N N . SER A 1 408 ? 64.453 110.763 96.800 1.00 64.14 598 SER A N 1
ATOM 2837 C CA . SER A 1 408 ? 65.202 111.938 97.259 1.00 71.86 598 SER A CA 1
ATOM 2838 C C . SER A 1 408 ? 66.608 112.053 96.660 1.00 75.42 598 SER A C 1
ATOM 2839 O O . SER A 1 408 ? 67.410 111.140 96.813 1.00 71.56 598 SER A O 1
ATOM 2842 N N . THR A 1 409 ? 66.907 113.216 96.064 1.00 80.71 599 THR A N 1
ATOM 2843 C CA . THR A 1 409 ? 68.256 113.556 95.555 1.00 78.84 599 THR A CA 1
ATOM 2844 C C . THR A 1 409 ? 69.366 113.544 96.642 1.00 78.55 599 THR A C 1
ATOM 2845 O O . THR A 1 409 ? 70.544 113.511 96.298 1.00 81.61 599 THR A O 1
ATOM 2849 N N . ASP A 1 410 ? 68.996 113.583 97.928 1.00 77.24 600 ASP A N 1
ATOM 2850 C CA . ASP A 1 410 ? 69.962 113.505 99.045 1.00 78.39 600 ASP A CA 1
ATOM 2851 C C . ASP A 1 410 ? 70.438 112.102 99.408 1.00 78.94 600 ASP A C 1
ATOM 2852 O O . ASP A 1 410 ? 71.292 111.958 100.280 1.00 75.31 600 ASP A O 1
ATOM 2857 N N . VAL A 1 411 ? 69.872 111.071 98.783 1.00 76.24 601 VAL A N 1
ATOM 2858 C CA . VAL A 1 411 ? 70.202 109.692 99.131 1.00 74.03 601 VAL A CA 1
ATOM 2859 C C . VAL A 1 411 ? 71.293 109.224 98.197 1.00 70.24 601 VAL A C 1
ATOM 2860 O O . VAL A 1 411 ? 71.075 109.200 96.984 1.00 69.43 601 VAL A O 1
ATOM 2864 N N . PRO A 1 412 ? 72.473 108.880 98.737 1.00 66.66 602 PRO A N 1
ATOM 2865 C CA . PRO A 1 412 ? 73.500 108.279 97.861 1.00 71.24 602 PRO A CA 1
ATOM 2866 C C . PRO A 1 412 ? 73.189 106.806 97.559 1.00 67.98 602 PRO A C 1
ATOM 2867 O O . PRO A 1 412 ? 72.718 106.067 98.439 1.00 62.84 602 PRO A O 1
ATOM 2871 N N . THR A 1 413 ? 73.443 106.410 96.316 1.00 67.23 603 THR A N 1
ATOM 2872 C CA . THR A 1 413 ? 73.163 105.057 95.814 1.00 60.82 603 THR A CA 1
ATOM 2873 C C . THR A 1 413 ? 73.651 103.977 96.762 1.00 64.85 603 THR A C 1
ATOM 2874 O O . THR A 1 413 ? 72.914 103.022 97.053 1.00 67.18 603 THR A O 1
ATOM 2878 N N . ALA A 1 414 ? 74.886 104.159 97.245 1.00 68.90 604 ALA A N 1
ATOM 2879 C CA . ALA A 1 414 ? 75.617 103.178 98.077 1.00 66.51 604 ALA A CA 1
ATOM 2880 C C . ALA A 1 414 ? 74.973 102.900 99.416 1.00 66.85 604 ALA A C 1
ATOM 2881 O O . ALA A 1 414 ? 75.130 101.803 99.962 1.00 71.02 604 ALA A O 1
ATOM 2883 N N . SER A 1 415 ? 74.248 103.889 99.937 1.00 64.10 605 SER A N 1
ATOM 2884 C CA . SER A 1 415 ? 73.584 103.786 101.227 1.00 66.62 605 SER A CA 1
ATOM 2885 C C . SER A 1 415 ? 72.520 102.727 101.213 1.00 69.37 605 SER A C 1
ATOM 2886 O O . SER A 1 415 ? 72.245 102.136 102.254 1.00 68.68 605 SER A O 1
ATOM 2889 N N . LEU A 1 416 ? 71.927 102.473 100.038 1.00 67.45 606 LEU A N 1
ATOM 2890 C CA . LEU A 1 416 ? 70.892 101.431 99.922 1.00 66.24 606 LEU A CA 1
ATOM 2891 C C . LEU A 1 416 ? 71.402 100.061 100.296 1.00 63.06 606 LEU A C 1
ATOM 2892 O O . LEU A 1 416 ? 70.616 99.237 100.731 1.00 66.41 606 LEU A O 1
ATOM 2897 N N . ARG A 1 417 ? 72.708 99.838 100.207 1.00 68.03 607 ARG A N 1
ATOM 2898 C CA . ARG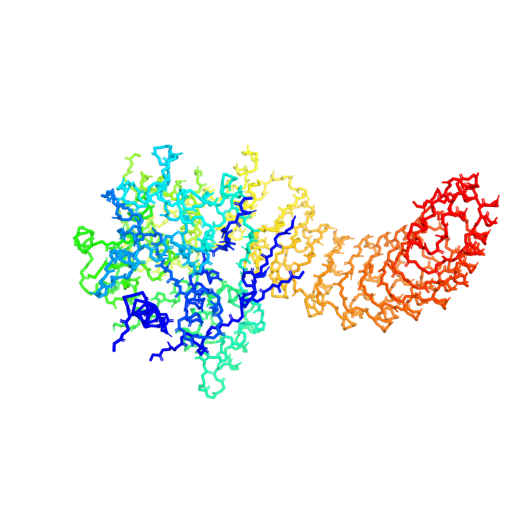 A 1 417 ? 73.328 98.571 100.662 1.00 71.32 607 ARG A CA 1
ATOM 2899 C C . ARG A 1 417 ? 73.061 98.217 102.148 1.00 72.57 607 ARG A C 1
ATOM 2900 O O . ARG A 1 417 ? 72.988 97.038 102.497 1.00 69.79 607 ARG A O 1
ATOM 2908 N N . TYR A 1 418 ? 72.854 99.220 103.002 1.00 71.99 608 TYR A N 1
ATOM 2909 C CA . TYR A 1 418 ? 72.505 98.971 104.401 1.00 73.18 608 TYR A CA 1
ATOM 2910 C C . TYR A 1 418 ? 71.087 98.440 104.634 1.00 71.63 608 TYR A C 1
ATOM 2911 O O . TYR A 1 418 ? 70.815 97.939 105.706 1.00 72.96 608 TYR A O 1
ATOM 2920 N N . LEU A 1 419 ? 70.197 98.529 103.644 1.00 71.51 609 LEU A N 1
ATOM 2921 C CA . LEU A 1 419 ? 68.894 97.871 103.723 1.00 67.52 609 LEU A CA 1
ATOM 2922 C C . LEU A 1 419 ? 68.923 96.361 103.684 1.00 68.32 609 LEU A C 1
ATOM 2923 O O . LEU A 1 419 ? 68.019 95.709 104.237 1.00 69.10 609 LEU A O 1
ATOM 2928 N N . PHE A 1 420 ? 69.914 95.801 103.008 1.00 70.45 610 PHE A N 1
ATOM 2929 C CA . PHE A 1 420 ? 69.948 94.355 102.750 1.00 79.77 610 PHE A CA 1
ATOM 2930 C C . PHE A 1 420 ? 71.063 93.654 103.540 1.00 85.09 610 PHE A C 1
ATOM 2931 O O . PHE A 1 420 ? 71.299 92.457 103.355 1.00 95.18 610 PHE A O 1
ATOM 2939 N N . ASN A 1 421 ? 71.681 94.411 104.457 1.00 104.05 611 ASN A N 1
ATOM 2940 C CA . ASN A 1 421 ? 72.879 94.038 105.247 1.00 116.94 611 ASN A CA 1
ATOM 2941 C C . ASN A 1 421 ? 74.190 94.170 104.434 1.00 128.07 611 ASN A C 1
ATOM 2942 O O . ASN A 1 421 ? 75.264 93.906 104.983 1.00 131.55 611 ASN A O 1
ATOM 2947 N N . CYS A 1 422 ? 74.080 94.640 103.173 1.00 127.08 612 CYS A N 1
ATOM 2948 C CA . CYS A 1 422 ? 75.145 94.698 102.125 1.00 126.10 612 CYS A CA 1
ATOM 2949 C C . CYS A 1 422 ? 75.096 93.513 101.140 1.00 112.27 612 CYS A C 1
ATOM 2950 O O . CYS A 1 422 ? 74.376 93.542 100.142 1.00 81.75 612 CYS A O 1
ATOM 2953 N N . GLU A 1 446 ? 78.923 106.549 106.798 1.00 112.35 636 GLU A N 1
ATOM 2954 C CA . GLU A 1 446 ? 79.628 107.635 106.105 1.00 126.23 636 GLU A CA 1
ATOM 2955 C C . GLU A 1 446 ? 78.716 108.849 105.847 1.00 125.67 636 GLU A C 1
ATOM 2956 O O . GLU A 1 446 ? 79.018 109.956 106.301 1.00 126.39 636 GLU A O 1
ATOM 2962 N N . SER A 1 447 ? 77.618 108.622 105.118 1.00 114.84 637 SER A N 1
ATOM 2963 C CA . SER A 1 447 ? 76.528 109.608 104.908 1.00 103.75 637 SER A CA 1
ATOM 2964 C C . SER A 1 447 ? 75.497 109.559 106.051 1.00 93.55 637 SER A C 1
ATOM 2965 O O . SER A 1 447 ? 75.382 108.537 106.738 1.00 81.19 637 SER A O 1
ATOM 2968 N N . THR A 1 448 ? 74.732 110.634 106.258 1.00 87.09 638 THR A N 1
ATOM 2969 C CA . THR A 1 448 ? 73.751 110.618 107.357 1.00 93.20 638 THR A CA 1
ATOM 2970 C C . THR A 1 448 ? 72.645 109.595 107.051 1.00 85.87 638 THR A C 1
ATOM 2971 O O . THR A 1 448 ? 72.247 108.839 107.949 1.00 76.61 638 THR A O 1
ATOM 2975 N N . VAL A 1 449 ? 72.216 109.514 105.785 1.00 79.33 639 VAL A N 1
ATOM 2976 C CA . VAL A 1 449 ? 71.261 108.469 105.367 1.00 76.62 639 VAL A CA 1
ATOM 2977 C C . VAL A 1 449 ? 71.709 107.061 105.793 1.00 76.41 639 VAL A C 1
ATOM 2978 O O . VAL A 1 449 ? 70.907 106.294 106.336 1.00 74.33 639 VAL A O 1
ATOM 2982 N N . ALA A 1 450 ? 72.985 106.752 105.569 1.00 71.28 640 ALA A N 1
ATOM 2983 C CA . ALA A 1 450 ? 73.566 105.458 105.950 1.00 71.73 640 ALA A CA 1
ATOM 2984 C C . ALA A 1 450 ? 73.637 105.249 107.458 1.00 74.74 640 ALA A C 1
ATOM 2985 O O . ALA A 1 450 ? 73.392 104.145 107.942 1.00 73.91 640 ALA A O 1
ATOM 2987 N N . ALA A 1 451 ? 73.985 106.308 108.195 1.00 80.42 641 ALA A N 1
ATOM 2988 C CA . ALA A 1 451 ? 74.074 106.245 109.668 1.00 76.43 641 ALA A CA 1
ATOM 2989 C C . ALA A 1 451 ? 72.693 105.938 110.255 1.00 75.57 641 ALA A C 1
ATOM 2990 O O . ALA A 1 451 ? 72.554 105.063 111.130 1.00 74.27 641 ALA A O 1
ATOM 2992 N N . LEU A 1 452 ? 71.669 106.602 109.714 1.00 71.49 642 LEU A N 1
ATOM 2993 C CA . LEU A 1 452 ? 70.286 106.274 110.064 1.00 73.86 642 LEU A CA 1
ATOM 2994 C C . LEU A 1 452 ? 69.935 104.796 109.793 1.00 74.04 642 LEU A C 1
ATOM 2995 O O . LEU A 1 452 ? 69.401 104.126 110.681 1.00 71.89 642 LEU A O 1
ATOM 3000 N N . LEU A 1 453 ? 70.260 104.270 108.607 1.00 69.34 643 LEU A N 1
ATOM 3001 C CA . LEU A 1 453 ? 69.891 102.884 108.308 1.00 68.42 643 LEU A CA 1
ATOM 3002 C C . LEU A 1 453 ? 70.542 101.888 109.269 1.00 71.05 643 LEU A C 1
ATOM 3003 O O . LEU A 1 453 ? 69.866 100.980 109.760 1.00 64.61 643 LEU A O 1
ATOM 3008 N N . GLN A 1 454 ? 71.826 102.090 109.586 1.00 81.32 644 GLN A N 1
ATOM 3009 C CA . GLN A 1 454 ? 72.570 101.178 110.486 1.00 79.30 644 GLN A CA 1
ATOM 3010 C C . GLN A 1 454 ? 72.014 101.087 111.899 1.00 77.59 644 GLN A C 1
ATOM 3011 O O . GLN A 1 454 ? 72.171 100.061 112.532 1.00 78.62 644 GLN A O 1
ATOM 3017 N N . LYS A 1 455 ? 71.424 102.177 112.399 1.00 78.90 645 LYS A N 1
ATOM 3018 C CA . LYS A 1 455 ? 70.827 102.237 113.751 1.00 80.91 645 LYS A CA 1
ATOM 3019 C C . LYS A 1 455 ? 69.349 101.816 113.771 1.00 83.80 645 LYS A C 1
ATOM 3020 O O . LYS A 1 455 ? 68.784 101.627 114.864 1.00 73.39 645 LYS A O 1
ATOM 3026 N N . THR A 1 456 ? 68.724 101.706 112.580 1.00 80.58 646 THR A N 1
ATOM 3027 C CA . THR A 1 456 ? 67.311 101.320 112.447 1.00 68.77 646 THR A CA 1
ATOM 3028 C C . THR A 1 456 ? 67.096 99.920 112.967 1.00 63.66 646 THR A C 1
ATOM 3029 O O . THR A 1 456 ? 67.950 99.070 112.869 1.00 69.96 646 THR A O 1
ATOM 3033 N N . GLU A 1 457 ? 65.950 99.701 113.577 1.00 66.25 647 GLU A N 1
ATOM 3034 C CA . GLU A 1 457 ? 65.605 98.385 114.088 1.00 70.94 647 GLU A CA 1
ATOM 3035 C C . GLU A 1 457 ? 65.608 97.351 112.920 1.00 72.86 647 GLU A C 1
ATOM 3036 O O . GLU A 1 457 ? 65.090 97.635 111.835 1.00 63.43 647 GLU A O 1
ATOM 3042 N N . PRO A 1 458 ? 66.254 96.176 113.098 1.00 78.53 648 PRO A N 1
ATOM 3043 C CA . PRO A 1 458 ? 66.295 95.230 111.953 1.00 68.79 648 PRO A CA 1
ATOM 3044 C C . PRO A 1 458 ? 64.914 94.893 111.334 1.00 68.50 648 PRO A C 1
ATOM 3045 O O . PRO A 1 458 ? 64.791 94.864 110.105 1.00 64.96 648 PRO A O 1
ATOM 3049 N N . HIS A 1 459 ? 63.893 94.672 112.160 1.00 63.65 649 HIS A N 1
ATOM 3050 C CA . HIS A 1 459 ? 62.545 94.428 111.636 1.00 67.71 649 HIS A CA 1
ATOM 3051 C C . HIS A 1 459 ? 61.900 95.609 110.893 1.00 63.07 649 HIS A C 1
ATOM 3052 O O . HIS A 1 459 ? 61.038 95.367 110.071 1.00 56.11 649 HIS A O 1
ATOM 3059 N N . ASN A 1 460 ? 62.318 96.856 111.133 1.00 60.25 650 ASN A N 1
ATOM 3060 C CA . ASN A 1 460 ? 61.839 97.969 110.309 1.00 58.59 650 ASN A CA 1
ATOM 3061 C C . ASN A 1 460 ? 62.611 98.135 109.004 1.00 63.68 650 ASN A C 1
ATOM 3062 O O . ASN A 1 460 ? 62.052 98.544 107.982 1.00 65.77 650 ASN A O 1
ATOM 3067 N N . LEU A 1 461 ? 63.898 97.842 109.057 1.00 58.54 651 LEU A N 1
ATOM 3068 C CA . LEU A 1 461 ? 64.734 97.742 107.862 1.00 59.87 651 LEU A CA 1
ATOM 3069 C C . LEU A 1 461 ? 64.224 96.655 106.906 1.00 60.11 651 LEU A C 1
ATOM 3070 O O . LEU A 1 461 ? 64.162 96.863 105.712 1.00 57.19 651 LEU A O 1
ATOM 3075 N N . GLN A 1 462 ? 63.872 95.494 107.442 1.00 56.18 652 GLN A N 1
ATOM 3076 C CA . GLN A 1 462 ? 63.337 94.418 106.620 1.00 65.23 652 GLN A CA 1
ATOM 3077 C C . GLN A 1 462 ? 62.052 94.890 105.892 1.00 66.83 652 GLN A C 1
ATOM 3078 O O . GLN A 1 462 ? 61.869 94.565 104.727 1.00 61.86 652 GLN A O 1
ATOM 3084 N N . ILE A 1 463 ? 61.185 95.659 106.577 1.00 61.27 653 ILE A N 1
ATOM 3085 C CA . ILE A 1 463 ? 59.943 96.173 105.962 1.00 57.31 653 ILE A CA 1
ATOM 3086 C C . ILE A 1 463 ? 60.257 97.230 104.915 1.00 57.17 653 ILE A C 1
ATOM 3087 O O . ILE A 1 463 ? 59.733 97.206 103.773 1.00 51.42 653 ILE A O 1
ATOM 3092 N N . THR A 1 464 ? 61.107 98.164 105.310 1.00 51.27 654 THR A N 1
ATOM 3093 C CA . THR A 1 464 ? 61.529 99.207 104.422 1.00 56.30 654 THR A CA 1
ATOM 3094 C C . THR A 1 464 ? 62.184 98.634 103.150 1.00 54.08 654 THR A C 1
ATOM 3095 O O . THR A 1 464 ? 61.923 99.083 102.022 1.00 54.94 654 THR A O 1
ATOM 3099 N N . ALA A 1 465 ? 63.006 97.635 103.336 1.00 53.45 655 ALA A N 1
ATOM 3100 C CA . ALA A 1 465 ? 63.785 97.057 102.234 1.00 60.25 655 ALA A CA 1
ATOM 3101 C C . ALA A 1 465 ? 62.861 96.393 101.205 1.00 58.36 655 ALA A C 1
ATOM 3102 O O . ALA A 1 465 ? 63.035 96.571 100.027 1.00 62.86 655 ALA A O 1
ATOM 3104 N N . ALA A 1 466 ? 61.826 95.718 101.676 1.00 55.14 656 ALA A N 1
ATOM 3105 C CA . ALA A 1 466 ? 60.877 95.094 100.784 1.00 59.10 656 ALA A CA 1
ATOM 3106 C C . ALA A 1 466 ? 60.092 96.117 99.994 1.00 56.23 656 ALA A C 1
ATOM 3107 O O . ALA A 1 466 ? 59.836 95.898 98.805 1.00 56.62 656 ALA A O 1
ATOM 3109 N N . PHE A 1 467 ? 59.740 97.232 100.634 1.00 52.75 657 PHE A N 1
ATOM 3110 C CA . PHE A 1 467 ? 59.073 98.337 99.971 1.00 54.28 657 PHE A CA 1
ATOM 3111 C C . PHE A 1 467 ? 59.970 99.001 98.917 1.00 56.77 657 PHE A C 1
ATOM 3112 O O . PHE A 1 467 ? 59.503 99.427 97.823 1.00 53.56 657 PHE A O 1
ATOM 3120 N N . LEU A 1 468 ? 61.251 99.084 99.238 1.00 57.74 658 LEU A N 1
ATOM 3121 C CA . LEU A 1 468 ? 62.229 99.692 98.322 1.00 60.58 658 LEU A CA 1
ATOM 3122 C C . LEU A 1 468 ? 62.271 98.801 97.119 1.00 57.01 658 LEU A C 1
ATOM 3123 O O . LEU A 1 468 ? 62.143 99.297 96.003 1.00 55.11 658 LEU A O 1
ATOM 3128 N N . ALA A 1 469 ? 62.380 97.490 97.338 1.00 52.37 659 ALA A N 1
ATOM 3129 C CA . ALA A 1 469 ? 62.453 96.537 96.217 1.00 56.04 659 ALA A CA 1
ATOM 3130 C C . ALA A 1 469 ? 61.248 96.646 95.316 1.00 52.02 659 ALA A C 1
ATOM 3131 O O . ALA A 1 469 ? 61.382 96.655 94.081 1.00 56.63 659 ALA A O 1
ATOM 3133 N N . GLY A 1 470 ? 60.074 96.718 95.956 1.00 54.47 660 GLY A N 1
ATOM 3134 C CA . GLY A 1 470 ? 58.785 96.838 95.279 1.00 52.75 660 GLY A CA 1
ATOM 3135 C C . GLY A 1 470 ? 58.660 98.134 94.463 1.00 54.84 660 GLY A C 1
ATOM 3136 O O . GLY A 1 470 ? 58.227 98.102 93.301 1.00 54.63 660 GLY A O 1
ATOM 3137 N N . LEU A 1 471 ? 59.038 99.259 95.054 1.00 54.16 661 LEU A N 1
ATOM 3138 C CA . LEU A 1 471 ? 58.956 100.557 94.350 1.00 56.59 661 LEU A CA 1
ATOM 3139 C C . LEU A 1 471 ? 59.886 100.573 93.148 1.00 60.57 661 LEU A C 1
ATOM 3140 O O . LEU A 1 471 ? 59.595 101.238 92.182 1.00 56.07 661 LEU A O 1
ATOM 3145 N N . LEU A 1 472 ? 60.985 99.813 93.203 1.00 61.11 662 LEU A N 1
ATOM 3146 C CA . LEU A 1 472 ? 61.886 99.699 92.067 1.00 57.78 662 LEU A CA 1
ATOM 3147 C C . LEU A 1 472 ? 61.528 98.603 91.056 1.00 58.84 662 LEU A C 1
ATOM 3148 O O . LEU A 1 472 ? 62.325 98.344 90.162 1.00 58.05 662 LEU A O 1
ATOM 3153 N N . SER A 1 473 ? 60.348 97.990 91.133 1.00 55.91 663 SER A N 1
ATOM 3154 C CA . SER A 1 473 ? 59.987 96.942 90.142 1.00 63.98 663 SER A CA 1
ATOM 3155 C C . SER A 1 473 ? 59.704 97.551 88.785 1.00 77.51 663 SER A C 1
ATOM 3156 O O . SER A 1 473 ? 59.583 98.767 88.670 1.00 73.86 663 SER A O 1
ATOM 3159 N N . ARG A 1 474 ? 59.578 96.704 87.767 1.00 91.26 664 ARG A N 1
ATOM 3160 C CA . ARG A 1 474 ? 59.267 97.185 86.420 1.00 94.20 664 ARG A CA 1
ATOM 3161 C C . ARG A 1 474 ? 57.856 97.745 86.302 1.00 81.69 664 ARG A C 1
ATOM 3162 O O . ARG A 1 474 ? 57.653 98.760 85.652 1.00 79.33 664 ARG A O 1
ATOM 3170 N N . GLU A 1 475 ? 56.892 97.140 86.976 1.00 76.14 665 GLU A N 1
ATOM 3171 C CA . GLU A 1 475 ? 55.525 97.673 86.971 1.00 80.57 665 GLU A CA 1
ATOM 3172 C C . GLU A 1 475 ? 55.479 99.186 87.259 1.00 83.17 665 GLU A C 1
ATOM 3173 O O . GLU A 1 475 ? 54.631 99.886 86.715 1.00 93.36 665 GLU A O 1
ATOM 3179 N N . HIS A 1 476 ? 56.395 99.682 88.098 1.00 78.24 666 HIS A N 1
ATOM 3180 C CA . HIS A 1 476 ? 56.333 101.037 88.610 1.00 76.94 666 HIS A CA 1
ATOM 3181 C C . HIS A 1 476 ? 57.320 102.002 87.988 1.00 82.28 666 HIS A C 1
ATOM 3182 O O . HIS A 1 476 ? 57.410 103.147 88.457 1.00 76.91 666 HIS A O 1
ATOM 3189 N N . ARG A 1 477 ? 58.052 101.561 86.958 1.00 85.50 667 ARG A N 1
ATOM 3190 C CA . ARG A 1 477 ? 59.008 102.418 86.233 1.00 93.33 667 ARG A CA 1
ATOM 3191 C C . ARG A 1 477 ? 58.388 103.753 85.947 1.00 92.79 667 ARG A C 1
ATOM 3192 O O . ARG A 1 477 ? 58.918 104.760 86.379 1.00 87.64 667 ARG A O 1
ATOM 3200 N N . ASP A 1 478 ? 57.248 103.722 85.237 1.00 100.34 668 ASP A N 1
ATOM 3201 C CA . ASP A 1 478 ? 56.567 104.919 84.697 1.00 98.15 668 ASP A CA 1
ATOM 3202 C C . ASP A 1 478 ? 56.073 105.842 85.797 1.00 95.66 668 ASP A C 1
ATOM 3203 O O . ASP A 1 478 ? 56.196 107.069 85.706 1.00 104.63 668 ASP A O 1
ATOM 3208 N N . LEU A 1 479 ? 55.490 105.243 86.823 1.00 87.49 669 LEU A N 1
ATOM 3209 C CA . LEU A 1 479 ? 54.968 105.993 87.949 1.00 82.64 669 LEU A CA 1
ATOM 3210 C C . LEU A 1 479 ? 56.068 106.845 88.589 1.00 81.99 669 LEU A C 1
ATOM 3211 O O . LEU A 1 479 ? 55.876 108.032 88.847 1.00 88.10 669 LEU A O 1
ATOM 3216 N N . LEU A 1 480 ? 57.228 106.243 88.819 1.00 73.92 670 LEU A N 1
ATOM 3217 C CA . LEU A 1 480 ? 58.353 106.940 89.437 1.00 80.87 670 LEU A CA 1
ATOM 3218 C C . LEU A 1 480 ? 59.060 107.899 88.479 1.00 81.70 670 LEU A C 1
ATOM 3219 O O . LEU A 1 480 ? 59.512 108.954 88.910 1.00 87.26 670 LEU A O 1
ATOM 3224 N N . ALA A 1 481 ? 59.152 107.519 87.205 1.00 87.98 671 ALA A N 1
ATOM 3225 C CA . ALA A 1 481 ? 59.732 108.359 86.136 1.00 98.74 671 ALA A CA 1
ATOM 3226 C C . ALA A 1 481 ? 59.070 109.717 86.024 1.00 98.61 671 ALA A C 1
ATOM 3227 O O . ALA A 1 481 ? 59.757 110.693 85.752 1.00 109.80 671 ALA A O 1
ATOM 3229 N N . ALA A 1 482 ? 57.755 109.783 86.236 1.00 102.72 672 ALA A N 1
ATOM 3230 C CA . ALA A 1 482 ? 57.037 111.073 86.301 1.00 108.46 672 ALA A CA 1
ATOM 3231 C C . ALA A 1 482 ? 57.666 112.084 87.285 1.00 108.75 672 ALA A C 1
ATOM 3232 O O . ALA A 1 482 ? 57.757 113.278 86.977 1.00 110.08 672 ALA A O 1
ATOM 3234 N N . CYS A 1 483 ? 58.119 111.584 88.438 1.00 107.47 673 CYS A N 1
ATOM 3235 C CA . CYS A 1 483 ? 58.704 112.403 89.524 1.00 113.39 673 CYS A CA 1
ATOM 3236 C C . CYS A 1 483 ? 60.153 112.908 89.320 1.00 119.56 673 CYS A C 1
ATOM 3237 O O . CYS A 1 483 ? 60.640 113.742 90.091 1.00 120.89 673 CYS A O 1
ATOM 3240 N N . GLN A 1 484 ? 60.838 112.381 88.307 1.00 127.23 674 GLN A N 1
ATOM 3241 C CA . GLN A 1 484 ? 62.225 112.734 88.010 1.00 122.93 674 GLN A CA 1
ATOM 3242 C C . GLN A 1 484 ? 62.366 113.491 86.674 1.00 124.74 674 GLN A C 1
ATOM 3243 O O . GLN A 1 484 ? 61.680 113.184 85.685 1.00 103.22 674 GLN A O 1
ATOM 3249 N N . ALA A 1 485 ? 63.258 114.483 86.652 1.00 125.96 675 ALA A N 1
ATOM 3250 C CA . ALA A 1 485 ? 63.786 115.013 85.393 1.00 131.42 675 ALA A CA 1
ATOM 3251 C C . ALA A 1 485 ? 64.572 113.896 84.678 1.00 132.87 675 ALA A C 1
ATOM 3252 O O . ALA A 1 485 ? 64.377 113.644 83.488 1.00 126.66 675 ALA A O 1
ATOM 3254 N N . SER A 1 486 ? 65.425 113.203 85.435 1.00 141.38 676 SER A N 1
ATOM 3255 C CA . SER A 1 486 ? 66.273 112.132 84.907 1.00 127.28 676 SER A CA 1
ATOM 3256 C C . SER A 1 486 ? 66.054 110.752 85.582 1.00 117.83 676 SER A C 1
ATOM 3257 O O . SER A 1 486 ? 65.990 110.618 86.823 1.00 97.68 676 SER A O 1
ATOM 3260 N N . GLU A 1 487 ? 65.977 109.733 84.723 1.00 104.44 677 GLU A N 1
ATOM 3261 C CA . GLU A 1 487 ? 65.915 108.346 85.140 1.00 102.95 677 GLU A CA 1
ATOM 3262 C C . GLU A 1 487 ? 67.295 107.823 85.596 1.00 89.49 677 GLU A C 1
ATOM 3263 O O . GLU A 1 487 ? 67.380 106.718 86.132 1.00 73.73 677 GLU A O 1
ATOM 3269 N N . ARG A 1 488 ? 68.372 108.589 85.419 1.00 80.85 678 ARG A N 1
ATOM 3270 C CA . ARG A 1 488 ? 69.702 108.057 85.719 1.00 81.15 678 ARG A CA 1
ATOM 3271 C C . ARG A 1 488 ? 69.775 107.644 87.174 1.00 80.21 678 ARG A C 1
ATOM 3272 O O . ARG A 1 488 ? 70.295 106.559 87.478 1.00 67.63 678 ARG A O 1
ATOM 3280 N N . SER A 1 489 ? 69.189 108.479 88.037 1.00 71.87 679 SER A N 1
ATOM 3281 C CA . SER A 1 489 ? 69.160 108.241 89.467 1.00 67.32 679 SER A CA 1
ATOM 3282 C C . SER A 1 489 ? 68.400 106.958 89.824 1.00 68.81 679 SER A C 1
ATOM 3283 O O . SER A 1 489 ? 68.819 106.222 90.706 1.00 62.98 679 SER A O 1
ATOM 3286 N N . LEU A 1 490 ? 67.282 106.702 89.157 1.00 69.35 680 LEU A N 1
ATOM 3287 C CA . LEU A 1 490 ? 66.492 105.496 89.423 1.00 71.32 680 LEU A CA 1
ATOM 3288 C C . LEU A 1 490 ? 67.217 104.270 88.911 1.00 65.13 680 LEU A C 1
ATOM 3289 O O . LEU A 1 490 ? 67.266 103.252 89.582 1.00 65.27 680 LEU A O 1
ATOM 3294 N N . LEU A 1 491 ? 67.770 104.375 87.714 1.00 64.99 681 LEU A N 1
ATOM 3295 C CA . LEU A 1 491 ? 68.602 103.322 87.163 1.00 64.42 681 LEU A CA 1
ATOM 3296 C C . LEU A 1 491 ? 69.682 102.887 88.159 1.00 62.70 681 LEU A C 1
ATOM 3297 O O . LEU A 1 491 ? 69.869 101.686 88.371 1.00 55.91 681 LEU A O 1
ATOM 3302 N N . ARG A 1 492 ? 70.337 103.850 88.810 1.00 59.26 682 ARG A N 1
ATOM 3303 C CA . ARG A 1 492 ? 71.457 103.523 89.690 1.00 64.18 682 ARG A CA 1
ATOM 3304 C C . ARG A 1 492 ? 70.960 102.818 90.950 1.00 63.69 682 ARG A C 1
ATOM 3305 O O . ARG A 1 492 ? 71.559 101.859 91.373 1.00 57.61 682 ARG A O 1
ATOM 3313 N N . ARG A 1 493 ? 69.811 103.236 91.476 1.00 63.16 683 ARG A N 1
ATOM 3314 C CA . ARG A 1 493 ? 69.268 102.643 92.678 1.00 60.23 683 ARG A CA 1
ATOM 3315 C C . ARG A 1 493 ? 68.683 101.269 92.425 1.00 58.75 683 ARG A C 1
ATOM 3316 O O . ARG A 1 493 ? 68.894 100.348 93.205 1.00 54.96 683 ARG A O 1
ATOM 3324 N N . ARG A 1 494 ? 67.953 101.116 91.335 1.00 61.08 684 ARG A N 1
ATOM 3325 C CA . ARG A 1 494 ? 67.497 99.789 90.936 1.00 61.59 684 ARG A CA 1
ATOM 3326 C C . ARG A 1 494 ? 68.713 98.854 90.794 1.00 60.19 684 ARG A C 1
ATOM 3327 O O . ARG A 1 494 ? 68.751 97.789 91.435 1.00 54.70 684 ARG A O 1
ATOM 3335 N N . ALA A 1 495 ? 69.750 99.279 90.064 1.00 51.39 685 ALA A N 1
ATOM 3336 C CA . ALA A 1 495 ? 70.879 98.368 89.839 1.00 52.46 685 ALA A CA 1
ATOM 3337 C C . ALA A 1 495 ? 71.546 97.883 91.138 1.00 51.88 685 ALA A C 1
ATOM 3338 O O . ALA A 1 495 ? 71.989 96.729 91.214 1.00 56.67 685 ALA A O 1
ATOM 3340 N N . CYS A 1 496 ? 71.619 98.782 92.111 1.00 50.59 686 CYS A N 1
ATOM 3341 C CA . CYS A 1 496 ? 72.243 98.541 93.400 1.00 57.31 686 CYS A CA 1
ATOM 3342 C C . CYS A 1 496 ? 71.392 97.583 94.221 1.00 63.36 686 CYS A C 1
ATOM 3343 O O . CYS A 1 496 ? 71.886 96.548 94.710 1.00 61.15 686 CYS A O 1
ATOM 3346 N N . ALA A 1 497 ? 70.109 97.924 94.341 1.00 60.28 687 ALA A N 1
ATOM 3347 C CA . ALA A 1 497 ? 69.187 97.056 95.032 1.00 64.82 687 ALA A CA 1
ATOM 3348 C C . ALA A 1 497 ? 69.231 95.658 94.396 1.00 60.76 687 ALA A C 1
ATOM 3349 O O . ALA A 1 497 ? 69.350 94.679 95.109 1.00 61.47 687 ALA A O 1
ATOM 3351 N N . ARG A 1 498 ? 69.185 95.584 93.073 1.00 59.21 688 ARG A N 1
ATOM 3352 C CA . ARG A 1 498 ? 69.216 94.316 92.342 1.00 57.36 688 ARG A CA 1
ATOM 3353 C C . ARG A 1 498 ? 70.474 93.513 92.667 1.00 58.09 688 ARG A C 1
ATOM 3354 O O . ARG A 1 498 ? 70.410 92.311 92.917 1.00 52.86 688 ARG A O 1
ATOM 3362 N N . TRP A 1 499 ? 71.608 94.190 92.705 1.00 54.93 689 TRP A N 1
ATOM 3363 C CA . TRP A 1 499 ? 72.875 93.525 93.048 1.00 56.90 689 TRP A CA 1
ATOM 3364 C C . TRP A 1 499 ? 72.826 92.886 94.462 1.00 57.66 689 TRP A C 1
ATOM 3365 O O . TRP A 1 499 ? 73.212 91.715 94.679 1.00 58.66 689 TRP A O 1
ATOM 3376 N N . CYS A 1 500 ? 72.318 93.648 95.412 1.00 53.02 690 CYS A N 1
ATOM 3377 C CA . CYS A 1 500 ? 72.169 93.170 96.793 1.00 58.69 690 CYS A CA 1
ATOM 3378 C C . CYS A 1 500 ? 71.230 91.988 96.896 1.00 54.51 690 CYS A C 1
ATOM 3379 O O . CYS A 1 500 ? 71.515 91.028 97.586 1.00 62.63 690 CYS A O 1
ATOM 3382 N N . LEU A 1 501 ? 70.102 92.086 96.205 1.00 53.46 691 LEU A N 1
ATOM 3383 C CA . LEU A 1 501 ? 69.085 91.055 96.242 1.00 56.41 691 LEU A CA 1
ATOM 3384 C C . LEU A 1 501 ? 69.606 89.776 95.598 1.00 58.44 691 LEU A C 1
ATOM 3385 O O . LEU A 1 501 ? 69.465 88.701 96.176 1.00 52.68 691 LEU A O 1
ATOM 3390 N N . ALA A 1 502 ? 70.261 89.912 94.446 1.00 49.52 692 ALA A N 1
ATOM 3391 C CA . ALA A 1 502 ? 70.830 88.758 93.748 1.00 59.05 692 ALA A CA 1
ATOM 3392 C C . ALA A 1 502 ? 71.739 87.902 94.626 1.00 55.31 692 ALA A C 1
ATOM 3393 O O . ALA A 1 502 ? 71.712 86.700 94.505 1.00 55.98 692 ALA A O 1
ATOM 3395 N N . ARG A 1 503 ? 72.518 88.518 95.521 1.00 57.62 693 ARG A N 1
ATOM 3396 C CA . ARG A 1 503 ? 73.474 87.758 96.328 1.00 58.31 693 ARG A CA 1
ATOM 3397 C C . ARG A 1 503 ? 72.946 87.410 97.727 1.00 59.33 693 ARG A C 1
ATOM 3398 O O . ARG A 1 503 ? 73.663 86.800 98.516 1.00 61.72 693 ARG A O 1
ATOM 3406 N N . SER A 1 504 ? 71.682 87.731 98.012 1.00 54.69 694 SER A N 1
ATOM 3407 C CA . SER A 1 504 ? 71.200 87.800 99.392 1.00 53.98 694 SER A CA 1
ATOM 3408 C C . SER A 1 504 ? 70.955 86.410 99.986 1.00 56.53 694 SER A C 1
ATOM 3409 O O . SER A 1 504 ? 71.092 86.209 101.183 1.00 51.18 694 SER A O 1
ATOM 3412 N N . LEU A 1 505 ? 70.599 85.442 99.147 1.00 59.73 695 LEU A N 1
ATOM 3413 C CA . LEU A 1 505 ? 70.373 84.115 99.663 1.00 59.91 695 LEU A CA 1
ATOM 3414 C C . LEU A 1 505 ? 71.691 83.412 99.978 1.00 62.65 695 LEU A C 1
ATOM 3415 O O . LEU A 1 505 ? 71.792 82.757 101.019 1.00 57.33 695 LEU A O 1
ATOM 3420 N N . HIS A 1 506 ? 72.691 83.576 99.110 1.00 61.51 696 HIS A N 1
ATOM 3421 C CA . HIS A 1 506 ? 74.026 83.076 99.378 1.00 64.41 696 HIS A CA 1
ATOM 3422 C C . HIS A 1 506 ? 74.567 83.725 100.643 1.00 66.13 696 HIS A C 1
ATOM 3423 O O . HIS A 1 506 ? 75.029 83.035 101.528 1.00 62.91 696 HIS A O 1
ATOM 3430 N N . LYS A 1 507 ? 74.485 85.052 100.716 1.00 67.91 697 LYS A N 1
ATOM 3431 C CA . LYS A 1 507 ? 74.928 85.790 101.903 1.00 74.31 697 LYS A CA 1
ATOM 3432 C C . LYS A 1 507 ? 74.262 85.231 103.164 1.00 78.28 697 LYS A C 1
ATOM 3433 O O . LYS A 1 507 ? 74.937 84.971 104.151 1.00 72.61 697 LYS A O 1
ATOM 3439 N N . HIS A 1 508 ? 72.948 85.010 103.093 1.00 73.82 698 HIS A N 1
ATOM 3440 C CA . HIS A 1 508 ? 72.196 84.449 104.210 1.00 76.94 698 HIS A CA 1
ATOM 3441 C C . HIS A 1 508 ? 72.709 83.090 104.682 1.00 78.79 698 HIS A C 1
ATOM 3442 O O . HIS A 1 508 ? 73.003 82.939 105.855 1.00 73.64 698 HIS A O 1
ATOM 3449 N N . PHE A 1 509 ? 72.786 82.109 103.784 1.00 77.66 699 PHE A N 1
ATOM 3450 C CA . PHE A 1 509 ? 73.223 80.764 104.179 1.00 80.06 699 PHE A CA 1
ATOM 3451 C C . PHE A 1 509 ? 74.698 80.716 104.607 1.00 83.26 699 PHE A C 1
ATOM 3452 O O . PHE A 1 509 ? 75.005 80.105 105.619 1.00 90.05 699 PHE A O 1
ATOM 3460 N N . ARG A 1 510 ? 75.587 81.424 103.915 1.00 92.55 700 ARG A N 1
ATOM 3461 C CA . ARG A 1 510 ? 77.007 81.473 104.336 1.00 104.14 700 ARG A CA 1
ATOM 3462 C C . ARG A 1 510 ? 77.246 82.129 105.727 1.00 107.64 700 ARG A C 1
ATOM 3463 O O . ARG A 1 510 ? 78.350 82.001 106.252 1.00 119.92 700 ARG A O 1
ATOM 3471 N N . SER A 1 511 ? 76.257 82.825 106.308 1.00 107.86 701 SER A N 1
ATOM 3472 C CA . SER A 1 511 ? 76.386 83.369 107.685 1.00 111.62 701 SER A CA 1
ATOM 3473 C C . SER A 1 511 ? 75.726 82.518 108.818 1.00 118.98 701 SER A C 1
ATOM 3474 O O . SER A 1 511 ? 75.408 83.047 109.890 1.00 106.38 701 SER A O 1
ATOM 3477 N N . ILE A 1 512 ? 75.588 81.199 108.582 1.00 136.39 702 ILE A N 1
ATOM 3478 C CA . ILE A 1 512 ? 75.125 80.194 109.580 1.00 139.97 702 ILE A CA 1
ATOM 3479 C C . ILE A 1 512 ? 73.778 80.565 110.206 1.00 134.54 702 ILE A C 1
ATOM 3480 O O . ILE A 1 512 ? 72.735 80.433 109.567 1.00 117.73 702 ILE A O 1
ATOM 3485 N N . HIS A 1 524 ? 67.236 80.559 115.379 1.00 132.99 714 HIS A N 1
ATOM 3486 C CA . HIS A 1 524 ? 66.746 80.294 114.028 1.00 157.42 714 HIS A CA 1
ATOM 3487 C C . HIS A 1 524 ? 66.834 81.601 113.207 1.00 159.09 714 HIS A C 1
ATOM 3488 O O . HIS A 1 524 ? 66.262 82.626 113.605 1.00 159.14 714 HIS A O 1
ATOM 3495 N N . ALA A 1 525 ? 67.564 81.553 112.082 1.00 143.70 715 ALA A N 1
ATOM 3496 C CA . ALA A 1 525 ? 67.727 82.696 111.167 1.00 120.79 715 ALA A CA 1
ATOM 3497 C C . ALA A 1 525 ? 66.616 82.796 110.108 1.00 113.73 715 ALA A C 1
ATOM 3498 O O . ALA A 1 525 ? 66.596 83.748 109.335 1.00 109.82 715 ALA A O 1
ATOM 3500 N N . MET A 1 526 ? 65.682 81.840 110.108 1.00 109.93 716 MET A N 1
ATOM 3501 C CA . MET A 1 526 ? 64.655 81.688 109.064 1.00 101.12 716 MET A CA 1
ATOM 3502 C C . MET A 1 526 ? 63.552 82.768 108.957 1.00 96.94 716 MET A C 1
ATOM 3503 O O . MET A 1 526 ? 63.010 82.970 107.871 1.00 82.06 716 MET A O 1
ATOM 3508 N N . PRO A 1 527 ? 63.212 83.466 110.059 1.00 100.28 717 PRO A N 1
ATOM 3509 C CA . PRO A 1 527 ? 62.499 84.750 109.857 1.00 92.36 717 PRO A CA 1
ATOM 3510 C C . PRO A 1 527 ? 63.206 85.710 108.866 1.00 86.80 717 PRO A C 1
ATOM 3511 O O . PRO A 1 527 ? 62.568 86.288 107.988 1.00 76.51 717 PRO A O 1
ATOM 3515 N N . GLY A 1 528 ? 64.523 85.863 109.019 1.00 82.62 718 GLY A N 1
ATOM 3516 C CA . GLY A 1 528 ? 65.326 86.697 108.138 1.00 70.02 718 GLY A CA 1
ATOM 3517 C C . GLY A 1 528 ? 65.324 86.201 106.708 1.00 68.72 718 GLY A C 1
ATOM 3518 O O . GLY A 1 528 ? 65.349 87.014 105.764 1.00 65.38 718 GLY A O 1
ATOM 3519 N N . PHE A 1 529 ? 65.317 84.872 106.554 1.00 56.96 719 PHE A N 1
ATOM 3520 C CA . PHE A 1 529 ? 65.226 84.219 105.225 1.00 60.07 719 PHE A CA 1
ATOM 3521 C C . PHE A 1 529 ? 63.949 84.662 104.530 1.00 58.56 719 PHE A C 1
ATOM 3522 O O . PHE A 1 529 ? 63.966 85.006 103.370 1.00 53.97 719 PHE A O 1
ATOM 3530 N N . LEU A 1 530 ? 62.858 84.673 105.280 1.00 58.33 720 LEU A N 1
ATOM 3531 C CA . LEU A 1 530 ? 61.560 84.996 104.765 1.00 60.23 720 LEU A CA 1
ATOM 3532 C C . LEU A 1 530 ? 61.432 86.438 104.235 1.00 61.85 720 LEU A C 1
ATOM 3533 O O . LEU A 1 530 ? 60.815 86.644 103.186 1.00 59.53 720 LEU A O 1
ATOM 3538 N N . TRP A 1 531 ? 62.036 87.405 104.935 1.00 58.57 721 TRP A N 1
ATOM 3539 C CA . TRP A 1 531 ? 62.095 88.781 104.470 1.00 59.82 721 TRP A CA 1
ATOM 3540 C C . TRP A 1 531 ? 62.887 88.934 103.176 1.00 57.65 721 TRP A C 1
ATOM 3541 O O . TRP A 1 531 ? 62.510 89.745 102.339 1.00 61.55 721 TRP A O 1
ATOM 3552 N N . LEU A 1 532 ? 63.984 88.189 103.024 1.00 55.37 722 LEU A N 1
ATOM 3553 C CA . LEU A 1 532 ? 64.745 88.183 101.757 1.00 58.92 722 LEU A CA 1
ATOM 3554 C C . LEU A 1 532 ? 63.880 87.659 100.603 1.00 54.58 722 LEU A C 1
ATOM 3555 O O . LEU A 1 532 ? 63.878 88.195 99.498 1.00 57.02 722 LEU A O 1
ATOM 3560 N N . ILE A 1 533 ? 63.112 86.629 100.895 1.00 57.64 723 ILE A N 1
ATOM 3561 C CA . ILE A 1 533 ? 62.187 86.061 99.930 1.00 59.13 723 ILE A CA 1
ATOM 3562 C C . ILE A 1 533 ? 61.122 87.099 99.571 1.00 55.40 723 ILE A C 1
ATOM 3563 O O . ILE A 1 533 ? 60.797 87.258 98.396 1.00 55.17 723 ILE A O 1
ATOM 3568 N N . ARG A 1 534 ? 60.605 87.790 100.590 1.00 51.41 724 ARG A N 1
ATOM 3569 C CA . ARG A 1 534 ? 59.606 88.851 100.405 1.00 56.73 724 ARG A CA 1
ATOM 3570 C C . ARG A 1 534 ? 60.153 89.931 99.464 1.00 54.05 724 ARG A C 1
ATOM 3571 O O . ARG A 1 534 ? 59.500 90.287 98.485 1.00 56.25 724 ARG A O 1
ATOM 3579 N N . SER A 1 535 ? 61.349 90.424 99.733 1.00 52.71 725 SER A N 1
ATOM 3580 C CA . SER A 1 535 ? 61.949 91.507 98.907 1.00 55.50 725 SER A CA 1
ATOM 3581 C C . SER A 1 535 ? 62.167 91.107 97.469 1.00 56.13 725 SER A C 1
ATOM 3582 O O . SER A 1 535 ? 61.979 91.924 96.572 1.00 56.03 725 SER A O 1
ATOM 3585 N N . LEU A 1 536 ? 62.557 89.848 97.254 1.00 53.05 726 LEU A N 1
ATOM 3586 C CA . LEU A 1 536 ? 62.678 89.322 95.903 1.00 51.47 726 LEU A CA 1
ATOM 3587 C C . LEU A 1 536 ? 61.355 89.322 95.155 1.00 54.86 726 LEU A C 1
ATOM 3588 O O . LEU A 1 536 ? 61.288 89.665 93.976 1.00 57.00 726 LEU A O 1
ATOM 3593 N N . TYR A 1 537 ? 60.314 88.895 95.848 1.00 55.65 727 TYR A N 1
ATOM 3594 C CA . TYR A 1 537 ? 58.962 88.862 95.308 1.00 51.96 727 TYR A CA 1
ATOM 3595 C C . TYR A 1 537 ? 58.469 90.264 94.945 1.00 53.70 727 TYR A C 1
ATOM 3596 O O . TYR A 1 537 ? 57.883 90.470 93.884 1.00 54.42 727 TYR A O 1
ATOM 3605 N N . GLU A 1 538 ? 58.687 91.214 95.852 1.00 51.53 728 GLU A N 1
ATOM 3606 C CA . GLU A 1 538 ? 58.251 92.578 95.640 1.00 53.48 728 GLU A CA 1
ATOM 3607 C C . GLU A 1 538 ? 58.910 93.154 94.407 1.00 52.54 728 GLU A C 1
ATOM 3608 O O . GLU A 1 538 ? 58.308 93.931 93.697 1.00 52.41 728 GLU A O 1
ATOM 3614 N N . MET A 1 539 ? 60.172 92.822 94.191 1.00 54.73 729 MET A N 1
ATOM 3615 C CA . MET A 1 539 ? 60.900 93.313 93.013 1.00 54.63 729 MET A CA 1
ATOM 3616 C C . MET A 1 539 ? 60.255 92.819 91.688 1.00 53.75 729 MET A C 1
ATOM 3617 O O . MET A 1 539 ? 60.337 93.482 90.664 1.00 59.83 729 MET A O 1
ATOM 3622 N N . GLN A 1 540 ? 59.668 91.629 91.734 1.00 55.13 730 GLN A N 1
ATOM 3623 C CA . GLN A 1 540 ? 58.875 91.062 90.649 1.00 53.18 730 GLN A CA 1
ATOM 3624 C C . GLN A 1 540 ? 59.718 90.755 89.420 1.00 50.86 730 GLN A C 1
ATOM 3625 O O . GLN A 1 540 ? 59.221 90.726 88.340 1.00 47.83 730 GLN A O 1
ATOM 3631 N N . GLU A 1 541 ? 60.996 90.510 89.582 1.00 52.41 731 GLU A N 1
ATOM 3632 C CA . GLU A 1 541 ? 61.794 90.132 88.428 1.00 54.21 731 GLU A CA 1
ATOM 3633 C C . GLU A 1 541 ? 62.067 88.644 88.536 1.00 55.56 731 GLU A C 1
ATOM 3634 O O . GLU A 1 541 ? 62.779 88.170 89.458 1.00 53.52 731 GLU A O 1
ATOM 3640 N N . GLU A 1 542 ? 61.473 87.906 87.610 1.00 51.45 732 GLU A N 1
ATOM 3641 C CA . GLU A 1 542 ? 61.619 86.459 87.558 1.00 58.35 732 GLU A CA 1
ATOM 3642 C C . GLU A 1 542 ? 63.104 86.044 87.566 1.00 57.61 732 GLU A C 1
ATOM 3643 O O . GLU A 1 542 ? 63.520 85.206 88.392 1.00 50.57 732 GLU A O 1
ATOM 3649 N N . ARG A 1 543 ? 63.880 86.703 86.714 1.00 57.54 733 ARG A N 1
ATOM 3650 C CA . ARG A 1 543 ? 65.281 86.388 86.475 1.00 60.53 733 ARG A CA 1
ATOM 3651 C C . ARG A 1 543 ? 66.167 86.570 87.705 1.00 57.52 733 ARG A C 1
ATOM 3652 O O . ARG A 1 543 ? 67.106 85.800 87.887 1.00 49.29 733 ARG A O 1
ATOM 3660 N N . LEU A 1 544 ? 65.871 87.610 88.508 1.00 53.26 734 LEU A N 1
ATOM 3661 C CA . LEU A 1 544 ? 66.594 87.911 89.717 1.00 52.87 734 LEU A CA 1
ATOM 3662 C C . LEU A 1 544 ? 66.383 86.789 90.702 1.00 52.07 734 LEU A C 1
ATOM 3663 O O . LEU A 1 544 ? 67.328 86.354 91.359 1.00 53.96 734 LEU A O 1
ATOM 3668 N N . ALA A 1 545 ? 65.143 86.329 90.829 1.00 50.65 735 ALA A N 1
ATOM 3669 C CA . ALA A 1 545 ? 64.845 85.168 91.709 1.00 54.16 735 ALA A CA 1
ATOM 3670 C C . ALA A 1 545 ? 65.632 83.940 91.301 1.00 56.38 735 ALA A C 1
ATOM 3671 O O . ALA A 1 545 ? 66.144 83.199 92.145 1.00 59.68 735 ALA A O 1
ATOM 3673 N N . GLN A 1 546 ? 65.737 83.751 89.992 1.00 59.24 736 GLN A N 1
ATOM 3674 C CA . GLN A 1 546 ? 66.503 82.658 89.425 1.00 59.50 736 GLN A CA 1
ATOM 3675 C C . GLN A 1 546 ? 68.002 82.786 89.747 1.00 59.20 736 GLN A C 1
ATOM 3676 O O . GLN A 1 546 ? 68.603 81.817 90.208 1.00 54.14 736 GLN A O 1
ATOM 3682 N N . GLU A 1 547 ? 68.580 83.976 89.555 1.00 54.81 737 GLU A N 1
ATOM 3683 C CA . GLU A 1 547 ? 69.966 84.231 89.943 1.00 58.56 737 GLU A CA 1
ATOM 3684 C C . GLU A 1 547 ? 70.192 84.010 91.428 1.00 57.45 737 GLU A C 1
ATOM 3685 O O . GLU A 1 547 ? 71.217 83.474 91.790 1.00 62.02 737 GLU A O 1
ATOM 3691 N N . ALA A 1 548 ? 69.253 84.416 92.280 1.00 56.89 738 ALA A N 1
ATOM 3692 C CA . ALA A 1 548 ? 69.463 84.348 93.746 1.00 55.85 738 ALA A CA 1
ATOM 3693 C C . ALA A 1 548 ? 69.591 82.912 94.263 1.00 59.75 738 ALA A C 1
ATOM 3694 O O . ALA A 1 548 ? 70.219 82.662 95.305 1.00 50.33 738 ALA A O 1
ATOM 3696 N N . VAL A 1 549 ? 68.934 81.993 93.566 1.00 55.74 739 VAL A N 1
ATOM 3697 C CA . VAL A 1 549 ? 68.841 80.606 94.006 1.00 59.00 739 VAL A CA 1
ATOM 3698 C C . VAL A 1 549 ? 69.944 79.776 93.344 1.00 68.75 739 VAL A C 1
ATOM 3699 O O . VAL A 1 549 ? 70.313 78.717 93.861 1.00 63.68 739 VAL A O 1
ATOM 3703 N N . ARG A 1 550 ? 70.485 80.247 92.211 1.00 75.69 740 ARG A N 1
ATOM 3704 C CA . ARG A 1 550 ? 71.569 79.517 91.522 1.00 70.95 740 ARG A CA 1
ATOM 3705 C C . ARG A 1 550 ? 72.764 79.236 92.448 1.00 74.89 740 ARG A C 1
ATOM 3706 O O . ARG A 1 550 ? 73.302 80.164 93.072 1.00 73.79 740 ARG A O 1
ATOM 3714 N N . GLY A 1 551 ? 73.176 77.968 92.510 1.00 59.84 741 GLY A N 1
ATOM 3715 C CA . GLY A 1 551 ? 74.299 77.555 93.335 1.00 61.94 741 GLY A CA 1
ATOM 3716 C C . GLY A 1 551 ? 73.962 77.235 94.786 1.00 58.84 741 GLY A C 1
ATOM 3717 O O . GLY A 1 551 ? 74.851 76.921 95.574 1.00 57.09 741 GLY A O 1
ATOM 3718 N N . LEU A 1 552 ? 72.693 77.318 95.169 1.00 63.13 742 LEU A N 1
ATOM 3719 C CA . LEU A 1 552 ? 72.316 76.956 96.529 1.00 57.64 742 LEU A CA 1
ATOM 3720 C C . LEU A 1 552 ? 72.281 75.459 96.645 1.00 67.12 742 LEU A C 1
ATOM 3721 O O . LEU A 1 552 ? 72.216 74.749 95.652 1.00 73.94 742 LEU A O 1
ATOM 3726 N N . ASN A 1 553 ? 72.350 74.959 97.858 1.00 67.47 743 ASN A N 1
ATOM 3727 C CA . ASN A 1 553 ? 72.157 73.565 98.044 1.00 62.46 743 ASN A CA 1
ATOM 3728 C C . ASN A 1 553 ? 71.251 73.331 99.212 1.00 63.29 743 ASN A C 1
ATOM 3729 O O . ASN A 1 553 ? 71.626 72.739 100.220 1.00 71.22 743 ASN A O 1
ATOM 3734 N N . VAL A 1 554 ? 70.027 73.807 99.044 1.00 66.43 744 VAL A N 1
ATOM 3735 C CA . VAL A 1 554 ? 68.953 73.600 100.008 1.00 65.67 744 VAL A CA 1
ATOM 3736 C C . VAL A 1 554 ? 68.335 72.231 99.816 1.00 59.31 744 VAL A C 1
ATOM 3737 O O . VAL A 1 554 ? 67.908 71.888 98.736 1.00 64.51 744 VAL A O 1
ATOM 3741 N N . GLU A 1 555 ? 68.339 71.431 100.862 1.00 61.17 745 GLU A N 1
ATOM 3742 C CA . GLU A 1 555 ? 67.602 70.183 100.874 1.00 65.55 745 GLU A CA 1
ATOM 3743 C C . GLU A 1 555 ? 66.310 70.297 101.693 1.00 62.26 745 GLU A C 1
ATOM 3744 O O . GLU A 1 555 ? 65.285 69.737 101.333 1.00 63.39 745 GLU A O 1
ATOM 3750 N N . HIS A 1 556 ? 66.397 70.966 102.826 1.00 56.26 746 HIS A N 1
ATOM 3751 C CA . HIS A 1 556 ? 65.313 71.013 103.773 1.00 68.05 746 HIS A CA 1
ATOM 3752 C C . HIS A 1 556 ? 65.148 72.477 104.118 1.00 64.33 746 HIS A C 1
ATOM 3753 O O . HIS A 1 556 ? 66.112 73.169 104.385 1.00 62.03 746 HIS A O 1
ATOM 3760 N N . LEU A 1 557 ? 63.923 72.950 104.067 1.00 59.44 747 LEU A N 1
ATOM 3761 C CA . LEU A 1 557 ? 63.643 74.327 104.339 1.00 62.63 747 LEU A CA 1
ATOM 3762 C C . LEU A 1 557 ? 62.636 74.302 105.451 1.00 61.12 747 LEU A C 1
ATOM 3763 O O . LEU A 1 557 ? 61.492 73.906 105.242 1.00 62.50 747 LEU A O 1
ATOM 3768 N N . LYS A 1 558 ? 63.086 74.670 106.645 1.00 63.70 748 LYS A N 1
ATOM 3769 C CA . LYS A 1 558 ? 62.293 74.596 107.861 1.00 70.00 748 LYS A CA 1
ATOM 3770 C C . LYS A 1 558 ? 61.733 75.988 108.182 1.00 69.95 748 LYS A C 1
ATOM 3771 O O . LYS A 1 558 ? 62.470 76.917 108.460 1.00 63.38 748 LYS A O 1
ATOM 3777 N N . LEU A 1 559 ? 60.422 76.127 108.075 1.00 63.80 749 LEU A N 1
ATOM 3778 C CA . LEU A 1 559 ? 59.764 77.391 108.300 1.00 60.62 749 LEU A CA 1
ATOM 3779 C C . LEU A 1 559 ? 58.536 77.155 109.186 1.00 61.40 749 LEU A C 1
ATOM 3780 O O . LEU A 1 559 ? 57.472 77.676 108.928 1.00 62.82 749 LEU A O 1
ATOM 3785 N N . THR A 1 560 ? 58.706 76.349 110.234 1.00 65.04 750 THR A N 1
ATOM 3786 C CA . THR A 1 560 ? 57.670 76.159 111.245 1.00 69.59 750 THR A CA 1
ATOM 3787 C C . THR A 1 560 ? 57.547 77.433 112.083 1.00 68.85 750 THR A C 1
ATOM 3788 O O . THR A 1 560 ? 58.538 78.099 112.310 1.00 68.05 750 THR A O 1
ATOM 3792 N N . PHE A 1 561 ? 56.334 77.793 112.494 1.00 61.89 751 PHE A N 1
ATOM 3793 C CA . PHE A 1 561 ? 56.133 78.901 113.425 1.00 67.73 751 PHE A CA 1
ATOM 3794 C C . PHE A 1 561 ? 56.829 80.166 112.975 1.00 72.74 751 PHE A C 1
ATOM 3795 O O . PHE A 1 561 ? 57.503 80.813 113.766 1.00 73.58 751 PHE A O 1
ATOM 3803 N N . CYS A 1 562 ? 56.639 80.518 111.707 1.00 70.93 752 CYS A N 1
ATOM 3804 C CA . CYS A 1 562 ? 57.364 81.614 111.076 1.00 68.08 752 CYS A CA 1
ATOM 3805 C C . CYS A 1 562 ? 56.458 82.717 110.564 1.00 68.05 752 CYS A C 1
ATOM 3806 O O . CYS A 1 562 ? 56.932 83.589 109.822 1.00 72.15 752 CYS A O 1
ATOM 3809 N N . GLY A 1 563 ? 55.171 82.700 110.935 1.00 64.75 753 GLY A N 1
ATOM 3810 C CA . GLY A 1 563 ? 54.212 83.694 110.398 1.00 64.58 753 GLY A CA 1
ATOM 3811 C C . GLY A 1 563 ? 53.915 83.556 108.903 1.00 62.78 753 GLY A C 1
ATOM 3812 O O . GLY A 1 563 ? 53.717 84.567 108.187 1.00 64.75 753 GLY A O 1
ATOM 3813 N N . VAL A 1 564 ? 53.908 82.311 108.427 1.00 56.11 754 VAL A N 1
ATOM 3814 C CA . VAL A 1 564 ? 53.667 82.050 107.006 1.00 60.68 754 VAL A CA 1
ATOM 3815 C C . VAL A 1 564 ? 52.190 82.069 106.699 1.00 53.28 754 VAL A C 1
ATOM 3816 O O . VAL A 1 564 ? 51.494 81.111 106.960 1.00 53.97 754 VAL A O 1
ATOM 3820 N N . GLY A 1 565 ? 51.733 83.184 106.146 1.00 51.27 755 GLY A N 1
ATOM 3821 C CA . GLY A 1 565 ? 50.402 83.275 105.601 1.00 53.04 755 GLY A CA 1
ATOM 3822 C C . GLY A 1 565 ? 50.348 83.094 104.090 1.00 53.55 755 GLY A C 1
ATOM 3823 O O . GLY A 1 565 ? 51.373 82.841 103.413 1.00 54.38 755 GLY A O 1
ATOM 3824 N N . PRO A 1 566 ? 49.157 83.293 103.532 1.00 58.19 756 PRO A N 1
ATOM 3825 C CA . PRO A 1 566 ? 48.995 83.240 102.095 1.00 54.79 756 PRO A CA 1
ATOM 3826 C C . PRO A 1 566 ? 49.965 84.096 101.307 1.00 60.20 756 PRO A C 1
ATOM 3827 O O . PRO A 1 566 ? 50.480 83.628 100.285 1.00 66.76 756 PRO A O 1
ATOM 3831 N N . ALA A 1 567 ? 50.208 85.331 101.739 1.00 53.68 757 ALA A N 1
ATOM 3832 C CA . ALA A 1 567 ? 51.054 86.232 100.952 1.00 57.75 757 ALA A CA 1
ATOM 3833 C C . ALA A 1 567 ? 52.532 85.860 101.003 1.00 56.22 757 ALA A C 1
ATOM 3834 O O . ALA A 1 567 ? 53.256 86.081 100.021 1.00 59.04 757 ALA A O 1
ATOM 3836 N N . GLU A 1 568 ? 52.958 85.269 102.113 1.00 51.17 758 GLU A N 1
ATOM 3837 C CA . GLU A 1 568 ? 54.311 84.711 102.201 1.00 56.54 758 GLU A CA 1
ATOM 3838 C C . GLU A 1 568 ? 54.449 83.439 101.322 1.00 58.72 758 GLU A C 1
ATOM 3839 O O . GLU A 1 568 ? 55.541 83.152 100.816 1.00 57.68 758 GLU A O 1
ATOM 3845 N N . CYS A 1 569 ? 53.346 82.712 101.141 1.00 49.33 759 CYS A N 1
ATOM 3846 C CA . CYS A 1 569 ? 53.286 81.606 100.184 1.00 49.38 759 CYS A CA 1
ATOM 3847 C C . CYS A 1 569 ? 53.542 82.052 98.744 1.00 52.64 759 CYS A C 1
ATOM 3848 O O . CYS A 1 569 ? 54.274 81.385 97.997 1.00 53.80 759 CYS A O 1
ATOM 3851 N N . ALA A 1 570 ? 52.971 83.189 98.370 1.00 46.84 760 ALA A N 1
ATOM 3852 C CA . ALA A 1 570 ? 53.156 83.721 97.036 1.00 53.06 760 ALA A CA 1
ATOM 3853 C C . ALA A 1 570 ? 54.640 84.074 96.839 1.00 54.36 760 ALA A C 1
ATOM 3854 O O . ALA A 1 570 ? 55.232 83.770 95.804 1.00 59.65 760 ALA A O 1
ATOM 3856 N N . ALA A 1 571 ? 55.241 84.678 97.856 1.00 53.28 761 ALA A N 1
ATOM 3857 C CA . ALA A 1 571 ? 56.647 85.044 97.793 1.00 54.56 761 ALA A CA 1
ATOM 3858 C C . ALA A 1 571 ? 57.533 83.822 97.719 1.00 51.03 761 ALA A C 1
ATOM 3859 O O . ALA A 1 571 ? 58.456 83.802 96.892 1.00 56.67 761 ALA A O 1
ATOM 3861 N N . LEU A 1 572 ? 57.272 82.824 98.569 1.00 48.21 762 LEU A N 1
ATOM 3862 C CA . LEU A 1 572 ? 57.998 81.560 98.528 1.00 46.32 762 LEU A CA 1
ATOM 3863 C C . LEU A 1 572 ? 57.899 80.919 97.156 1.00 52.32 762 LEU A C 1
ATOM 3864 O O . LEU A 1 572 ? 58.924 80.550 96.588 1.00 53.18 762 LEU A O 1
ATOM 3869 N N . ALA A 1 573 ? 56.687 80.819 96.608 1.00 48.10 763 ALA A N 1
ATOM 3870 C CA . ALA A 1 573 ? 56.517 80.196 95.304 1.00 48.60 763 ALA A CA 1
ATOM 3871 C C . ALA A 1 573 ? 57.335 80.897 94.252 1.00 48.31 763 ALA A C 1
ATOM 3872 O O . ALA A 1 573 ? 57.909 80.255 93.428 1.00 54.66 763 ALA A O 1
ATOM 3874 N N . PHE A 1 574 ? 57.404 82.220 94.319 1.00 49.06 764 PHE A N 1
ATOM 3875 C CA . PHE A 1 574 ? 58.038 83.022 93.279 1.00 49.99 764 PHE A CA 1
ATOM 3876 C C . PHE A 1 574 ? 59.528 82.701 93.216 1.00 52.48 764 PHE A C 1
ATOM 3877 O O . PHE A 1 574 ? 60.107 82.630 92.132 1.00 51.37 764 PHE A O 1
ATOM 3885 N N . VAL A 1 575 ? 60.126 82.463 94.379 1.00 45.75 765 VAL A N 1
ATOM 3886 C CA . VAL A 1 575 ? 61.537 82.126 94.447 1.00 50.32 765 VAL A CA 1
ATOM 3887 C C . VAL A 1 575 ? 61.811 80.621 94.344 1.00 50.81 765 VAL A C 1
ATOM 3888 O O . VAL A 1 575 ? 62.677 80.200 93.576 1.00 53.24 765 VAL A O 1
ATOM 3892 N N . LEU A 1 576 ? 61.143 79.823 95.153 1.00 52.71 766 LEU A N 1
ATOM 3893 C CA . LEU A 1 576 ? 61.444 78.380 95.236 1.00 52.00 766 LEU A CA 1
ATOM 3894 C C . LEU A 1 576 ? 61.171 77.558 93.960 1.00 53.41 766 LEU A C 1
ATOM 3895 O O . LEU A 1 576 ? 61.723 76.482 93.786 1.00 56.30 766 LEU A O 1
ATOM 3900 N N . ARG A 1 577 ? 60.274 78.042 93.114 1.00 54.55 767 ARG A N 1
ATOM 3901 C CA . ARG A 1 577 ? 59.958 77.392 91.852 1.00 54.61 767 ARG A CA 1
ATOM 3902 C C . ARG A 1 577 ? 61.219 77.298 90.958 1.00 59.43 767 ARG A C 1
ATOM 3903 O O . ARG A 1 577 ? 61.213 76.531 90.024 1.00 52.89 767 ARG A O 1
ATOM 3911 N N . HIS A 1 578 ? 62.263 78.092 91.203 1.00 57.15 768 HIS A N 1
ATOM 3912 C CA . HIS A 1 578 ? 63.473 78.008 90.366 1.00 58.26 768 HIS A CA 1
ATOM 3913 C C . HIS A 1 578 ? 64.518 77.020 90.861 1.00 56.44 768 HIS A C 1
ATOM 3914 O O . HIS A 1 578 ? 65.545 76.846 90.192 1.00 55.14 768 HIS A O 1
ATOM 3921 N N . LEU A 1 579 ? 64.278 76.381 92.011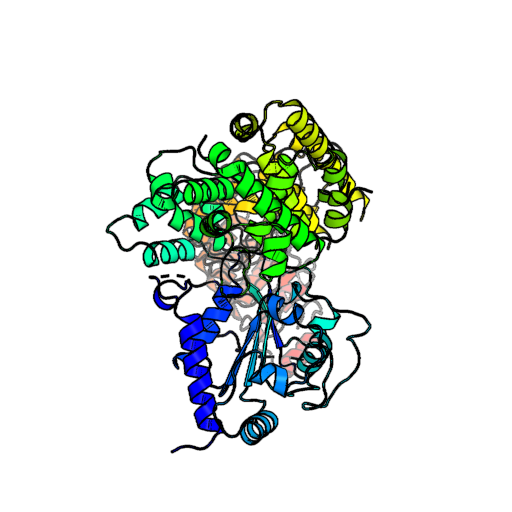 1.00 56.81 769 LEU A N 1
ATOM 3922 C CA . LEU A 1 579 ? 65.226 75.403 92.555 1.00 61.33 769 LEU A CA 1
ATOM 3923 C C . LEU A 1 579 ? 65.295 74.201 91.634 1.00 62.56 769 LEU A C 1
ATOM 3924 O O . LEU A 1 579 ? 64.295 73.819 91.034 1.00 61.04 769 LEU A O 1
ATOM 3929 N N . ARG A 1 580 ? 66.502 73.665 91.477 1.00 67.70 770 ARG A N 1
ATOM 3930 C CA . ARG A 1 580 ? 66.761 72.540 90.589 1.00 69.17 770 ARG A CA 1
ATOM 3931 C C . ARG A 1 580 ? 66.862 71.250 91.343 1.00 61.57 770 ARG A C 1
ATOM 3932 O O . ARG A 1 580 ? 66.867 70.193 90.735 1.00 74.46 770 ARG A O 1
ATOM 3940 N N . ARG A 1 581 ? 67.047 71.333 92.652 1.00 55.47 771 ARG A N 1
ATOM 3941 C CA . ARG A 1 581 ? 67.030 70.172 93.503 1.00 60.53 771 ARG A CA 1
ATOM 3942 C C . ARG A 1 581 ? 65.706 70.169 94.293 1.00 62.33 771 ARG A C 1
ATOM 3943 O O . ARG A 1 581 ? 65.356 71.177 94.902 1.00 55.98 771 ARG A O 1
ATOM 3951 N N . PRO A 1 582 ? 65.018 69.007 94.351 1.00 66.89 772 PRO A N 1
ATOM 3952 C CA . PRO A 1 582 ? 63.760 68.937 95.095 1.00 64.21 772 PRO A CA 1
ATOM 3953 C C . PRO A 1 582 ? 63.978 69.192 96.565 1.00 60.37 772 PRO A C 1
ATOM 3954 O O . PRO A 1 582 ? 64.911 68.687 97.138 1.00 64.65 772 PRO A O 1
ATOM 3958 N N . VAL A 1 583 ? 63.112 69.986 97.152 1.00 57.55 773 VAL A N 1
ATOM 3959 C CA . VAL A 1 583 ? 63.259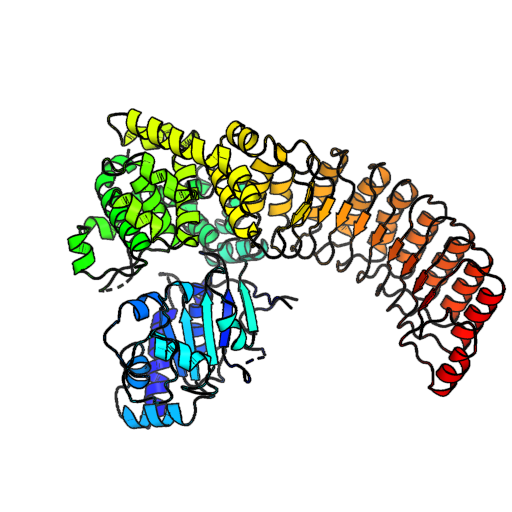 70.419 98.533 1.00 56.10 773 VAL A CA 1
ATOM 3960 C C . VAL A 1 583 ? 62.157 69.817 99.412 1.00 55.99 773 VAL A C 1
ATOM 3961 O O . VAL A 1 583 ? 61.027 69.560 98.981 1.00 61.55 773 VAL A O 1
ATOM 3965 N N . ALA A 1 584 ? 62.507 69.530 100.639 1.00 57.54 774 ALA A N 1
ATOM 3966 C CA . ALA A 1 584 ? 61.537 69.190 101.637 1.00 54.93 774 ALA A CA 1
ATOM 3967 C C . ALA A 1 584 ? 61.106 70.500 102.284 1.00 58.55 774 ALA A C 1
ATOM 3968 O O . ALA A 1 584 ? 61.882 71.134 103.010 1.00 57.48 774 ALA A O 1
ATOM 3970 N N . LEU A 1 585 ? 59.866 70.906 102.005 1.00 57.70 775 LEU A N 1
ATOM 3971 C CA . LEU A 1 585 ? 59.364 72.205 102.415 1.00 53.99 775 LEU A CA 1
ATOM 3972 C C . LEU A 1 585 ? 58.546 71.992 103.656 1.00 57.74 775 LEU A C 1
ATOM 3973 O O . LEU A 1 585 ? 57.502 71.338 103.614 1.00 57.88 775 LEU A O 1
ATOM 3978 N N . GLN A 1 586 ? 59.004 72.568 104.766 1.00 63.71 776 GLN A N 1
ATOM 3979 C CA . GLN A 1 586 ? 58.323 72.384 106.029 1.00 60.56 776 GLN A CA 1
ATOM 3980 C C . GLN A 1 586 ? 57.699 73.645 106.553 1.00 57.75 776 GLN A C 1
ATOM 3981 O O . GLN A 1 586 ? 58.386 74.547 107.058 1.00 49.79 776 GLN A O 1
ATOM 3987 N N . LEU A 1 587 ? 56.367 73.647 106.465 1.00 55.81 777 LEU A N 1
ATOM 3988 C CA . LEU A 1 587 ? 55.557 74.780 106.805 1.00 53.79 777 LEU A CA 1
ATOM 3989 C C . LEU A 1 587 ? 54.562 74.454 107.897 1.00 53.69 777 LEU A C 1
ATOM 3990 O O . LEU A 1 587 ? 53.619 75.201 108.059 1.00 53.00 777 LEU A O 1
ATOM 3995 N N . ASP A 1 588 ? 54.785 73.371 108.666 1.00 52.43 778 ASP A N 1
ATOM 3996 C CA . ASP A 1 588 ? 53.982 73.048 109.863 1.00 55.59 778 ASP A CA 1
ATOM 3997 C C . ASP A 1 588 ? 53.748 74.262 110.781 1.00 56.20 778 ASP A C 1
ATOM 3998 O O . ASP A 1 588 ? 54.643 75.057 110.936 1.00 53.76 778 ASP A O 1
ATOM 4003 N N . HIS A 1 589 ? 52.539 74.422 111.328 1.00 55.28 779 HIS A N 1
ATOM 4004 C CA . HIS A 1 589 ? 52.257 75.417 112.369 1.00 54.19 779 HIS A CA 1
ATOM 4005 C C . HIS A 1 589 ? 52.444 76.821 111.816 1.00 56.59 779 HIS A C 1
ATOM 4006 O O . HIS A 1 589 ? 53.337 77.559 112.250 1.00 57.37 779 HIS A O 1
ATOM 4013 N N . ASN A 1 590 ? 51.613 77.174 110.842 1.00 54.77 780 ASN A N 1
ATOM 4014 C CA . ASN A 1 590 ? 51.579 78.534 110.266 1.00 55.18 780 ASN A CA 1
ATOM 4015 C C . ASN A 1 590 ? 50.120 78.809 109.950 1.00 58.42 780 ASN A C 1
ATOM 4016 O O . ASN A 1 590 ? 49.271 78.140 110.512 1.00 58.54 780 ASN A O 1
ATOM 4021 N N . SER A 1 591 ? 49.821 79.763 109.071 1.00 51.48 781 SER A N 1
ATOM 4022 C CA . SER A 1 591 ? 48.452 80.009 108.681 1.00 61.91 781 SER A CA 1
ATOM 4023 C C . SER A 1 591 ? 48.359 79.992 107.142 1.00 51.88 781 SER A C 1
ATOM 4024 O O . SER A 1 591 ? 47.801 80.868 106.526 1.00 56.90 781 SER A O 1
ATOM 4027 N N . VAL A 1 592 ? 48.883 78.935 106.529 1.00 56.06 782 VAL A N 1
ATOM 4028 C CA . VAL A 1 592 ? 48.821 78.781 105.060 1.00 55.67 782 VAL A CA 1
ATOM 4029 C C . VAL A 1 592 ? 47.356 78.860 104.540 1.00 53.45 782 VAL A C 1
ATOM 4030 O O . VAL A 1 592 ? 47.034 79.737 103.715 1.00 48.62 782 VAL A O 1
ATOM 4034 N N . GLY A 1 593 ? 46.453 78.058 105.113 1.00 47.88 783 GLY A N 1
ATOM 4035 C CA . GLY A 1 593 ? 45.039 78.111 104.694 1.00 49.17 783 GLY A CA 1
ATOM 4036 C C . GLY A 1 593 ? 44.880 77.653 103.228 1.00 51.68 783 GLY A C 1
ATOM 4037 O O . GLY A 1 593 ? 45.856 77.265 102.564 1.00 53.50 783 GLY A O 1
ATOM 4038 N N . ASP A 1 594 ? 43.656 77.698 102.726 1.00 49.03 784 ASP A N 1
ATOM 4039 C CA . ASP A 1 594 ? 43.353 77.348 101.349 1.00 49.51 784 ASP A CA 1
ATOM 4040 C C . ASP A 1 594 ? 43.962 78.376 100.379 1.00 52.65 784 ASP A C 1
ATOM 4041 O O . ASP A 1 594 ? 44.409 78.003 99.291 1.00 49.11 784 ASP A O 1
ATOM 4046 N N . ILE A 1 595 ? 43.993 79.659 100.746 1.00 52.04 785 ILE A N 1
ATOM 4047 C CA . ILE A 1 595 ? 44.539 80.671 99.836 1.00 50.68 785 ILE A CA 1
ATOM 4048 C C . ILE A 1 595 ? 46.056 80.492 99.708 1.00 55.81 785 ILE A C 1
ATOM 4049 O O . ILE A 1 595 ? 46.640 80.625 98.598 1.00 52.57 785 ILE A O 1
ATOM 4054 N N . GLY A 1 596 ? 46.694 80.138 100.814 1.00 52.77 786 GLY A N 1
ATOM 4055 C CA . GLY A 1 596 ? 48.126 79.894 100.786 1.00 56.88 786 GLY A CA 1
ATOM 4056 C C . GLY A 1 596 ? 48.493 78.688 99.963 1.00 58.08 786 GLY A C 1
ATOM 4057 O O . GLY A 1 596 ? 49.507 78.697 99.231 1.00 56.58 786 GLY A O 1
ATOM 4058 N N . VAL A 1 597 ? 47.685 77.636 100.058 1.00 54.06 787 VAL A N 1
ATOM 4059 C CA . VAL A 1 597 ? 47.953 76.450 99.240 1.00 54.52 787 VAL A CA 1
ATOM 4060 C C . VAL A 1 597 ? 47.936 76.787 97.757 1.00 54.18 787 VAL A C 1
ATOM 4061 O O . VAL A 1 597 ? 48.786 76.341 96.980 1.00 52.66 787 VAL A O 1
ATOM 4065 N N . GLU A 1 598 ? 46.922 77.534 97.378 1.00 55.72 788 GLU A N 1
ATOM 4066 C CA . GLU A 1 598 ? 46.786 77.966 96.023 1.00 59.00 788 GLU A CA 1
ATOM 4067 C C . GLU A 1 598 ? 48.019 78.769 95.625 1.00 56.79 788 GLU A C 1
ATOM 4068 O O . GLU A 1 598 ? 48.606 78.482 94.612 1.00 56.76 788 GLU A O 1
ATOM 4074 N N . GLN A 1 599 ? 48.417 79.740 96.436 1.00 56.09 789 GLN A N 1
ATOM 4075 C CA . GLN A 1 599 ? 49.560 80.629 96.102 1.00 57.89 789 GLN A CA 1
ATOM 4076 C C . GLN A 1 599 ? 50.912 79.885 96.030 1.00 57.24 789 GLN A C 1
ATOM 4077 O O . GLN A 1 599 ? 51.845 80.365 95.390 1.00 59.55 789 GLN A O 1
ATOM 4083 N N . LEU A 1 600 ? 51.005 78.759 96.740 1.00 48.52 790 LEU A N 1
ATOM 4084 C CA . LEU A 1 600 ? 52.188 77.892 96.775 1.00 55.88 790 LEU A CA 1
ATOM 4085 C C . LEU A 1 600 ? 52.369 77.030 95.532 1.00 52.19 790 LEU A C 1
ATOM 4086 O O . LEU A 1 600 ? 53.488 76.624 95.243 1.00 50.60 790 LEU A O 1
ATOM 4091 N N . LEU A 1 601 ? 51.275 76.732 94.835 1.00 49.03 791 LEU A N 1
ATOM 4092 C CA . LEU A 1 601 ? 51.259 75.744 93.768 1.00 54.14 791 LEU A CA 1
ATOM 4093 C C . LEU A 1 601 ? 52.415 75.855 92.761 1.00 56.27 791 LEU A C 1
ATOM 4094 O O . LEU A 1 601 ? 52.998 74.840 92.433 1.00 59.33 791 LEU A O 1
ATOM 4099 N N . PRO A 1 602 ? 52.759 77.072 92.300 1.00 51.71 792 PRO A N 1
ATOM 4100 C CA . PRO A 1 602 ? 53.860 77.195 91.303 1.00 53.18 792 PRO A CA 1
ATOM 4101 C C . PRO A 1 602 ? 55.216 76.551 91.709 1.00 49.67 792 PRO A C 1
ATOM 4102 O O . PRO A 1 602 ? 55.948 76.155 90.845 1.00 55.76 792 PRO A O 1
ATOM 4106 N N . CYS A 1 603 ? 55.521 76.439 92.996 1.00 52.87 793 CYS A N 1
ATOM 4107 C CA . CYS A 1 603 ? 56.769 75.834 93.439 1.00 52.48 793 CYS A CA 1
ATOM 4108 C C . CYS A 1 603 ? 56.572 74.433 93.916 1.00 53.84 793 CYS A C 1
ATOM 4109 O O . CYS A 1 603 ? 57.479 73.875 94.481 1.00 61.62 793 CYS A O 1
ATOM 4112 N N . LEU A 1 604 ? 55.421 73.829 93.635 1.00 56.15 794 LEU A N 1
ATOM 4113 C CA . LEU A 1 604 ? 55.150 72.469 94.094 1.00 58.83 794 LEU A CA 1
ATOM 4114 C C . LEU A 1 604 ? 56.003 71.461 93.320 1.00 55.67 794 LEU A C 1
ATOM 4115 O O . LEU A 1 604 ? 56.361 70.410 93.833 1.00 55.45 794 LEU A O 1
ATOM 4120 N N . GLY A 1 605 ? 56.331 71.801 92.085 1.00 53.80 795 GLY A N 1
ATOM 4121 C CA . GLY A 1 605 ? 57.148 70.941 91.234 1.00 52.34 795 GLY A CA 1
ATOM 4122 C C . GLY A 1 605 ? 58.582 70.875 91.744 1.00 56.30 795 GLY A C 1
ATOM 4123 O O . GLY A 1 605 ? 59.284 69.949 91.401 1.00 58.56 795 GLY A O 1
ATOM 4124 N N . ALA A 1 606 ? 59.000 71.837 92.577 1.00 52.48 796 ALA A N 1
ATOM 4125 C CA . ALA A 1 606 ? 60.309 71.811 93.212 1.00 52.12 796 ALA A CA 1
ATOM 4126 C C . ALA A 1 606 ? 60.344 71.146 94.605 1.00 56.62 796 ALA A C 1
ATOM 4127 O O . ALA A 1 606 ? 61.347 71.276 95.321 1.00 58.54 796 ALA A O 1
ATOM 4129 N N . CYS A 1 607 ? 59.268 70.479 95.011 1.00 55.21 797 CYS A N 1
ATOM 4130 C CA . CYS A 1 607 ? 59.188 69.873 96.340 1.00 54.92 797 CYS A CA 1
ATOM 4131 C C . CYS A 1 607 ? 59.185 68.370 96.263 1.00 53.65 797 CYS A C 1
ATOM 4132 O O . CYS A 1 607 ? 58.370 67.772 95.582 1.00 54.13 797 CYS A O 1
ATOM 4135 N N . LYS A 1 608 ? 60.073 67.747 97.002 1.00 52.74 798 LYS A N 1
ATOM 4136 C CA . LYS A 1 608 ? 59.958 66.307 97.197 1.00 54.83 798 LYS A CA 1
ATOM 4137 C C . LYS A 1 608 ? 59.021 65.938 98.363 1.00 46.84 798 LYS A C 1
ATOM 4138 O O . LYS A 1 608 ? 58.504 64.812 98.423 1.00 57.53 798 LYS A O 1
ATOM 4144 N N . ALA A 1 609 ? 58.792 66.884 99.260 1.00 49.72 799 ALA A N 1
ATOM 4145 C CA . ALA A 1 609 ? 57.987 66.664 100.465 1.00 51.30 799 ALA A CA 1
ATOM 4146 C C . ALA A 1 609 ? 57.423 68.016 100.900 1.00 52.91 799 ALA A C 1
ATOM 4147 O O . ALA A 1 609 ? 58.095 69.034 100.774 1.00 53.95 799 ALA A O 1
ATOM 4149 N N . LEU A 1 610 ? 56.170 68.018 101.341 1.00 49.38 800 LEU A N 1
ATOM 4150 C CA . LEU A 1 610 ? 55.493 69.247 101.739 1.00 52.84 800 LEU A CA 1
ATOM 4151 C C . LEU A 1 610 ? 54.765 68.938 103.034 1.00 54.65 800 LEU A C 1
ATOM 4152 O O . LEU A 1 610 ? 53.955 68.018 103.076 1.00 55.90 800 LEU A O 1
ATOM 4157 N N . TYR A 1 611 ? 55.087 69.698 104.071 1.00 56.17 801 TYR A N 1
ATOM 4158 C CA . TYR A 1 611 ? 54.598 69.488 105.419 1.00 57.09 801 TYR A CA 1
ATOM 4159 C C . TYR A 1 611 ? 53.758 70.685 105.727 1.00 52.17 801 TYR A C 1
ATOM 4160 O O . TYR A 1 611 ? 54.271 71.795 105.777 1.00 57.31 801 TYR A O 1
ATOM 4169 N N . LEU A 1 612 ? 52.462 70.449 105.931 1.00 56.24 802 LEU A N 1
ATOM 4170 C CA . LEU A 1 612 ? 51.477 71.505 106.118 1.00 59.73 802 LEU A CA 1
ATOM 4171 C C . LEU A 1 612 ? 50.563 71.160 107.289 1.00 56.30 802 LEU A C 1
ATOM 4172 O O . LEU A 1 612 ? 49.368 71.432 107.268 1.00 58.61 802 LEU A O 1
ATOM 4177 N N . ARG A 1 613 ? 51.145 70.605 108.329 1.00 57.22 803 ARG A N 1
ATOM 4178 C CA . ARG A 1 613 ? 50.403 70.276 109.518 1.00 63.26 803 ARG A CA 1
ATOM 4179 C C . ARG A 1 613 ? 49.958 71.589 110.154 1.00 59.01 803 ARG A C 1
ATOM 4180 O O . ARG A 1 613 ? 50.677 72.553 110.072 1.00 48.80 803 ARG A O 1
ATOM 4188 N N . ASP A 1 614 ? 48.746 71.624 110.720 1.00 59.96 804 ASP A N 1
ATOM 4189 C CA . ASP A 1 614 ? 48.300 72.746 111.563 1.00 57.25 804 ASP A CA 1
ATOM 4190 C C . ASP A 1 614 ? 48.319 74.060 110.819 1.00 54.29 804 ASP A C 1
ATOM 4191 O O . ASP A 1 614 ? 48.983 74.996 111.238 1.00 53.77 804 ASP A O 1
ATOM 4196 N N . ASN A 1 615 ? 47.503 74.144 109.763 1.00 49.93 805 ASN A N 1
ATOM 4197 C CA . ASN A 1 615 ? 47.502 75.292 108.864 1.00 53.55 805 ASN A CA 1
ATOM 4198 C C . ASN A 1 615 ? 46.131 75.721 108.349 1.00 59.29 805 ASN A C 1
ATOM 4199 O O . ASN A 1 615 ? 46.045 76.506 107.354 1.00 56.96 805 ASN A O 1
ATOM 4204 N N . ASN A 1 616 ? 45.066 75.235 109.015 1.00 55.59 806 ASN A N 1
ATOM 4205 C CA . ASN A 1 616 ? 43.701 75.657 108.695 1.00 56.70 806 ASN A CA 1
ATOM 4206 C C . ASN A 1 616 ? 43.298 75.332 107.224 1.00 51.61 806 ASN A C 1
ATOM 4207 O O . ASN A 1 616 ? 42.588 76.095 106.591 1.00 54.76 806 ASN A O 1
ATOM 4212 N N . ILE A 1 617 ? 43.804 74.223 106.681 1.00 59.53 807 ILE A N 1
ATOM 4213 C CA . ILE A 1 617 ? 43.504 73.831 105.296 1.00 53.30 807 ILE A CA 1
ATOM 4214 C C . ILE A 1 617 ? 42.250 72.995 105.290 1.00 56.98 807 ILE A C 1
ATOM 4215 O O . ILE A 1 617 ? 42.121 72.037 106.079 1.00 53.70 807 ILE A O 1
ATOM 4220 N N . SER A 1 618 ? 41.324 73.350 104.393 1.00 50.24 808 SER A N 1
ATOM 4221 C CA . SER A 1 618 ? 40.058 72.612 104.241 1.00 50.74 808 SER A CA 1
ATOM 4222 C C . SER A 1 618 ? 40.100 71.722 102.992 1.00 56.69 808 SER A C 1
ATOM 4223 O O . SER A 1 618 ? 41.122 71.635 102.302 1.00 55.19 808 SER A O 1
ATOM 4226 N N . ASP A 1 619 ? 38.992 71.027 102.751 1.00 55.29 809 ASP A N 1
ATOM 4227 C CA . ASP A 1 619 ? 38.860 70.186 101.591 1.00 56.54 809 ASP A CA 1
ATOM 4228 C C . ASP A 1 619 ? 39.160 70.966 100.325 1.00 55.66 809 ASP A C 1
ATOM 4229 O O . ASP A 1 619 ? 39.717 70.415 99.403 1.00 47.99 809 ASP A O 1
ATOM 4234 N N . ARG A 1 620 ? 38.765 72.237 100.260 1.00 55.10 810 ARG A N 1
ATOM 4235 C CA . ARG A 1 620 ? 39.012 73.020 99.039 1.00 56.25 810 ARG A CA 1
ATOM 4236 C C . ARG A 1 620 ? 40.519 73.143 98.776 1.00 57.25 810 ARG A C 1
ATOM 4237 O O . ARG A 1 620 ? 40.972 72.983 97.667 1.00 55.21 810 ARG A O 1
ATOM 4245 N N . GLY A 1 621 ? 41.301 73.373 99.831 1.00 61.61 811 GLY A N 1
ATOM 4246 C CA . GLY A 1 621 ? 42.737 73.448 99.700 1.00 57.72 811 GLY A CA 1
ATOM 4247 C C . GLY A 1 621 ? 43.416 72.171 99.248 1.00 58.25 811 GLY A C 1
ATOM 4248 O O . GLY A 1 621 ? 44.219 72.212 98.342 1.00 58.70 811 GLY A O 1
ATOM 4249 N N . ILE A 1 622 ? 43.116 71.037 99.878 1.00 58.64 812 ILE A N 1
ATOM 4250 C CA . ILE A 1 622 ? 43.800 69.804 99.524 1.00 61.92 812 ILE A CA 1
ATOM 4251 C C . ILE A 1 622 ? 43.367 69.297 98.143 1.00 60.08 812 ILE A C 1
ATOM 4252 O O . ILE A 1 622 ? 44.120 68.593 97.488 1.00 60.58 812 ILE A O 1
ATOM 4257 N N . CYS A 1 623 ? 42.150 69.615 97.715 1.00 58.75 813 CYS A N 1
ATOM 4258 C CA . CYS A 1 623 ? 41.681 69.133 96.421 1.00 59.53 813 CYS A CA 1
ATOM 4259 C C . CYS A 1 623 ? 42.458 69.786 95.315 1.00 59.20 813 CYS A C 1
ATOM 4260 O O . CYS A 1 623 ? 42.788 69.143 94.338 1.00 54.15 813 CYS A O 1
ATOM 4263 N N . LYS A 1 624 ? 42.773 71.057 95.509 1.00 53.21 814 LYS A N 1
ATOM 4264 C CA . LYS A 1 624 ? 43.558 71.831 94.573 1.00 57.65 814 LYS A CA 1
ATOM 4265 C C . LYS A 1 624 ? 45.024 71.362 94.617 1.00 59.40 814 LYS A C 1
ATOM 4266 O O . LYS A 1 624 ? 45.677 71.163 93.585 1.00 63.60 814 LYS A O 1
ATOM 4272 N N . LEU A 1 625 ? 45.526 71.114 95.813 1.00 55.20 815 LEU A N 1
ATOM 4273 C CA . LEU A 1 625 ? 46.889 70.617 95.978 1.00 52.00 815 LEU A CA 1
ATOM 4274 C C . LEU A 1 625 ? 47.064 69.283 95.229 1.00 55.77 815 LEU A C 1
ATOM 4275 O O . LEU A 1 625 ? 48.040 69.085 94.507 1.00 54.28 815 LEU A O 1
ATOM 4280 N N . ILE A 1 626 ? 46.108 68.377 95.394 1.00 54.60 816 ILE A N 1
ATOM 4281 C CA . ILE A 1 626 ? 46.216 67.065 94.814 1.00 50.10 816 ILE A CA 1
ATOM 4282 C C . ILE A 1 626 ? 46.154 67.122 93.292 1.00 49.58 816 ILE A C 1
ATOM 4283 O O . ILE A 1 626 ? 46.939 66.445 92.628 1.00 51.55 816 ILE A O 1
ATOM 4288 N N . GLU A 1 627 ? 45.241 67.916 92.745 1.00 50.63 817 GLU A N 1
ATOM 4289 C CA . GLU A 1 627 ? 45.164 68.081 91.301 1.00 55.96 817 GLU A CA 1
ATOM 4290 C C . GLU A 1 627 ? 46.536 68.502 90.713 1.00 59.43 817 GLU A C 1
ATOM 4291 O O . GLU A 1 627 ? 46.975 67.905 89.743 1.00 61.83 817 GLU A O 1
ATOM 4297 N N . HIS A 1 628 ? 47.199 69.502 91.304 1.00 51.66 818 HIS A N 1
ATOM 4298 C CA . HIS A 1 628 ? 48.559 69.912 90.877 1.00 56.93 818 HIS A CA 1
ATOM 4299 C C . HIS A 1 628 ? 49.595 68.812 91.161 1.00 53.56 818 HIS A C 1
ATOM 4300 O O . HIS A 1 628 ? 50.452 68.519 90.304 1.00 52.57 818 HIS A O 1
ATOM 4307 N N . ALA A 1 629 ? 49.520 68.200 92.355 1.00 50.78 819 ALA A N 1
ATOM 4308 C CA . ALA A 1 629 ? 50.435 67.125 92.733 1.00 51.53 819 ALA A CA 1
ATOM 4309 C C . ALA A 1 629 ? 50.523 65.980 91.739 1.00 52.50 819 ALA A C 1
ATOM 4310 O O . ALA A 1 629 ? 51.586 65.370 91.586 1.00 52.49 819 ALA A O 1
ATOM 4312 N N . LEU A 1 630 ? 49.420 65.668 91.080 1.00 53.68 820 LEU A N 1
ATOM 4313 C CA . LEU A 1 630 ? 49.422 64.611 90.063 1.00 60.75 820 LEU A CA 1
ATOM 4314 C C . LEU A 1 630 ? 50.401 64.864 88.906 1.00 58.44 820 LEU A C 1
ATOM 4315 O O . LEU A 1 630 ? 50.762 63.924 88.239 1.00 63.59 820 LEU A O 1
ATOM 4320 N N . HIS A 1 631 ? 50.772 66.124 88.666 1.00 61.97 821 HIS A N 1
ATOM 4321 C CA . HIS A 1 631 ? 51.709 66.525 87.604 1.00 63.23 821 HIS A CA 1
ATOM 4322 C C . HIS A 1 631 ? 53.109 66.796 88.154 1.00 62.18 821 HIS A C 1
ATOM 4323 O O . HIS A 1 631 ? 53.956 67.229 87.408 1.00 59.42 821 HIS A O 1
ATOM 4330 N N . CYS A 1 632 ? 53.348 66.558 89.447 1.00 60.49 822 CYS A N 1
ATOM 4331 C CA . CYS A 1 632 ? 54.654 66.815 90.066 1.00 57.87 822 CYS A CA 1
ATOM 4332 C C . CYS A 1 632 ? 55.304 65.474 90.430 1.00 60.85 822 CYS A C 1
ATOM 4333 O O . CYS A 1 632 ? 55.095 64.913 91.514 1.00 63.20 822 CYS A O 1
ATOM 4336 N N . GLU A 1 633 ? 56.109 64.983 89.497 1.00 58.56 823 GLU A N 1
ATOM 4337 C CA . GLU A 1 633 ? 56.800 63.710 89.610 1.00 68.29 823 GLU A CA 1
ATOM 4338 C C . GLU A 1 633 ? 57.671 63.603 90.857 1.00 58.08 823 GLU A C 1
ATOM 4339 O O . GLU A 1 633 ? 57.779 62.530 91.402 1.00 61.53 823 GLU A O 1
ATOM 4345 N N . GLN A 1 634 ? 58.254 64.706 91.313 1.00 59.69 824 GLN A N 1
ATOM 4346 C CA . GLN A 1 634 ? 59.193 64.681 92.435 1.00 58.75 824 GLN A CA 1
ATOM 4347 C C . GLN A 1 634 ? 58.505 64.616 93.789 1.00 54.79 824 GLN A C 1
ATOM 4348 O O . GLN A 1 634 ? 59.142 64.219 94.766 1.00 54.20 824 GLN A O 1
ATOM 4354 N N . LEU A 1 635 ? 57.239 65.041 93.874 1.00 55.59 825 LEU A N 1
ATOM 4355 C CA . LEU A 1 635 ? 56.545 65.109 95.180 1.00 53.43 825 LEU A CA 1
ATOM 4356 C C . LEU A 1 635 ? 56.140 63.705 95.678 1.00 52.80 825 LEU A C 1
ATOM 4357 O O . LEU A 1 635 ? 55.300 63.069 95.080 1.00 57.08 825 LEU A O 1
ATOM 4362 N N . GLN A 1 636 ? 56.724 63.268 96.785 1.00 52.23 826 GLN A N 1
ATOM 4363 C CA . GLN A 1 636 ? 56.507 61.911 97.320 1.00 58.12 826 GLN A CA 1
ATOM 4364 C C . GLN A 1 636 ? 55.848 61.845 98.708 1.00 55.95 826 GLN A C 1
ATOM 4365 O O . GLN A 1 636 ? 55.477 60.779 99.106 1.00 57.35 826 GLN A O 1
ATOM 4371 N N . LYS A 1 637 ? 55.732 62.971 99.432 1.00 58.24 827 LYS A N 1
ATOM 4372 C CA . LYS A 1 637 ? 55.226 63.030 100.813 1.00 60.44 827 LYS A CA 1
ATOM 4373 C C . LYS A 1 637 ? 54.372 64.272 100.996 1.00 56.48 827 LYS A C 1
ATOM 4374 O O . LYS A 1 637 ? 54.747 65.361 100.563 1.00 54.18 827 LYS A O 1
ATOM 4380 N N . LEU A 1 638 ? 53.229 64.080 101.632 1.00 55.95 828 LEU A N 1
ATOM 4381 C CA . LEU A 1 638 ? 52.314 65.148 101.971 1.00 57.57 828 LEU A CA 1
ATOM 4382 C C . LEU A 1 638 ? 51.818 64.897 103.377 1.00 60.71 828 LEU A C 1
ATOM 4383 O O . LEU A 1 638 ? 51.341 63.788 103.674 1.00 57.37 828 LEU A O 1
ATOM 4388 N N . ALA A 1 639 ? 51.973 65.896 104.246 1.00 54.90 829 ALA A N 1
ATOM 4389 C CA . ALA A 1 639 ? 51.570 65.760 105.627 1.00 54.34 829 ALA A CA 1
ATOM 4390 C C . ALA A 1 639 ? 50.619 66.878 106.004 1.00 52.19 829 ALA A C 1
ATOM 4391 O O . ALA A 1 639 ? 50.941 68.049 105.853 1.00 49.71 829 ALA A O 1
ATOM 4393 N N . LEU A 1 640 ? 49.426 66.480 106.461 1.00 52.76 830 LEU A N 1
ATOM 4394 C CA . LEU A 1 640 ? 48.312 67.378 106.685 1.00 56.07 830 LEU A CA 1
ATOM 4395 C C . LEU A 1 640 ? 47.600 67.107 108.003 1.00 49.91 830 LEU A C 1
ATOM 4396 O O . LEU A 1 640 ? 46.406 67.292 108.109 1.00 53.19 830 LEU A O 1
ATOM 4401 N N . PHE A 1 641 ? 48.360 66.649 108.984 1.00 54.09 831 PHE A N 1
ATOM 4402 C CA . PHE A 1 641 ? 47.932 66.468 110.362 1.00 55.99 831 PHE A CA 1
ATOM 4403 C C . PHE A 1 641 ? 47.347 67.776 110.872 1.00 57.69 831 PHE A C 1
ATOM 4404 O O . PHE A 1 641 ? 47.919 68.878 110.643 1.00 59.32 831 PHE A O 1
ATOM 4412 N N . ASN A 1 642 ? 46.171 67.662 111.499 1.00 52.99 832 ASN A N 1
ATOM 4413 C CA . ASN A 1 642 ? 45.543 68.797 112.174 1.00 50.61 832 ASN A CA 1
ATOM 4414 C C . ASN A 1 642 ? 45.088 69.936 111.243 1.00 54.91 832 ASN A C 1
ATOM 4415 O O . ASN A 1 642 ? 45.511 71.080 111.368 1.00 47.32 832 ASN A O 1
ATOM 4420 N N . ASN A 1 643 ? 44.194 69.632 110.311 1.00 55.04 833 ASN A N 1
ATOM 4421 C CA . ASN A 1 643 ? 43.572 70.704 109.531 1.00 56.84 833 ASN A CA 1
ATOM 4422 C C . ASN A 1 643 ? 42.063 70.453 109.570 1.00 51.95 833 ASN A C 1
ATOM 4423 O O . ASN A 1 643 ? 41.583 69.885 110.517 1.00 56.02 833 ASN A O 1
ATOM 4428 N N . LYS A 1 644 ? 41.329 70.832 108.539 1.00 53.94 834 LYS A N 1
ATOM 4429 C CA . LYS A 1 644 ? 39.890 70.739 108.533 1.00 52.53 834 LYS A CA 1
ATOM 4430 C C . LYS A 1 644 ? 39.430 69.844 107.400 1.00 51.38 834 LYS A C 1
ATOM 4431 O O . LYS A 1 644 ? 38.394 70.077 106.776 1.00 56.33 834 LYS A O 1
ATOM 4437 N N . LEU A 1 645 ? 40.206 68.805 107.115 1.00 56.12 835 LEU A N 1
ATOM 4438 C CA . LEU A 1 645 ? 39.826 67.881 106.068 1.00 52.96 835 LEU A CA 1
ATOM 4439 C C . LEU A 1 645 ? 38.616 67.039 106.538 1.00 60.98 835 LEU A C 1
ATOM 4440 O O . LEU A 1 645 ? 38.563 66.604 107.702 1.00 56.37 835 LEU A O 1
ATOM 4445 N N . THR A 1 646 ? 37.639 66.870 105.643 1.00 54.00 836 THR A N 1
ATOM 4446 C CA . THR A 1 646 ? 36.458 66.048 105.908 1.00 53.20 836 THR A CA 1
ATOM 4447 C C . THR A 1 646 ? 36.402 64.975 104.810 1.00 56.96 836 THR A C 1
ATOM 4448 O O . THR A 1 646 ? 37.317 64.888 103.961 1.00 54.52 836 THR A O 1
ATOM 4452 N N . ASP A 1 647 ? 35.319 64.198 104.814 1.00 53.28 837 ASP A N 1
ATOM 4453 C CA . ASP A 1 647 ? 35.076 63.204 103.801 1.00 55.83 837 ASP A CA 1
ATOM 4454 C C . ASP A 1 647 ? 35.066 63.752 102.395 1.00 59.49 837 ASP A C 1
ATOM 4455 O O . ASP A 1 647 ? 35.348 62.996 101.472 1.00 51.36 837 ASP A O 1
ATOM 4460 N N . GLY A 1 648 ? 34.782 65.050 102.225 1.00 54.92 838 GLY A N 1
ATOM 4461 C CA . GLY A 1 648 ? 34.778 65.656 100.888 1.00 52.54 838 GLY A CA 1
ATOM 4462 C C . GLY A 1 648 ? 36.123 65.737 100.201 1.00 55.71 838 GLY A C 1
ATOM 4463 O O . GLY A 1 648 ? 36.180 66.148 99.045 1.00 56.67 838 GLY A O 1
ATOM 4464 N N . CYS A 1 649 ? 37.217 65.352 100.873 1.00 50.88 839 CYS A N 1
ATOM 4465 C CA . CYS A 1 649 ? 38.495 65.227 100.144 1.00 57.25 839 CYS A CA 1
ATOM 4466 C C . CYS A 1 649 ? 38.736 63.786 99.653 1.00 52.31 839 CYS A C 1
ATOM 4467 O O . CYS A 1 649 ? 39.720 63.522 98.971 1.00 53.61 839 CYS A O 1
ATOM 4470 N N . ALA A 1 650 ? 37.856 62.857 100.003 1.00 51.39 840 ALA A N 1
ATOM 4471 C CA . ALA A 1 650 ? 38.205 61.454 99.853 1.00 58.42 840 ALA A CA 1
ATOM 4472 C C . ALA A 1 650 ? 38.443 61.065 98.405 1.00 52.72 840 ALA A C 1
ATOM 4473 O O . ALA A 1 650 ? 39.350 60.284 98.133 1.00 51.49 840 ALA A O 1
ATOM 4475 N N . HIS A 1 651 ? 37.652 61.620 97.489 1.00 51.77 841 HIS A N 1
ATOM 4476 C CA . HIS A 1 651 ? 37.786 61.271 96.096 1.00 54.51 841 HIS A CA 1
ATOM 4477 C C . HIS A 1 651 ? 39.141 61.732 95.577 1.00 58.08 841 HIS A C 1
ATOM 4478 O O . HIS A 1 651 ? 39.800 60.961 94.865 1.00 49.30 841 HIS A O 1
ATOM 4485 N N . SER A 1 652 ? 39.538 62.969 95.928 1.00 54.24 842 SER A N 1
ATOM 4486 C CA . SER A 1 652 ? 40.842 63.509 95.527 1.00 54.16 842 SER A CA 1
ATOM 4487 C C . SER A 1 652 ? 41.942 62.619 96.125 1.00 53.20 842 SER A C 1
ATOM 4488 O O . SER A 1 652 ? 42.895 62.211 95.448 1.00 45.42 842 SER A O 1
ATOM 4491 N N . VAL A 1 653 ? 41.780 62.255 97.381 1.00 50.67 843 VAL A N 1
ATOM 4492 C CA . VAL A 1 653 ? 42.776 61.348 97.983 1.00 56.96 843 VAL A CA 1
ATOM 4493 C C . VAL A 1 653 ? 42.854 60.011 97.218 1.00 52.90 843 VAL A C 1
ATOM 4494 O O . VAL A 1 653 ? 43.953 59.502 96.971 1.00 53.56 843 VAL A O 1
ATOM 4498 N N . ALA A 1 654 ? 41.706 59.474 96.807 1.00 53.44 844 ALA A N 1
ATOM 4499 C CA . ALA A 1 654 ? 41.658 58.205 96.040 1.00 49.33 844 ALA A CA 1
ATOM 4500 C C . ALA A 1 654 ? 42.416 58.373 94.723 1.00 54.61 844 ALA A C 1
ATOM 4501 O O . ALA A 1 654 ? 43.152 57.487 94.333 1.00 54.84 844 ALA A O 1
ATOM 4503 N N . GLN A 1 655 ? 42.263 59.533 94.058 1.00 54.56 845 GLN A N 1
ATOM 4504 C CA . GLN A 1 655 ? 42.987 59.786 92.799 1.00 52.90 845 GLN A CA 1
ATOM 4505 C C . GLN A 1 655 ? 44.488 59.886 93.056 1.00 57.13 845 GLN A C 1
ATOM 4506 O O . GLN A 1 655 ? 45.298 59.343 92.295 1.00 56.81 845 GLN A O 1
ATOM 4512 N N . LEU A 1 656 ? 44.857 60.602 94.121 1.00 53.35 846 LEU A N 1
ATOM 4513 C CA . LEU A 1 656 ? 46.239 60.741 94.462 1.00 54.62 846 LEU A CA 1
ATOM 4514 C C . LEU A 1 656 ? 46.867 59.345 94.616 1.00 55.19 846 LEU A C 1
ATOM 4515 O O . LEU A 1 656 ? 47.915 59.088 94.043 1.00 55.40 846 LEU A O 1
ATOM 4520 N N . LEU A 1 657 ? 46.213 58.448 95.356 1.00 53.86 847 LEU A N 1
ATOM 4521 C CA . LEU A 1 657 ? 46.757 57.115 95.599 1.00 55.53 847 LEU A CA 1
ATOM 4522 C C . LEU A 1 657 ? 46.778 56.193 94.361 1.00 61.66 847 LEU A C 1
ATOM 4523 O O . LEU A 1 657 ? 47.717 55.394 94.188 1.00 61.47 847 LEU A O 1
ATOM 4528 N N . ALA A 1 658 ? 45.762 56.313 93.511 1.00 56.52 848 ALA A N 1
ATOM 4529 C CA . ALA A 1 658 ? 45.661 55.484 92.319 1.00 60.66 848 ALA A CA 1
ATOM 4530 C C . ALA A 1 658 ? 46.562 55.967 91.204 1.00 60.87 848 ALA A C 1
ATOM 4531 O O . ALA A 1 658 ? 47.018 55.156 90.398 1.00 63.57 848 ALA A O 1
ATOM 4533 N N . CYS A 1 659 ? 46.823 57.273 91.140 1.00 60.83 849 CYS A N 1
ATOM 4534 C CA . CYS A 1 659 ? 47.533 57.833 89.990 1.00 64.90 849 CYS A CA 1
ATOM 4535 C C . CYS A 1 659 ? 48.996 58.170 90.211 1.00 67.27 849 CYS A C 1
ATOM 4536 O O . CYS A 1 659 ? 49.766 58.137 89.258 1.00 75.62 849 CYS A O 1
ATOM 4539 N N . LYS A 1 660 ? 49.401 58.522 91.421 1.00 67.97 850 LYS A N 1
ATOM 4540 C CA . LYS A 1 660 ? 50.799 58.832 91.636 1.00 67.21 850 LYS A CA 1
ATOM 4541 C C . LYS A 1 660 ? 51.466 57.540 91.973 1.00 74.27 850 LYS A C 1
ATOM 4542 O O . LYS A 1 660 ? 51.302 57.021 93.094 1.00 83.13 850 LYS A O 1
ATOM 4548 N N . GLN A 1 661 ? 52.224 57.004 91.019 1.00 83.36 851 GLN A N 1
ATOM 4549 C CA . GLN A 1 661 ? 52.956 55.738 91.267 1.00 97.88 851 GLN A CA 1
ATOM 4550 C C . GLN A 1 661 ? 54.263 55.959 92.067 1.00 81.23 851 GLN A C 1
ATOM 4551 O O . GLN A 1 661 ? 54.915 55.017 92.471 1.00 81.05 851 GLN A O 1
ATOM 4557 N N . ASN A 1 662 ? 54.599 57.215 92.328 1.00 83.37 852 ASN A N 1
ATOM 4558 C CA . ASN A 1 662 ? 55.776 57.583 93.088 1.00 77.60 852 ASN A CA 1
ATOM 4559 C C . ASN A 1 662 ? 55.565 57.793 94.616 1.00 69.67 852 ASN A C 1
ATOM 4560 O O . ASN A 1 662 ? 56.517 57.971 95.382 1.00 64.60 852 ASN A O 1
ATOM 4565 N N . PHE A 1 663 ? 54.317 57.822 95.060 1.00 60.33 853 PHE A N 1
ATOM 4566 C CA . PHE A 1 663 ? 54.000 58.448 96.338 1.00 59.29 853 PHE A CA 1
ATOM 4567 C C . PHE A 1 663 ? 54.356 57.560 97.514 1.00 53.66 853 PHE A C 1
ATOM 4568 O O . PHE A 1 663 ? 54.007 56.399 97.515 1.00 55.56 853 PHE A O 1
ATOM 4576 N N . LEU A 1 664 ? 55.073 58.122 98.482 1.00 51.80 854 LEU A N 1
ATOM 4577 C CA . LEU A 1 664 ? 55.655 57.400 99.613 1.00 56.50 854 LEU A CA 1
ATOM 4578 C C . LEU A 1 664 ? 54.954 57.598 100.966 1.00 57.38 854 LEU A C 1
ATOM 4579 O O . LEU A 1 664 ? 54.822 56.643 101.738 1.00 57.14 854 LEU A O 1
ATOM 4584 N N . ALA A 1 665 ? 54.537 58.826 101.279 1.00 54.46 855 ALA A N 1
ATOM 4585 C CA . ALA A 1 665 ? 54.001 59.109 102.610 1.00 52.98 855 ALA A CA 1
ATOM 4586 C C . ALA A 1 665 ? 52.840 60.080 102.595 1.00 52.78 855 ALA A C 1
ATOM 4587 O O . ALA A 1 665 ? 52.936 61.139 101.988 1.00 52.12 855 ALA A O 1
ATOM 4589 N N . LEU A 1 666 ? 51.761 59.721 103.299 1.00 50.48 856 LEU A N 1
ATOM 4590 C CA . LEU A 1 666 ? 50.575 60.565 103.399 1.00 51.49 856 LEU A CA 1
ATOM 4591 C C . LEU A 1 666 ? 50.135 60.578 104.846 1.00 52.01 856 LEU A C 1
ATOM 4592 O O . LEU A 1 666 ? 49.777 59.510 105.369 1.00 50.23 856 LEU A O 1
ATOM 4597 N N . ARG A 1 667 ? 50.115 61.760 105.459 1.00 51.12 857 ARG A N 1
ATOM 4598 C CA . ARG A 1 667 ? 49.669 61.952 106.879 1.00 53.28 857 ARG A CA 1
ATOM 4599 C C . ARG A 1 667 ? 48.390 62.780 106.933 1.00 54.17 857 ARG A C 1
ATOM 4600 O O . ARG A 1 667 ? 48.395 63.967 106.576 1.00 54.40 857 ARG A O 1
ATOM 4608 N N . LEU A 1 668 ? 47.318 62.153 107.394 1.00 52.88 858 LEU A N 1
ATOM 4609 C CA . LEU A 1 668 ? 45.993 62.770 107.412 1.00 64.13 858 LEU A CA 1
ATOM 4610 C C . LEU A 1 668 ? 45.354 62.805 108.806 1.00 61.22 858 LEU A C 1
ATOM 4611 O O . LEU A 1 668 ? 44.165 63.047 108.926 1.00 54.51 858 LEU A O 1
ATOM 4616 N N . GLY A 1 669 ? 46.133 62.600 109.849 1.00 55.94 859 GLY A N 1
ATOM 4617 C CA . GLY A 1 669 ? 45.625 62.621 111.204 1.00 63.06 859 GLY A CA 1
ATOM 4618 C C . GLY A 1 669 ? 44.999 63.951 111.628 1.00 59.06 859 GLY A C 1
ATOM 4619 O O . GLY A 1 669 ? 45.239 64.973 110.989 1.00 52.42 859 GLY A O 1
ATOM 4620 N N . ASN A 1 670 ? 44.199 63.902 112.705 1.00 53.80 860 ASN A N 1
ATOM 4621 C CA . ASN A 1 670 ? 43.450 65.064 113.257 1.00 56.63 860 ASN A CA 1
ATOM 4622 C C . ASN A 1 670 ? 42.753 65.885 112.214 1.00 51.74 860 ASN A C 1
ATOM 4623 O O . ASN A 1 670 ? 42.959 67.084 112.086 1.00 49.95 860 ASN A O 1
ATOM 4628 N N . ASN A 1 671 ? 41.986 65.189 111.398 1.00 53.97 861 ASN A N 1
ATOM 4629 C CA . ASN A 1 671 ? 40.991 65.808 110.549 1.00 57.32 861 ASN A CA 1
ATOM 4630 C C . ASN A 1 671 ? 39.635 65.176 110.909 1.00 57.05 861 ASN A C 1
ATOM 4631 O O . ASN A 1 671 ? 39.538 64.546 111.941 1.00 64.32 861 ASN A O 1
ATOM 4636 N N . HIS A 1 672 ? 38.614 65.341 110.083 1.00 59.69 862 HIS A N 1
ATOM 4637 C CA . HIS A 1 672 ? 37.271 64.830 110.355 1.00 60.05 862 HIS A CA 1
ATOM 4638 C C . HIS A 1 672 ? 36.880 63.785 109.294 1.00 60.83 862 HIS A C 1
ATOM 4639 O O . HIS A 1 672 ? 35.792 63.811 108.718 1.00 65.96 862 HIS A O 1
ATOM 4646 N N . ILE A 1 673 ? 37.786 62.857 109.038 1.00 57.55 863 ILE A N 1
ATOM 4647 C CA . ILE A 1 673 ? 37.486 61.750 108.137 1.00 59.66 863 ILE A CA 1
ATOM 4648 C C . ILE A 1 673 ? 36.722 60.682 108.920 1.00 57.14 863 ILE A C 1
ATOM 4649 O O . ILE A 1 673 ? 37.081 60.358 110.053 1.00 60.07 863 ILE A O 1
ATOM 4654 N N . THR A 1 674 ? 35.685 60.137 108.294 1.00 57.68 864 THR A N 1
ATOM 4655 C CA . THR A 1 674 ? 34.783 59.167 108.911 1.00 59.23 864 THR A CA 1
ATOM 4656 C C . THR A 1 674 ? 34.873 57.920 108.056 1.00 64.80 864 THR A C 1
ATOM 4657 O O . THR A 1 674 ? 35.651 57.884 107.104 1.00 64.39 864 THR A O 1
ATOM 4661 N N . ALA A 1 675 ? 34.063 56.920 108.391 1.00 58.57 865 ALA A N 1
ATOM 4662 C CA . ALA A 1 675 ? 34.008 55.680 107.656 1.00 62.04 865 ALA A CA 1
ATOM 4663 C C . ALA A 1 675 ? 33.696 55.865 106.192 1.00 59.85 865 ALA A C 1
ATOM 4664 O O . ALA A 1 675 ? 34.179 55.109 105.361 1.00 60.94 865 ALA A O 1
ATOM 4666 N N . GLU A 1 676 ? 32.870 56.849 105.878 1.00 61.33 866 GLU A N 1
ATOM 4667 C CA . GLU A 1 676 ? 32.521 57.111 104.460 1.00 65.41 866 GLU A CA 1
ATOM 4668 C C . GLU A 1 676 ? 33.729 57.587 103.636 1.00 53.91 866 GLU A C 1
ATOM 4669 O O . GLU A 1 676 ? 33.999 57.048 102.594 1.00 61.05 866 GLU A O 1
ATOM 4675 N N . GLY A 1 677 ? 34.507 58.509 104.169 1.00 57.26 867 GLY A N 1
ATOM 4676 C CA . GLY A 1 677 ? 35.716 58.986 103.509 1.00 58.76 867 GLY A CA 1
ATOM 4677 C C . GLY A 1 677 ? 36.715 57.859 103.337 1.00 59.21 867 GLY A C 1
ATOM 4678 O O . GLY A 1 677 ? 37.307 57.716 102.269 1.00 53.69 867 GLY A O 1
ATOM 4679 N N . ALA A 1 678 ? 36.866 57.038 104.376 1.00 54.59 868 ALA A N 1
ATOM 4680 C CA . ALA A 1 678 ? 37.844 55.954 104.359 1.00 56.60 868 ALA A CA 1
ATOM 4681 C C . ALA A 1 678 ? 37.484 54.897 103.322 1.00 59.29 868 ALA A C 1
ATOM 4682 O O . ALA A 1 678 ? 38.373 54.414 102.614 1.00 57.71 868 ALA A O 1
ATOM 4684 N N . GLN A 1 679 ? 36.198 54.560 103.197 1.00 58.13 869 GLN A N 1
ATOM 4685 C CA . GLN A 1 679 ? 35.779 53.617 102.147 1.00 61.27 869 GLN A CA 1
ATOM 4686 C C . GLN A 1 679 ? 36.022 54.191 100.742 1.00 60.35 869 GLN A C 1
ATOM 4687 O O . GLN A 1 679 ? 36.409 53.459 99.825 1.00 65.82 869 GLN A O 1
ATOM 4693 N N . VAL A 1 680 ? 35.792 55.495 100.571 1.00 54.43 870 VAL A N 1
ATOM 4694 C CA . VAL A 1 680 ? 36.025 56.159 99.280 1.00 52.17 870 VAL A CA 1
ATOM 4695 C C . VAL A 1 680 ? 37.519 56.181 98.973 1.00 53.95 870 VAL A C 1
ATOM 4696 O O . VAL A 1 680 ? 37.956 55.663 97.940 1.00 53.55 870 VAL A O 1
ATOM 4700 N N . LEU A 1 681 ? 38.323 56.746 99.879 1.00 53.88 871 LEU A N 1
ATOM 4701 C CA . LEU A 1 681 ? 39.756 56.840 99.594 1.00 54.83 871 LEU A CA 1
ATOM 4702 C C . LEU A 1 681 ? 40.450 55.475 99.432 1.00 54.18 871 LEU A C 1
ATOM 4703 O O . LEU A 1 681 ? 41.397 55.358 98.644 1.00 56.55 871 LEU A O 1
ATOM 4708 N N . ALA A 1 682 ? 39.941 54.456 100.117 1.00 53.47 872 ALA A N 1
ATOM 4709 C CA . ALA A 1 682 ? 40.524 53.115 100.106 1.00 57.76 872 ALA A CA 1
ATOM 4710 C C . ALA A 1 682 ? 40.611 52.414 98.755 1.00 59.23 872 ALA A C 1
ATOM 4711 O O . ALA A 1 682 ? 41.463 51.516 98.549 1.00 61.92 872 ALA A O 1
ATOM 4713 N N . GLU A 1 683 ? 39.719 52.795 97.863 1.00 59.75 873 GLU A N 1
ATOM 4714 C CA . GLU A 1 683 ? 39.762 52.353 96.496 1.00 59.45 873 GLU A CA 1
ATOM 4715 C C . GLU A 1 683 ? 41.033 52.769 95.814 1.00 60.23 873 GLU A C 1
ATOM 4716 O O . GLU A 1 683 ? 41.576 52.006 95.036 1.00 61.22 873 GLU A O 1
ATOM 4722 N N . GLY A 1 684 ? 41.501 53.988 96.087 1.00 60.11 874 GLY A N 1
ATOM 4723 C CA . GLY A 1 684 ? 42.771 54.441 95.551 1.00 57.84 874 GLY A CA 1
ATOM 4724 C C . GLY A 1 684 ? 43.897 53.572 96.113 1.00 59.29 874 GLY A C 1
ATOM 4725 O O . GLY A 1 684 ? 44.840 53.195 95.417 1.00 56.87 874 GLY A O 1
ATOM 4726 N N . LEU A 1 685 ? 43.803 53.275 97.398 1.00 57.79 875 LEU A N 1
ATOM 4727 C CA . LEU A 1 685 ? 44.882 52.597 98.097 1.00 61.60 875 LEU A CA 1
ATOM 4728 C C . LEU A 1 685 ? 45.028 51.178 97.551 1.00 61.92 875 LEU A C 1
ATOM 4729 O O . LEU A 1 685 ? 46.131 50.673 97.407 1.00 69.27 875 LEU A O 1
ATOM 4734 N N . ARG A 1 686 ? 43.911 50.596 97.149 1.00 63.88 876 ARG A N 1
ATOM 4735 C CA . ARG A 1 686 ? 43.887 49.302 96.489 1.00 67.76 876 ARG A CA 1
ATOM 4736 C C . ARG A 1 686 ? 44.676 49.293 95.188 1.00 62.66 876 ARG A C 1
ATOM 4737 O O . ARG A 1 686 ? 45.341 48.306 94.909 1.00 81.69 876 ARG A O 1
ATOM 4745 N N . ASP A 1 687 ? 44.633 50.380 94.417 1.00 66.96 877 ASP A N 1
ATOM 4746 C CA . ASP A 1 687 ? 45.355 50.504 93.118 1.00 67.74 877 ASP A CA 1
ATOM 4747 C C . ASP A 1 687 ? 46.706 51.217 93.212 1.00 64.27 877 ASP A C 1
ATOM 4748 O O . ASP A 1 687 ? 47.201 51.777 92.236 1.00 66.92 877 ASP A O 1
ATOM 4753 N N . ASN A 1 688 ? 47.304 51.193 94.385 1.00 60.08 878 ASN A N 1
ATOM 4754 C CA . ASN A 1 688 ? 48.553 51.883 94.645 1.00 62.76 878 ASN A CA 1
ATOM 4755 C C . ASN A 1 688 ? 49.601 50.813 94.894 1.00 61.51 878 ASN A C 1
ATOM 4756 O O . ASN A 1 688 ? 49.317 49.831 95.568 1.00 65.01 878 ASN A O 1
ATOM 4761 N N . SER A 1 689 ? 50.821 51.028 94.425 1.00 65.63 879 SER A N 1
ATOM 4762 C CA . SER A 1 689 ? 51.934 50.089 94.685 1.00 66.91 879 SER A CA 1
ATOM 4763 C C . SER A 1 689 ? 53.075 50.638 95.551 1.00 65.06 879 SER A C 1
ATOM 4764 O O . SER A 1 689 ? 53.788 49.843 96.148 1.00 68.31 879 SER A O 1
ATOM 4767 N N . SER A 1 690 ? 53.216 51.961 95.681 1.00 59.49 880 SER A N 1
ATOM 4768 C CA . SER A 1 690 ? 54.412 52.534 96.292 1.00 63.17 880 SER A CA 1
ATOM 4769 C C . SER A 1 690 ? 54.307 53.094 97.719 1.00 59.64 880 SER A C 1
ATOM 4770 O O . SER A 1 690 ? 55.308 53.218 98.382 1.00 61.52 880 SER A O 1
ATOM 4773 N N . LEU A 1 691 ? 53.112 53.409 98.211 1.00 58.75 881 LEU A N 1
ATOM 4774 C CA . LEU A 1 691 ? 52.991 54.061 99.503 1.00 53.09 881 LEU A CA 1
ATOM 4775 C C . LEU A 1 691 ? 53.591 53.224 100.627 1.00 55.22 881 LEU A C 1
ATOM 4776 O O . LEU A 1 691 ? 53.428 52.013 100.664 1.00 50.50 881 LEU A O 1
ATOM 4781 N N . GLN A 1 692 ? 54.321 53.890 101.506 1.00 55.62 882 GLN A N 1
ATOM 4782 C CA . GLN A 1 692 ? 55.021 53.264 102.607 1.00 61.37 882 GLN A CA 1
ATOM 4783 C C . GLN A 1 692 ? 54.426 53.668 103.954 1.00 60.47 882 GLN A C 1
ATOM 4784 O O . GLN A 1 692 ? 54.425 52.852 104.869 1.00 56.92 882 GLN A O 1
ATOM 4790 N N . PHE A 1 693 ? 53.954 54.912 104.078 1.00 54.49 883 PHE A N 1
ATOM 4791 C CA . PHE A 1 693 ? 53.417 55.440 105.341 1.00 52.14 883 PHE A CA 1
ATOM 4792 C C . PHE A 1 693 ? 52.051 56.093 105.092 1.00 55.99 883 PHE A C 1
ATOM 4793 O O . PHE A 1 693 ? 51.893 56.971 104.205 1.00 55.29 883 PHE A O 1
ATOM 4801 N N . LEU A 1 694 ? 51.068 55.638 105.860 1.00 50.17 884 LEU A N 1
ATOM 4802 C CA . LEU A 1 694 ? 49.722 56.166 105.845 1.00 52.84 884 LEU A CA 1
ATOM 4803 C C . LEU A 1 694 ? 49.227 56.401 107.264 1.00 54.60 884 LEU A C 1
ATOM 4804 O O . LEU A 1 694 ? 49.103 55.448 108.045 1.00 50.84 884 LEU A O 1
ATOM 4809 N N . GLY A 1 695 ? 48.999 57.669 107.602 1.00 57.52 885 GLY A N 1
ATOM 4810 C CA . GLY A 1 695 ? 48.594 58.062 108.935 1.00 57.84 885 GLY A CA 1
ATOM 4811 C C . GLY A 1 695 ? 47.187 58.639 109.028 1.00 57.25 885 GLY A C 1
ATOM 4812 O O . GLY A 1 695 ? 46.901 59.611 108.338 1.00 55.76 885 GLY A O 1
ATOM 4813 N N . PHE A 1 696 ? 46.366 58.070 109.922 1.00 57.04 886 PHE A N 1
ATOM 4814 C CA . PHE A 1 696 ? 44.975 58.488 110.218 1.00 60.92 886 PHE A CA 1
ATOM 4815 C C . PHE A 1 696 ? 44.683 58.776 111.710 1.00 54.80 886 PHE A C 1
ATOM 4816 O O . PHE A 1 696 ? 43.524 58.963 112.093 1.00 52.08 886 PHE A O 1
ATOM 4824 N N . TRP A 1 697 ? 45.703 58.827 112.540 1.00 54.14 887 TRP A N 1
ATOM 4825 C CA . TRP A 1 697 ? 45.554 59.180 113.965 1.00 60.12 887 TRP A CA 1
ATOM 4826 C C . TRP A 1 697 ? 44.538 60.268 114.218 1.00 53.06 887 TRP A C 1
ATOM 4827 O O . TRP A 1 697 ? 44.664 61.363 113.680 1.00 55.20 887 TRP A O 1
ATOM 4838 N N . GLY A 1 698 ? 43.541 60.002 115.051 1.00 62.58 888 GLY A N 1
ATOM 4839 C CA . GLY A 1 698 ? 42.600 61.073 115.465 1.00 58.84 888 GLY A CA 1
ATOM 4840 C C . GLY A 1 698 ? 41.398 61.301 114.546 1.00 57.41 888 GLY A C 1
ATOM 4841 O O . GLY A 1 698 ? 40.535 62.064 114.896 1.00 61.50 888 GLY A O 1
ATOM 4842 N N . ASN A 1 699 ? 41.323 60.643 113.383 1.00 58.97 889 ASN A N 1
ATOM 4843 C CA . ASN A 1 699 ? 40.078 60.621 112.602 1.00 59.27 889 ASN A CA 1
ATOM 4844 C C . ASN A 1 699 ? 39.105 59.596 113.241 1.00 60.41 889 ASN A C 1
ATOM 4845 O O . ASN A 1 699 ? 39.339 59.115 114.370 1.00 60.94 889 ASN A O 1
ATOM 4850 N N . LYS A 1 700 ? 38.013 59.287 112.558 1.00 57.32 890 LYS A N 1
ATOM 4851 C CA . LYS A 1 700 ? 37.023 58.339 113.057 1.00 59.38 890 LYS A CA 1
ATOM 4852 C C . LYS A 1 700 ? 36.606 57.411 111.942 1.00 57.13 890 LYS A C 1
ATOM 4853 O O . LYS A 1 700 ? 35.433 57.317 111.610 1.00 60.19 890 LYS A O 1
ATOM 4859 N N . VAL A 1 701 ? 37.576 56.687 111.385 1.00 58.86 891 VAL A N 1
ATOM 4860 C CA . VAL A 1 701 ? 37.266 55.762 110.286 1.00 57.46 891 VAL A CA 1
ATOM 4861 C C . VAL A 1 701 ? 36.363 54.632 110.710 1.00 59.89 891 VAL A C 1
ATOM 4862 O O . VAL A 1 701 ? 35.622 54.120 109.895 1.00 62.19 891 VAL A O 1
ATOM 4866 N N . GLY A 1 702 ? 36.408 54.248 111.987 1.00 61.63 892 GLY A N 1
ATOM 4867 C CA . GLY A 1 702 ? 35.462 53.282 112.517 1.00 60.58 892 GLY A CA 1
ATOM 4868 C C . GLY A 1 702 ? 35.674 51.880 111.952 1.00 67.05 892 GLY A C 1
ATOM 4869 O O . GLY A 1 702 ? 36.670 51.615 111.217 1.00 61.67 892 GLY A O 1
ATOM 4870 N N . ASP A 1 703 ? 34.717 51.005 112.253 1.00 59.29 893 ASP A N 1
ATOM 4871 C CA . ASP A 1 703 ? 34.750 49.612 111.795 1.00 69.64 893 ASP A CA 1
ATOM 4872 C C . ASP A 1 703 ? 34.727 49.494 110.264 1.00 60.43 893 ASP A C 1
ATOM 4873 O O . ASP A 1 703 ? 35.556 48.823 109.693 1.00 66.33 893 ASP A O 1
ATOM 4878 N N . LYS A 1 704 ? 33.774 50.150 109.619 1.00 63.59 894 LYS A N 1
ATOM 4879 C CA . LYS A 1 704 ? 33.644 50.093 108.158 1.00 70.50 894 LYS A CA 1
ATOM 4880 C C . LYS A 1 704 ? 34.801 50.775 107.437 1.00 64.70 894 LYS A C 1
ATOM 4881 O O . LYS A 1 704 ? 35.166 50.351 106.363 1.00 66.42 894 LYS A O 1
ATOM 4887 N N . GLY A 1 705 ? 35.373 51.818 108.043 1.00 65.99 895 GLY A N 1
ATOM 4888 C CA . GLY A 1 705 ? 36.566 52.465 107.523 1.00 73.33 895 GLY A CA 1
ATOM 4889 C C . GLY A 1 705 ? 37.750 51.540 107.580 1.00 69.23 895 GLY A C 1
ATOM 4890 O O . GLY A 1 705 ? 38.414 51.336 106.564 1.00 64.69 895 GLY A O 1
ATOM 4891 N N . ALA A 1 706 ? 37.973 50.964 108.768 1.00 64.67 896 ALA A N 1
ATOM 4892 C CA . ALA A 1 706 ? 39.043 49.999 108.985 1.00 67.25 896 ALA A CA 1
ATOM 4893 C C . ALA A 1 706 ? 38.887 48.788 108.059 1.00 66.20 896 ALA A C 1
ATOM 4894 O O . ALA A 1 706 ? 39.857 48.323 107.463 1.00 67.78 896 ALA A O 1
ATOM 4896 N N . GLN A 1 707 ? 37.658 48.316 107.908 1.00 65.26 897 GLN A N 1
ATOM 4897 C CA . GLN A 1 707 ? 37.366 47.186 107.028 1.00 66.74 897 GLN A CA 1
ATOM 4898 C C . GLN A 1 707 ? 37.867 47.438 105.597 1.00 68.26 897 GLN A C 1
ATOM 4899 O O . GLN A 1 707 ? 38.620 46.646 105.056 1.00 76.61 897 GLN A O 1
ATOM 4905 N N . ALA A 1 708 ? 37.465 48.558 105.015 1.00 61.76 898 ALA A N 1
ATOM 4906 C CA . ALA A 1 708 ? 37.838 48.940 103.639 1.00 65.46 898 ALA A CA 1
ATOM 4907 C C . ALA A 1 708 ? 39.354 49.167 103.405 1.00 61.36 898 ALA A C 1
ATOM 4908 O O . ALA A 1 708 ? 39.909 48.736 102.397 1.00 62.93 898 ALA A O 1
ATOM 4910 N N . LEU A 1 709 ? 40.001 49.833 104.352 1.00 58.02 899 LEU A N 1
ATOM 4911 C CA . LEU A 1 709 ? 41.442 49.971 104.343 1.00 57.15 899 LEU A CA 1
ATOM 4912 C C . LEU A 1 709 ? 42.120 48.616 104.395 1.00 60.30 899 LEU A C 1
ATOM 4913 O O . LEU A 1 709 ? 43.039 48.360 103.614 1.00 62.14 899 LEU A O 1
ATOM 4918 N N . ALA A 1 710 ? 41.671 47.766 105.321 1.00 61.09 900 ALA A N 1
ATOM 4919 C CA . ALA A 1 710 ? 42.245 46.427 105.519 1.00 64.25 900 ALA A CA 1
ATOM 4920 C C . ALA A 1 710 ? 42.157 45.561 104.263 1.00 61.64 900 ALA A C 1
ATOM 4921 O O . ALA A 1 710 ? 43.124 44.922 103.902 1.00 59.83 900 ALA A O 1
ATOM 4923 N N . GLU A 1 711 ? 41.008 45.557 103.601 1.00 60.04 901 GLU A N 1
ATOM 4924 C CA . GLU A 1 711 ? 40.854 44.786 102.369 1.00 70.33 901 GLU A CA 1
ATOM 4925 C C . GLU A 1 711 ? 41.707 45.349 101.236 1.00 68.83 901 GLU A C 1
ATOM 4926 O O . GLU A 1 711 ? 42.264 44.601 100.432 1.00 78.64 901 GLU A O 1
ATOM 4932 N N . ALA A 1 712 ? 41.813 46.665 101.185 1.00 66.41 902 ALA A N 1
ATOM 4933 C CA . ALA A 1 712 ? 42.619 47.328 100.168 1.00 67.65 902 ALA A CA 1
ATOM 4934 C C . ALA A 1 712 ? 44.107 47.096 100.381 1.00 69.49 902 ALA A C 1
ATOM 4935 O O . ALA A 1 712 ? 44.883 47.143 99.418 1.00 67.82 902 ALA A O 1
ATOM 4937 N N . LEU A 1 713 ? 44.503 46.891 101.637 1.00 61.94 903 LEU A N 1
ATOM 4938 C CA . LEU A 1 713 ? 45.912 46.673 101.988 1.00 63.82 903 LEU A CA 1
ATOM 4939 C C . LEU A 1 713 ? 46.318 45.192 102.004 1.00 67.10 903 LEU A C 1
ATOM 4940 O O . LEU A 1 713 ? 47.501 44.902 102.161 1.00 64.10 903 LEU A O 1
ATOM 4945 N N . SER A 1 714 ? 45.361 44.272 101.839 1.00 67.96 904 SER A N 1
ATOM 4946 C CA . SER A 1 714 ? 45.616 42.830 101.946 1.00 76.46 904 SER A CA 1
ATOM 4947 C C . SER A 1 714 ? 46.735 42.331 101.016 1.00 77.11 904 SER A C 1
ATOM 4948 O O . SER A 1 714 ? 47.581 41.544 101.432 1.00 71.33 904 SER A O 1
ATOM 4951 N N . ASP A 1 715 ? 46.751 42.871 99.800 1.00 82.14 905 ASP A N 1
ATOM 4952 C CA . ASP A 1 715 ? 47.676 42.510 98.727 1.00 83.26 905 ASP A CA 1
ATOM 4953 C C . ASP A 1 715 ? 48.7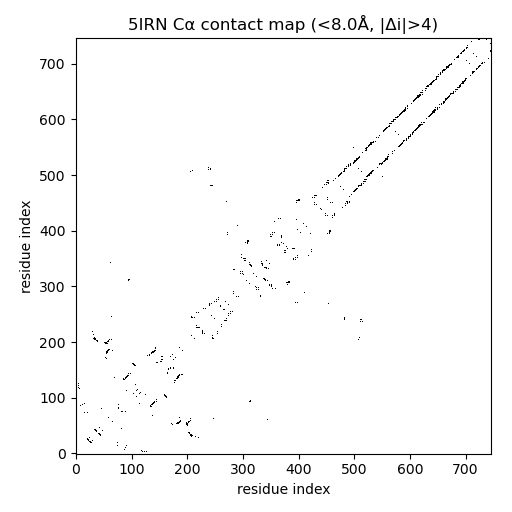46 43.613 98.471 1.00 81.01 905 ASP A C 1
ATOM 4954 O O . ASP A 1 715 ? 49.526 43.522 97.527 1.00 80.88 905 ASP A O 1
ATOM 4959 N N . HIS A 1 716 ? 48.814 44.647 99.314 1.00 75.22 906 HIS A N 1
ATOM 4960 C CA . HIS A 1 716 ? 49.635 45.830 99.013 1.00 66.54 906 HIS A CA 1
ATOM 4961 C C . HIS A 1 716 ? 51.120 45.596 99.356 1.00 65.44 906 HIS A C 1
ATOM 4962 O O . HIS A 1 716 ? 51.456 45.298 100.486 1.00 67.20 906 HIS A O 1
ATOM 4969 N N . GLN A 1 717 ? 52.001 45.827 98.392 1.00 61.53 907 GLN A N 1
ATOM 4970 C CA . GLN A 1 717 ? 53.404 45.423 98.457 1.00 65.45 907 GLN A CA 1
ATOM 4971 C C . GLN A 1 717 ? 54.378 46.388 99.110 1.00 61.83 907 GLN A C 1
ATOM 4972 O O . GLN A 1 717 ? 55.533 46.049 99.254 1.00 67.22 907 GLN A O 1
ATOM 4978 N N . SER A 1 718 ? 53.972 47.600 99.468 1.00 61.83 908 SER A N 1
ATOM 4979 C CA . SER A 1 718 ? 54.927 48.563 100.021 1.00 56.69 908 SER A CA 1
ATOM 4980 C C . SER A 1 718 ? 54.598 49.194 101.352 1.00 56.85 908 SER A C 1
ATOM 4981 O O . SER A 1 718 ? 55.513 49.710 101.990 1.00 63.86 908 SER A O 1
ATOM 4984 N N . LEU A 1 719 ? 53.343 49.162 101.801 1.00 55.88 909 LEU A N 1
ATOM 4985 C CA . LEU A 1 719 ? 52.985 49.910 102.990 1.00 58.57 909 LEU A CA 1
ATOM 4986 C C . LEU A 1 719 ? 53.666 49.224 104.186 1.00 57.06 909 LEU A C 1
ATOM 4987 O O . LEU A 1 719 ? 53.520 48.044 104.351 1.00 58.58 909 LEU A O 1
ATOM 4992 N N . LYS A 1 720 ? 54.445 49.984 104.943 1.00 57.12 910 LYS A N 1
ATOM 4993 C CA . LYS A 1 720 ? 55.186 49.505 106.090 1.00 65.60 910 LYS A CA 1
ATOM 4994 C C . LYS A 1 720 ? 54.630 49.982 107.409 1.00 64.49 910 LYS A C 1
ATOM 4995 O O . LYS A 1 720 ? 54.840 49.313 108.429 1.00 65.26 910 LYS A O 1
ATOM 5001 N N . TRP A 1 721 ? 53.939 51.120 107.396 1.00 58.88 911 TRP A N 1
ATOM 5002 C CA . TRP A 1 721 ? 53.447 51.749 108.611 1.00 60.06 911 TRP A CA 1
ATOM 5003 C C . TRP A 1 721 ? 52.045 52.255 108.383 1.00 58.74 911 TRP A C 1
ATOM 5004 O O . TRP A 1 721 ? 51.817 53.080 107.488 1.00 61.78 911 TRP A O 1
ATOM 5015 N N . LEU A 1 722 ? 51.109 51.738 109.159 1.00 53.13 912 LEU A N 1
ATOM 5016 C CA . LEU A 1 722 ? 49.732 52.229 109.158 1.00 56.51 912 LEU A CA 1
ATOM 5017 C C . LEU A 1 722 ? 49.342 52.683 110.541 1.00 59.53 912 LEU A C 1
ATOM 5018 O O . LEU A 1 722 ? 49.441 51.882 111.488 1.00 57.66 912 LEU A O 1
ATOM 5023 N N . SER A 1 723 ? 48.874 53.920 110.686 1.00 54.05 913 SER A N 1
ATOM 5024 C CA . SER A 1 723 ? 48.296 54.327 111.980 1.00 57.32 913 SER A CA 1
ATOM 5025 C C . SER A 1 723 ? 46.792 54.644 111.945 1.00 59.57 913 SER A C 1
ATOM 5026 O O . SER A 1 723 ? 46.340 55.568 111.208 1.00 51.63 913 SER A O 1
ATOM 5029 N N . LEU A 1 724 ? 46.058 53.909 112.791 1.00 54.82 914 LEU A N 1
ATOM 5030 C CA . LEU A 1 724 ? 44.630 54.068 113.029 1.00 53.99 914 LEU A CA 1
ATOM 5031 C C . LEU A 1 724 ? 44.295 54.405 114.493 1.00 55.93 914 LEU A C 1
ATOM 5032 O O . LEU A 1 724 ? 43.192 54.139 114.979 1.00 56.44 914 LEU A O 1
ATOM 5037 N N . VAL A 1 725 ? 45.222 55.059 115.160 1.00 57.78 915 VAL A N 1
ATOM 5038 C CA . VAL A 1 725 ? 45.082 55.462 116.536 1.00 60.53 915 VAL A CA 1
ATOM 5039 C C . VAL A 1 725 ? 43.874 56.370 116.748 1.00 58.61 915 VAL A C 1
ATOM 5040 O O . VAL A 1 725 ? 43.721 57.312 116.038 1.00 59.63 915 VAL A O 1
ATOM 5044 N N . GLY A 1 726 ? 43.048 56.064 117.750 1.00 64.96 916 GLY A N 1
ATOM 5045 C CA . GLY A 1 726 ? 41.944 56.942 118.176 1.00 57.42 916 GLY A CA 1
ATOM 5046 C C . GLY A 1 726 ? 40.861 57.055 117.151 1.00 54.75 916 GLY A C 1
ATOM 5047 O O . GLY A 1 726 ? 40.252 58.069 117.090 1.00 53.36 916 GLY A O 1
ATOM 5048 N N . ASN A 1 727 ? 40.611 55.987 116.377 1.00 55.77 917 ASN A N 1
ATOM 5049 C CA . ASN A 1 727 ? 39.661 55.996 115.287 1.00 54.22 917 ASN A CA 1
ATOM 5050 C C . ASN A 1 727 ? 38.305 55.351 115.528 1.00 60.17 917 ASN A C 1
ATOM 5051 O O . ASN A 1 727 ? 37.520 55.152 114.557 1.00 61.87 917 ASN A O 1
ATOM 5056 N N . ASN A 1 728 ? 38.001 55.074 116.802 1.00 63.16 918 ASN A N 1
ATOM 5057 C CA . ASN A 1 728 ? 36.727 54.517 117.207 1.00 59.43 918 ASN A CA 1
ATOM 5058 C C . ASN A 1 728 ? 36.451 53.165 116.512 1.00 64.93 918 ASN A C 1
ATOM 5059 O O . ASN A 1 728 ? 35.320 52.852 116.105 1.00 67.07 918 ASN A O 1
ATOM 5064 N N . ILE A 1 729 ? 37.513 52.378 116.389 1.00 65.58 919 ILE A N 1
ATOM 5065 C CA . ILE A 1 729 ? 37.453 51.053 115.800 1.00 66.53 919 ILE A CA 1
ATOM 5066 C C . ILE A 1 729 ? 37.134 50.037 116.920 1.00 70.88 919 ILE A C 1
ATOM 5067 O O . ILE A 1 729 ? 37.673 50.131 118.045 1.00 59.27 919 ILE A O 1
ATOM 5072 N N . GLY A 1 730 ? 36.294 49.056 116.583 1.00 71.99 920 GLY A N 1
ATOM 5073 C CA . GLY A 1 730 ? 35.900 48.000 117.512 1.00 76.93 920 GLY A CA 1
ATOM 5074 C C . GLY A 1 730 ? 36.247 46.646 116.937 1.00 76.29 920 GLY A C 1
ATOM 5075 O O . GLY A 1 730 ? 37.194 46.519 116.155 1.00 74.83 920 GLY A O 1
ATOM 5076 N N . SER A 1 731 ? 35.441 45.656 117.300 1.00 72.26 921 SER A N 1
ATOM 5077 C CA . SER A 1 731 ? 35.698 44.250 117.004 1.00 79.38 921 SER A CA 1
ATOM 5078 C C . SER A 1 731 ? 35.561 43.878 115.519 1.00 69.53 921 SER A C 1
ATOM 5079 O O . SER A 1 731 ? 36.263 43.005 115.054 1.00 72.98 921 SER A O 1
ATOM 5082 N N . VAL A 1 732 ? 34.633 44.507 114.805 1.00 69.62 922 VAL A N 1
ATOM 5083 C CA . VAL A 1 732 ? 34.404 44.226 113.375 1.00 69.29 922 VAL A CA 1
ATOM 5084 C C . VAL A 1 732 ? 35.625 44.672 112.567 1.00 67.61 922 VAL A C 1
ATOM 5085 O O . VAL A 1 732 ? 36.115 43.939 111.702 1.00 71.30 922 VAL A O 1
ATOM 5089 N N . GLY A 1 733 ? 36.097 45.879 112.851 1.00 64.34 923 GLY A N 1
ATOM 5090 C CA . GLY A 1 733 ? 37.339 46.382 112.289 1.00 66.96 923 GLY A CA 1
ATOM 5091 C C . GLY A 1 733 ? 38.604 45.617 112.633 1.00 66.95 923 GLY A C 1
ATOM 5092 O O . GLY A 1 733 ? 39.483 45.480 111.792 1.00 66.21 923 GLY A O 1
ATOM 5093 N N . ALA A 1 734 ? 38.698 45.124 113.870 1.00 71.83 924 ALA A N 1
ATOM 5094 C CA . ALA A 1 734 ? 39.808 44.268 114.289 1.00 71.46 924 ALA A CA 1
ATOM 5095 C C . ALA A 1 734 ? 39.801 42.963 113.535 1.00 70.91 924 ALA A C 1
ATOM 5096 O O . ALA A 1 734 ? 40.865 42.468 113.176 1.00 75.58 924 ALA A O 1
ATOM 5098 N N . GLN A 1 735 ? 38.616 42.409 113.284 1.00 70.64 925 GLN A N 1
ATOM 5099 C CA . GLN A 1 735 ? 38.505 41.198 112.452 1.00 75.98 925 GLN A CA 1
ATOM 5100 C C . GLN A 1 735 ? 39.049 41.458 111.055 1.00 73.17 925 GLN A C 1
ATOM 5101 O O . GLN A 1 735 ? 39.828 40.665 110.539 1.00 79.98 925 GLN A O 1
ATOM 5107 N N . ALA A 1 736 ? 38.664 42.579 110.464 1.00 68.85 926 ALA A N 1
ATOM 5108 C CA . ALA A 1 736 ? 39.142 42.953 109.125 1.00 67.94 926 ALA A CA 1
ATOM 5109 C C . ALA A 1 736 ? 40.667 43.132 109.080 1.00 64.53 926 ALA A C 1
ATOM 5110 O O . ALA A 1 736 ? 41.354 42.516 108.263 1.00 61.89 926 ALA A O 1
ATOM 5112 N N . LEU A 1 737 ? 41.203 43.931 109.990 1.00 64.32 927 LEU A N 1
ATOM 5113 C CA . LEU A 1 737 ? 42.657 44.071 110.079 1.00 67.53 927 LEU A CA 1
ATOM 5114 C C . LEU A 1 737 ? 43.355 42.721 110.342 1.00 67.47 927 LEU A C 1
ATOM 5115 O O . LEU A 1 737 ? 44.467 42.486 109.861 1.00 67.89 927 LEU A O 1
ATOM 5120 N N . ALA A 1 738 ? 42.694 41.829 111.070 1.00 65.61 928 ALA A N 1
ATOM 5121 C CA . ALA A 1 738 ? 43.250 40.494 111.322 1.00 70.57 928 ALA A CA 1
ATOM 5122 C C . ALA A 1 738 ? 43.266 39.641 110.057 1.00 67.12 928 ALA A C 1
ATOM 5123 O O . ALA A 1 738 ? 44.280 39.017 109.739 1.00 65.83 928 ALA A O 1
ATOM 5125 N N . SER A 1 739 ? 42.156 39.624 109.334 1.00 67.21 929 SER A N 1
ATOM 5126 C CA . SER A 1 739 ? 42.103 38.950 108.026 1.00 72.35 929 SER A CA 1
ATOM 5127 C C . SER A 1 739 ? 43.140 39.523 107.036 1.00 74.61 929 SER A C 1
ATOM 5128 O O . SER A 1 739 ? 43.712 38.795 106.201 1.00 77.46 929 SER A O 1
ATOM 5131 N N . MET A 1 740 ? 43.390 40.824 107.137 1.00 70.69 930 MET A N 1
ATOM 5132 C CA . MET A 1 740 ? 44.429 41.448 106.327 1.00 77.59 930 MET A CA 1
ATOM 5133 C C . MET A 1 740 ? 45.841 40.969 106.716 1.00 80.20 930 MET A C 1
ATOM 5134 O O . MET A 1 740 ? 46.685 40.744 105.827 1.00 70.52 930 MET A O 1
ATOM 5139 N N . LEU A 1 741 ? 46.104 40.833 108.020 1.00 71.95 931 LEU A N 1
ATOM 5140 C CA . LEU A 1 741 ? 47.400 40.306 108.483 1.00 75.85 931 LEU A CA 1
ATOM 5141 C C . LEU A 1 741 ? 47.699 38.884 108.024 1.00 72.67 931 LEU A C 1
ATOM 5142 O O . LEU A 1 741 ? 48.854 38.545 107.889 1.00 73.01 931 LEU A O 1
ATOM 5147 N N . GLU A 1 742 ? 46.673 38.071 107.766 1.00 77.37 932 GLU A N 1
ATOM 5148 C CA . GLU A 1 742 ? 46.867 36.731 107.184 1.00 81.76 932 GLU A CA 1
ATOM 5149 C C . GLU A 1 742 ? 47.505 36.770 105.780 1.00 79.46 932 GLU A C 1
ATOM 5150 O O . GLU A 1 742 ? 48.295 35.893 105.436 1.00 78.59 932 GLU A O 1
ATOM 5156 N N . LYS A 1 743 ? 47.149 37.792 104.993 1.00 80.11 933 LYS A N 1
ATOM 5157 C CA . LYS A 1 743 ? 47.545 37.914 103.584 1.00 77.84 933 LYS A CA 1
ATOM 5158 C C . LYS A 1 743 ? 48.766 38.808 103.342 1.00 71.36 933 LYS A C 1
ATOM 5159 O O . LYS A 1 743 ? 49.599 38.514 102.510 1.00 81.39 933 LYS A O 1
ATOM 5165 N N . ASN A 1 744 ? 48.843 39.911 104.066 1.00 75.00 934 ASN A N 1
ATOM 5166 C CA . ASN A 1 744 ? 49.824 40.981 103.848 1.00 65.82 934 ASN A CA 1
ATOM 5167 C C . ASN A 1 744 ? 51.210 40.560 104.246 1.00 64.97 934 ASN A C 1
ATOM 5168 O O . ASN A 1 744 ? 51.409 40.047 105.343 1.00 67.75 934 ASN A O 1
ATOM 5173 N N . VAL A 1 745 ? 52.178 40.872 103.394 1.00 64.95 935 VAL A N 1
ATOM 5174 C CA . VAL A 1 745 ? 53.578 40.458 103.608 1.00 67.46 935 VAL A CA 1
ATOM 5175 C C . VAL A 1 745 ? 54.553 41.622 103.675 1.00 67.42 935 VAL A C 1
ATOM 5176 O O . VAL A 1 745 ? 55.756 41.387 103.578 1.00 70.74 935 VAL A O 1
ATOM 5180 N N . ALA A 1 746 ? 54.059 42.850 103.866 1.00 63.54 936 ALA A N 1
ATOM 5181 C CA . ALA A 1 746 ? 54.948 44.029 103.925 1.00 64.54 936 ALA A CA 1
ATOM 5182 C C . ALA A 1 746 ? 54.700 45.038 105.093 1.00 64.28 936 ALA A C 1
ATOM 5183 O O . ALA A 1 746 ? 55.614 45.753 105.497 1.00 64.20 936 ALA A O 1
ATOM 5185 N N . LEU A 1 747 ? 53.495 45.101 105.644 1.00 64.01 937 LEU A N 1
ATOM 5186 C CA . LEU A 1 747 ? 53.220 46.019 106.739 1.00 63.33 937 LEU A CA 1
ATOM 5187 C C . LEU A 1 747 ? 54.032 45.612 107.952 1.00 66.06 937 LEU A C 1
ATOM 5188 O O . LEU A 1 747 ? 53.982 44.474 108.367 1.00 56.72 937 LEU A O 1
ATOM 5193 N N . GLU A 1 748 ? 54.807 46.551 108.480 1.00 70.84 938 GLU A N 1
ATOM 5194 C CA . GLU A 1 748 ? 55.756 46.266 109.553 1.00 69.55 938 GLU A CA 1
ATOM 5195 C C . GLU A 1 748 ? 55.277 46.795 110.877 1.00 69.42 938 GLU A C 1
ATOM 5196 O O . GLU A 1 748 ? 55.693 46.294 111.925 1.00 72.17 938 GLU A O 1
ATOM 5202 N N . GLU A 1 749 ? 54.404 47.789 110.853 1.00 64.54 939 GLU A N 1
ATOM 5203 C CA . GLU A 1 749 ? 54.004 48.448 112.088 1.00 63.13 939 GLU A CA 1
ATOM 5204 C C . GLU A 1 749 ? 52.561 48.902 111.975 1.00 64.12 939 GLU A C 1
ATOM 5205 O O . GLU A 1 749 ? 52.189 49.584 111.011 1.00 72.39 939 GLU A O 1
ATOM 5211 N N . LEU A 1 750 ? 51.747 48.487 112.940 1.00 62.28 940 LEU A N 1
ATOM 5212 C CA . LEU A 1 750 ? 50.307 48.749 112.959 1.00 58.41 940 LEU A CA 1
ATOM 5213 C C . LEU A 1 750 ? 49.916 49.411 114.266 1.00 63.64 940 LEU A C 1
ATOM 5214 O O . LEU A 1 750 ? 50.024 48.804 115.325 1.00 68.24 940 LEU A O 1
ATOM 5219 N N . CYS A 1 751 ? 49.479 50.659 114.196 1.00 62.03 941 CYS A N 1
ATOM 5220 C CA . CYS A 1 751 ? 49.220 51.452 115.382 1.00 62.47 941 CYS A CA 1
ATOM 5221 C C . CYS A 1 751 ? 47.728 51.526 115.653 1.00 67.71 941 CYS A C 1
ATOM 5222 O O . CYS A 1 751 ? 47.009 52.184 114.894 1.00 55.94 941 CYS A O 1
ATOM 5225 N N . LEU A 1 752 ? 47.267 50.853 116.720 1.00 62.85 942 LEU A N 1
ATOM 5226 C CA . LEU A 1 752 ? 45.846 50.782 117.042 1.00 60.26 942 LEU A CA 1
ATOM 5227 C C . LEU A 1 752 ? 45.534 51.298 118.432 1.00 64.18 942 LEU A C 1
ATOM 5228 O O . LEU A 1 752 ? 44.446 51.046 118.957 1.00 58.37 942 LEU A O 1
ATOM 5233 N N . GLU A 1 753 ? 46.441 52.069 119.021 1.00 64.60 943 GLU A N 1
ATOM 5234 C CA . GLU A 1 753 ? 46.178 52.625 120.340 1.00 60.97 943 GLU A CA 1
ATOM 5235 C C . GLU A 1 753 ? 44.908 53.448 120.356 1.00 60.52 943 GLU A C 1
ATOM 5236 O O . GLU A 1 753 ? 44.443 53.907 119.318 1.00 65.26 943 GLU A O 1
ATOM 5242 N N . GLU A 1 754 ? 44.319 53.564 121.548 1.00 69.35 944 GLU A N 1
ATOM 5243 C CA . GLU A 1 754 ? 43.189 54.445 121.814 1.00 62.49 944 GLU A CA 1
ATOM 5244 C C . GLU A 1 754 ? 41.950 54.094 121.020 1.00 58.70 944 GLU A C 1
ATOM 5245 O O . GLU A 1 754 ? 41.154 54.948 120.764 1.00 65.72 944 GLU A O 1
ATOM 5251 N N . ASN A 1 755 ? 41.756 52.831 120.652 1.00 57.23 945 ASN A N 1
ATOM 5252 C CA . ASN A 1 755 ? 40.467 52.385 120.096 1.00 63.10 945 ASN A CA 1
ATOM 5253 C C . ASN A 1 755 ? 39.632 51.627 121.180 1.00 68.06 945 ASN A C 1
ATOM 5254 O O . ASN A 1 755 ? 39.898 51.801 122.364 1.00 62.60 945 ASN A O 1
ATOM 5259 N N . HIS A 1 756 ? 38.625 50.843 120.795 1.00 67.38 946 HIS A N 1
ATOM 5260 C CA . HIS A 1 756 ? 37.889 49.975 121.756 1.00 81.16 946 HIS A CA 1
ATOM 5261 C C . HIS A 1 756 ? 37.870 48.509 121.263 1.00 81.62 946 HIS A C 1
ATOM 5262 O O . HIS A 1 756 ? 36.841 47.843 121.255 1.00 86.68 946 HIS A O 1
ATOM 5269 N N . LEU A 1 757 ? 39.039 48.023 120.865 1.00 79.68 947 LEU A N 1
ATOM 5270 C CA . LEU A 1 757 ? 39.177 46.684 120.273 1.00 83.13 947 LEU A CA 1
ATOM 5271 C C . LEU A 1 757 ? 38.579 45.512 121.093 1.00 86.48 947 LEU A C 1
ATOM 5272 O O . LEU A 1 757 ? 37.945 44.591 120.491 1.00 84.05 947 LEU A O 1
ATOM 5277 N N . GLN A 1 758 ? 38.781 45.550 122.425 1.00 72.25 948 GLN A N 1
ATOM 5278 C CA . GLN A 1 758 ? 38.238 44.538 123.360 1.00 79.88 948 GLN A CA 1
ATOM 5279 C C . GLN A 1 758 ? 38.891 43.163 123.144 1.00 72.59 948 GLN A C 1
ATOM 5280 O O . GLN A 1 758 ? 39.662 42.964 122.208 1.00 71.71 948 GLN A O 1
ATOM 5286 N N . ASP A 1 759 ? 38.613 42.229 124.038 1.00 71.57 949 ASP A N 1
ATOM 5287 C CA . ASP A 1 759 ? 39.189 40.883 123.959 1.00 77.51 949 ASP A CA 1
ATOM 5288 C C . ASP A 1 759 ? 38.878 40.154 122.648 1.00 74.68 949 ASP A C 1
ATOM 5289 O O . ASP A 1 759 ? 39.725 39.435 122.137 1.00 74.38 949 ASP A O 1
ATOM 5294 N N . ALA A 1 760 ? 37.673 40.338 122.118 1.00 78.57 950 ALA A N 1
ATOM 5295 C CA . ALA A 1 760 ? 37.262 39.645 120.889 1.00 82.18 950 ALA A CA 1
ATOM 5296 C C . ALA A 1 760 ? 38.121 40.081 119.677 1.00 85.75 950 ALA A C 1
ATOM 5297 O O . ALA A 1 760 ? 38.546 39.230 118.882 1.00 82.70 950 ALA A O 1
ATOM 5299 N N . GLY A 1 761 ? 38.371 41.391 119.553 1.00 80.17 951 GLY A N 1
ATOM 5300 C CA . GLY A 1 761 ? 39.197 41.916 118.490 1.00 76.59 951 GLY A CA 1
ATOM 5301 C C . GLY A 1 761 ? 40.652 41.480 118.602 1.00 78.61 951 GLY A C 1
ATOM 5302 O O . GLY A 1 761 ? 41.300 41.196 117.590 1.00 74.79 951 GLY A O 1
ATOM 5303 N N . VAL A 1 762 ? 41.156 41.402 119.834 1.00 74.05 952 VAL A N 1
ATOM 5304 C CA . VAL A 1 762 ? 42.515 40.955 120.079 1.00 70.67 952 VAL A CA 1
ATOM 5305 C C . VAL A 1 762 ? 42.661 39.444 119.804 1.00 78.32 952 VAL A C 1
ATOM 5306 O O . VAL A 1 762 ? 43.733 38.995 119.380 1.00 76.08 952 VAL A O 1
ATOM 5310 N N . CYS A 1 763 ? 41.595 38.671 120.015 1.00 76.74 953 CYS A N 1
ATOM 5311 C CA . CYS A 1 763 ? 41.580 37.257 119.604 1.00 88.22 953 CYS A CA 1
ATOM 5312 C C . CYS A 1 763 ? 41.709 37.099 118.073 1.00 86.26 953 CYS A C 1
ATOM 5313 O O . CYS A 1 763 ? 42.572 36.340 117.599 1.00 77.80 953 CYS A O 1
ATOM 5316 N N . SER A 1 764 ? 40.898 37.848 117.314 1.00 81.29 954 SER A N 1
ATOM 5317 C CA . SER A 1 764 ? 41.026 37.900 115.850 1.00 77.77 954 SER A CA 1
ATOM 5318 C C . SER A 1 764 ? 42.461 38.240 115.471 1.00 75.24 954 SER A C 1
ATOM 5319 O O . SER A 1 764 ? 43.110 37.497 114.734 1.00 65.42 954 SER A O 1
ATOM 5322 N N . LEU A 1 765 ? 42.971 39.345 116.018 1.00 72.35 955 LEU A N 1
ATOM 5323 C CA . LEU A 1 765 ? 44.307 39.792 115.660 1.00 74.79 955 LEU A CA 1
ATOM 5324 C C . LEU A 1 765 ? 45.324 38.679 115.892 1.00 74.90 955 LEU A C 1
ATOM 5325 O O . LEU A 1 765 ? 46.139 38.394 115.009 1.00 73.67 955 LEU A O 1
ATOM 5330 N N . ALA A 1 766 ? 45.224 38.033 117.054 1.00 78.38 956 ALA A N 1
ATOM 5331 C CA . ALA A 1 766 ? 46.123 36.951 117.443 1.00 78.21 956 ALA A CA 1
ATOM 5332 C C . ALA A 1 766 ? 46.091 35.806 116.439 1.00 77.47 956 ALA A C 1
ATOM 5333 O O . ALA A 1 766 ? 47.143 35.284 116.069 1.00 72.28 956 ALA A O 1
ATOM 5335 N N . GLU A 1 767 ? 44.900 35.431 115.978 1.00 78.76 957 GLU A N 1
ATOM 5336 C CA . GLU A 1 767 ? 44.798 34.440 114.896 1.00 85.09 957 GLU A CA 1
ATOM 5337 C C . GLU A 1 767 ? 45.601 34.857 113.675 1.00 86.03 957 GLU A C 1
ATOM 5338 O O . GLU A 1 767 ? 46.353 34.048 113.141 1.00 85.51 957 GLU A O 1
ATOM 5344 N N . GLY A 1 768 ? 45.439 36.116 113.254 1.00 83.46 958 GLY A N 1
ATOM 5345 C CA . GLY A 1 768 ? 46.164 36.664 112.111 1.00 76.69 958 GLY A CA 1
ATOM 5346 C C . GLY A 1 768 ? 47.668 36.562 112.286 1.00 78.66 958 GLY A C 1
ATOM 5347 O O . GLY A 1 768 ? 48.380 36.184 111.354 1.00 77.12 958 GLY A O 1
ATOM 5348 N N . LEU A 1 769 ? 48.162 36.868 113.484 1.00 75.97 959 LEU A N 1
ATOM 5349 C CA . LEU A 1 769 ? 49.606 36.819 113.733 1.00 78.81 959 LEU A CA 1
ATOM 5350 C C . LEU A 1 769 ? 50.162 35.410 113.563 1.00 85.26 959 LEU A C 1
ATOM 5351 O O . LEU A 1 769 ? 51.315 35.252 113.163 1.00 89.56 959 LEU A O 1
ATOM 5356 N N . LYS A 1 770 ? 49.351 34.391 113.848 1.00 89.71 960 LYS A N 1
ATOM 5357 C CA . LYS A 1 770 ? 49.737 33.003 113.548 1.00 96.40 960 LYS A CA 1
ATOM 5358 C C . LYS A 1 770 ? 49.933 32.711 112.046 1.00 93.22 960 LYS A C 1
ATOM 5359 O O . LYS A 1 770 ? 50.668 31.779 111.714 1.00 89.20 960 LYS A O 1
ATOM 5365 N N . ARG A 1 771 ? 49.305 33.496 111.161 1.00 82.34 961 ARG A N 1
ATOM 5366 C CA . ARG A 1 771 ? 49.538 33.390 109.726 1.00 83.87 961 ARG A CA 1
ATOM 5367 C C . ARG A 1 771 ? 50.275 34.612 109.112 1.00 80.70 961 ARG A C 1
ATOM 5368 O O . ARG A 1 771 ? 50.088 34.933 107.944 1.00 82.07 961 ARG A O 1
ATOM 5376 N N . ASN A 1 772 ? 51.138 35.258 109.892 1.00 80.77 962 ASN A N 1
ATOM 5377 C CA . ASN A 1 772 ? 51.874 36.449 109.458 1.00 77.24 962 ASN A CA 1
ATOM 5378 C C . ASN A 1 772 ? 53.319 36.353 109.909 1.00 79.91 962 ASN A C 1
ATOM 5379 O O . ASN A 1 772 ? 53.559 36.208 111.104 1.00 78.65 962 ASN A O 1
ATOM 5384 N N . SER A 1 773 ? 54.269 36.474 108.977 1.00 82.86 963 SER A N 1
ATOM 5385 C CA . SER A 1 773 ? 55.702 36.516 109.323 1.00 86.38 963 SER A CA 1
ATOM 5386 C C . SER A 1 773 ? 56.412 37.812 108.872 1.00 82.24 963 SER A C 1
ATOM 5387 O O . SER A 1 773 ? 57.582 37.791 108.524 1.00 76.50 963 SER A O 1
ATOM 5390 N N . SER A 1 774 ? 55.700 38.942 108.927 1.00 83.48 964 SER A N 1
ATOM 5391 C CA . SER A 1 774 ? 56.229 40.245 108.460 1.00 77.87 964 SER A CA 1
ATOM 5392 C C . SER A 1 774 ? 56.008 41.436 109.416 1.00 72.44 964 SER A C 1
ATOM 5393 O O . SER A 1 774 ? 56.840 42.355 109.465 1.00 60.72 964 SER A O 1
ATOM 5396 N N . LEU A 1 775 ? 54.893 41.440 110.142 1.00 66.57 965 LEU A N 1
ATOM 5397 C CA . LEU A 1 775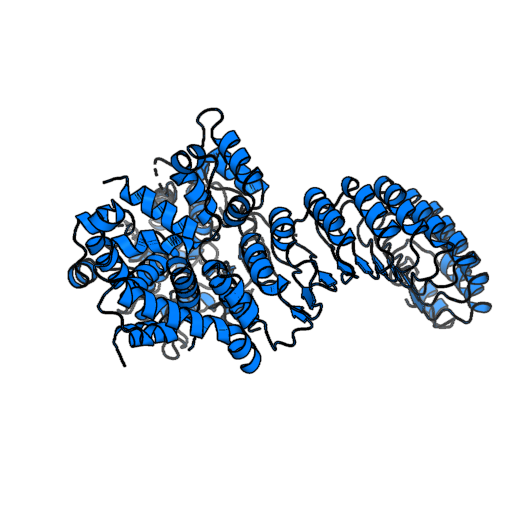 ? 54.625 42.499 111.099 1.00 71.08 965 LEU A CA 1
ATOM 5398 C C . LEU A 1 775 ? 55.607 42.453 112.270 1.00 72.54 965 LEU A C 1
ATOM 5399 O O . LEU A 1 775 ? 55.897 41.388 112.773 1.00 73.11 965 LEU A O 1
ATOM 5404 N N . LYS A 1 776 ? 56.093 43.616 112.689 1.00 72.08 966 LYS A N 1
ATOM 5405 C CA . LYS A 1 776 ? 57.052 43.733 113.775 1.00 72.67 966 LYS A CA 1
ATOM 5406 C C . LYS A 1 776 ? 56.523 44.451 114.997 1.00 76.53 966 LYS A C 1
ATOM 5407 O O . LYS A 1 776 ? 56.865 44.071 116.119 1.00 78.55 966 LYS A O 1
ATOM 5413 N N . VAL A 1 777 ? 55.736 45.502 114.803 1.00 68.86 967 VAL A N 1
ATOM 5414 C CA . VAL A 1 777 ? 55.168 46.231 115.917 1.00 61.70 967 VAL A CA 1
ATOM 5415 C C . VAL A 1 777 ? 53.644 46.314 115.770 1.00 64.82 967 VAL A C 1
ATOM 5416 O O . VAL A 1 777 ? 53.145 46.719 114.738 1.00 64.99 967 VAL A O 1
ATOM 5420 N N . LEU A 1 778 ? 52.922 45.842 116.788 1.00 66.33 968 LEU A N 1
ATOM 5421 C CA . LEU A 1 778 ? 51.476 45.974 116.890 1.00 65.42 968 LEU A CA 1
ATOM 5422 C C . LEU A 1 778 ? 51.190 46.725 118.166 1.00 68.01 968 LEU A C 1
ATOM 5423 O O . LEU A 1 778 ? 51.474 46.216 119.253 1.00 76.65 968 LEU A O 1
ATOM 5428 N N . LYS A 1 779 ? 50.638 47.927 118.050 1.00 64.45 969 LYS A N 1
ATOM 5429 C CA . LYS A 1 779 ? 50.384 48.762 119.200 1.00 63.59 969 LYS A CA 1
ATOM 5430 C C . LYS A 1 779 ? 48.906 48.703 119.575 1.00 66.50 969 LYS A C 1
ATOM 5431 O O . LYS A 1 779 ? 48.058 49.041 118.763 1.00 67.26 969 LYS A O 1
ATOM 5437 N N . LEU A 1 780 ? 48.613 48.255 120.811 1.00 69.34 970 LEU A N 1
ATOM 5438 C CA . LEU A 1 780 ? 47.253 48.053 121.325 1.00 65.27 970 LEU A CA 1
ATOM 5439 C C . LEU A 1 780 ? 46.948 48.784 122.661 1.00 70.09 970 LEU A C 1
ATOM 5440 O O . LEU A 1 780 ? 45.942 48.502 123.331 1.00 63.00 970 LEU A O 1
ATOM 5445 N N . SER A 1 781 ? 47.763 49.766 123.023 1.00 69.91 971 SER A N 1
ATOM 5446 C CA . SER A 1 781 ? 47.506 50.551 124.222 1.00 69.78 971 SER A CA 1
ATOM 5447 C C . SER A 1 781 ? 46.092 51.120 124.259 1.00 70.77 971 SER A C 1
ATOM 5448 O O . SER A 1 781 ? 45.511 51.403 123.222 1.00 81.36 971 SER A O 1
ATOM 5451 N N . ASN A 1 782 ? 45.535 51.223 125.463 1.00 69.28 972 ASN A N 1
ATOM 5452 C CA . ASN A 1 782 ? 44.245 51.846 125.725 1.00 65.60 972 ASN A CA 1
ATOM 5453 C C . ASN A 1 782 ? 43.104 51.378 124.858 1.00 62.77 972 ASN A C 1
ATOM 5454 O O . ASN A 1 782 ? 42.335 52.168 124.315 1.00 77.15 972 ASN A O 1
ATOM 5459 N N . ASN A 1 783 ? 42.943 50.064 124.841 1.00 69.82 973 ASN A N 1
ATOM 5460 C CA . ASN A 1 783 ? 41.888 49.371 124.086 1.00 72.01 973 ASN A CA 1
ATOM 5461 C C . ASN A 1 783 ? 40.849 48.499 124.857 1.00 74.28 973 ASN A C 1
ATOM 5462 O O . ASN A 1 783 ? 40.168 47.663 124.229 1.00 76.87 973 ASN A O 1
ATOM 5467 N N . CYS A 1 784 ? 40.696 48.687 126.166 1.00 73.55 974 CYS A N 1
ATOM 5468 C CA . CYS A 1 784 ? 39.739 47.859 126.963 1.00 79.55 974 CYS A CA 1
ATOM 5469 C C . CYS A 1 784 ? 40.020 46.357 126.911 1.00 70.67 974 CYS A C 1
ATOM 5470 O O . CYS A 1 784 ? 39.094 45.546 126.930 1.00 71.64 974 CYS A O 1
ATOM 5473 N N . ILE A 1 785 ? 41.287 45.996 126.806 1.00 71.73 975 ILE A N 1
ATOM 5474 C CA . ILE A 1 785 ? 41.680 44.595 126.723 1.00 76.21 975 ILE A CA 1
ATOM 5475 C C . ILE A 1 785 ? 41.897 44.044 128.139 1.00 79.59 975 ILE A C 1
ATOM 5476 O O . ILE A 1 785 ? 42.474 44.714 128.991 1.00 75.48 975 ILE A O 1
ATOM 5481 N N . THR A 1 786 ? 41.450 42.809 128.353 1.00 83.38 976 THR A N 1
ATOM 5482 C CA . THR A 1 786 ? 41.532 42.096 129.649 1.00 82.94 976 THR A CA 1
ATOM 5483 C C . THR A 1 786 ? 42.660 41.098 129.501 1.00 83.07 976 THR A C 1
ATOM 5484 O O . THR A 1 786 ? 43.187 40.897 128.383 1.00 70.45 976 THR A O 1
ATOM 5488 N N . PHE A 1 787 ? 43.056 40.511 130.629 1.00 81.76 977 PHE A N 1
ATOM 5489 C CA . PHE A 1 787 ? 43.965 39.361 130.676 1.00 80.56 977 PHE A CA 1
ATOM 5490 C C . PHE A 1 787 ? 43.660 38.252 129.654 1.00 73.31 977 PHE A C 1
ATOM 5491 O O . PHE A 1 787 ? 44.573 37.555 129.207 1.00 72.82 977 PHE A O 1
ATOM 5499 N N . VAL A 1 788 ? 42.395 38.077 129.279 1.00 73.65 978 VAL A N 1
ATOM 5500 C CA . VAL A 1 788 ? 42.057 37.057 128.278 1.00 83.31 978 VAL A CA 1
ATOM 5501 C C . VAL A 1 788 ? 42.708 37.423 126.931 1.00 81.42 978 VAL A C 1
ATOM 5502 O O . VAL A 1 788 ? 43.303 36.564 126.268 1.00 81.36 978 VAL A O 1
ATOM 5506 N N . GLY A 1 789 ? 42.610 38.700 126.550 1.00 78.98 979 GLY A N 1
ATOM 5507 C CA . GLY A 1 789 ? 43.274 39.198 125.346 1.00 81.68 979 GLY A CA 1
ATOM 5508 C C . GLY A 1 789 ? 44.771 38.949 125.374 1.00 77.95 979 GLY A C 1
ATOM 5509 O O . GLY A 1 789 ? 45.337 38.404 124.414 1.00 75.02 979 GLY A O 1
ATOM 5510 N N . ALA A 1 790 ? 45.404 39.306 126.492 1.00 71.68 980 ALA A N 1
ATOM 5511 C CA . ALA A 1 790 ? 46.833 39.099 126.635 1.00 74.11 980 ALA A CA 1
ATOM 5512 C C . ALA A 1 790 ? 47.165 37.622 126.468 1.00 83.72 980 ALA A C 1
ATOM 5513 O O . ALA A 1 790 ? 48.159 37.303 125.838 1.00 88.73 980 ALA A O 1
ATOM 5515 N N . GLU A 1 791 ? 46.310 36.727 126.976 1.00 90.89 981 GLU A N 1
ATOM 5516 C CA . GLU A 1 791 ? 46.523 35.279 126.807 1.00 97.05 981 GLU A CA 1
ATOM 5517 C C . GLU A 1 791 ? 46.385 34.828 125.361 1.00 89.84 981 GLU A C 1
ATOM 5518 O O . GLU A 1 791 ? 47.226 34.060 124.877 1.00 96.64 981 GLU A O 1
ATOM 5524 N N . ALA A 1 792 ? 45.347 35.287 124.667 1.00 83.99 982 ALA A N 1
ATOM 5525 C CA . ALA A 1 792 ? 45.231 34.996 123.227 1.00 81.66 982 ALA A CA 1
ATOM 5526 C C . ALA A 1 792 ? 46.496 35.440 122.434 1.00 82.20 982 ALA A C 1
ATOM 5527 O O . ALA A 1 792 ? 46.983 34.703 121.562 1.00 80.19 982 ALA A O 1
ATOM 5529 N N . LEU A 1 793 ? 47.033 36.615 122.771 1.00 83.30 983 LEU A N 1
ATOM 5530 C CA . LEU A 1 793 ? 48.236 37.151 122.118 1.00 82.01 983 LEU A CA 1
ATOM 5531 C C . LEU A 1 793 ? 49.460 36.335 122.471 1.00 82.82 983 LEU A C 1
ATOM 5532 O O . LEU A 1 793 ? 50.265 36.031 121.598 1.00 77.33 983 LEU A O 1
ATOM 5537 N N . LEU A 1 794 ? 49.611 35.987 123.751 1.00 88.85 984 LEU A N 1
ATOM 5538 C CA . LEU A 1 794 ? 50.767 35.179 124.206 1.00 87.08 984 LEU A CA 1
ATOM 5539 C C . LEU A 1 794 ? 50.835 33.822 123.526 1.00 82.18 984 LEU A C 1
ATOM 5540 O O . LEU A 1 794 ? 51.926 33.331 123.184 1.00 85.97 984 LEU A O 1
ATOM 5545 N N . GLN A 1 795 ? 49.663 33.229 123.316 1.00 78.79 985 GLN A N 1
ATOM 5546 C CA . GLN A 1 795 ? 49.562 31.964 122.600 1.00 88.29 985 GLN A CA 1
ATOM 5547 C C . GLN A 1 795 ? 50.134 32.103 121.193 1.00 94.57 985 GLN A C 1
ATOM 5548 O O . GLN A 1 795 ? 51.059 31.385 120.848 1.00 98.72 985 GLN A O 1
ATOM 5554 N N . ALA A 1 796 ? 49.620 33.068 120.421 1.00 98.27 986 ALA A N 1
ATOM 5555 C CA . ALA A 1 796 ? 50.160 33.407 119.089 1.00 91.35 986 ALA A CA 1
ATOM 5556 C C . ALA A 1 796 ? 51.659 33.710 119.090 1.00 85.19 986 ALA A C 1
ATOM 5557 O O . ALA A 1 796 ? 52.373 33.269 118.197 1.00 91.48 986 ALA A O 1
ATOM 5559 N N . LEU A 1 797 ? 52.133 34.450 120.091 1.00 80.30 987 LEU A N 1
ATOM 5560 C CA . LEU A 1 797 ? 53.561 34.737 120.228 1.00 81.47 987 LEU A CA 1
ATOM 5561 C C . LEU A 1 797 ? 54.442 33.507 120.441 1.00 91.63 987 LEU A C 1
ATOM 5562 O O . LEU A 1 797 ? 55.657 33.596 120.225 1.00 88.62 987 LEU A O 1
ATOM 5567 N N . ALA A 1 798 ? 53.850 32.384 120.868 1.00 95.28 988 ALA A N 1
ATOM 5568 C CA . ALA A 1 798 ? 54.568 31.099 120.946 1.00 99.97 988 ALA A CA 1
ATOM 5569 C C . ALA A 1 798 ? 55.013 30.556 119.582 1.00 102.74 988 ALA A C 1
ATOM 5570 O O . ALA A 1 798 ? 56.098 29.988 119.489 1.00 99.56 988 ALA A O 1
ATOM 5572 N N . SER A 1 799 ? 54.185 30.727 118.542 1.00 102.85 989 SER A N 1
ATOM 5573 C CA . SER A 1 799 ? 54.531 30.290 117.174 1.00 102.40 989 SER A CA 1
ATOM 5574 C C . SER A 1 799 ? 54.957 31.415 116.182 1.00 102.11 989 SER A C 1
ATOM 5575 O O . SER A 1 799 ? 55.220 31.131 115.007 1.00 96.73 989 SER A O 1
ATOM 5578 N N . ASN A 1 800 ? 55.052 32.662 116.659 1.00 99.69 990 ASN A N 1
ATOM 5579 C CA . ASN A 1 800 ? 55.506 33.813 115.853 1.00 93.61 990 ASN A CA 1
ATOM 5580 C C . ASN A 1 800 ? 56.800 34.369 116.432 1.00 90.32 990 ASN A C 1
ATOM 5581 O O . ASN A 1 800 ? 56.799 34.927 117.532 1.00 88.15 990 ASN A O 1
ATOM 5586 N N . ASP A 1 801 ? 57.890 34.235 115.678 1.00 96.56 991 ASP A N 1
ATOM 5587 C CA . ASP A 1 801 ? 59.204 34.747 116.096 1.00 104.88 991 ASP A CA 1
ATOM 5588 C C . ASP A 1 801 ? 59.697 35.920 115.227 1.00 98.52 991 ASP A C 1
ATOM 5589 O O . ASP A 1 801 ? 60.882 36.251 115.273 1.00 97.88 991 ASP A O 1
ATOM 5594 N N . THR A 1 802 ? 58.805 36.543 114.445 1.00 95.12 992 THR A N 1
ATOM 5595 C CA . THR A 1 802 ? 59.149 37.778 113.703 1.00 93.52 992 THR A CA 1
ATOM 5596 C C . THR A 1 802 ? 58.694 39.065 114.423 1.00 86.38 992 THR A C 1
ATOM 5597 O O . THR A 1 802 ? 59.354 40.100 114.315 1.00 79.03 992 THR A O 1
ATOM 5601 N N . ILE A 1 803 ? 57.602 39.010 115.177 1.00 81.33 993 ILE A N 1
ATOM 5602 C CA . ILE A 1 803 ? 57.122 40.207 115.862 1.00 84.85 993 ILE A CA 1
ATOM 5603 C C . ILE A 1 803 ? 58.066 40.609 117.007 1.00 86.17 993 ILE A C 1
ATOM 5604 O O . ILE A 1 803 ? 58.502 39.754 117.772 1.00 89.56 993 ILE A O 1
ATOM 5609 N N . LEU A 1 804 ? 58.402 41.896 117.091 1.00 82.13 994 LEU A N 1
ATOM 5610 C CA . LEU A 1 804 ? 59.338 42.418 118.101 1.00 76.36 994 LEU A CA 1
ATOM 5611 C C . LEU A 1 804 ? 58.636 42.975 119.320 1.00 78.91 994 LEU A C 1
ATOM 5612 O O . LEU A 1 804 ? 59.133 42.798 120.427 1.00 81.72 994 LEU A O 1
ATOM 5617 N N . GLU A 1 805 ? 57.512 43.672 119.122 1.00 73.88 995 GLU A N 1
ATOM 5618 C CA . GLU A 1 805 ? 56.814 44.372 120.209 1.00 74.25 995 GLU A CA 1
ATOM 5619 C C . GLU A 1 805 ? 55.301 44.281 120.049 1.00 78.85 995 GLU A C 1
ATOM 5620 O O . GLU A 1 805 ? 54.796 44.274 118.918 1.00 82.03 995 GLU A O 1
ATOM 5626 N N . VAL A 1 806 ? 54.592 44.206 121.179 1.00 71.53 996 VAL A N 1
ATOM 5627 C CA . VAL A 1 806 ? 53.131 44.319 121.226 1.00 72.61 996 VAL A CA 1
ATOM 5628 C C . VAL A 1 806 ? 52.750 45.179 122.414 1.00 74.07 996 VAL A C 1
ATOM 5629 O O . VAL A 1 806 ? 52.855 44.734 123.542 1.00 84.04 996 VAL A O 1
ATOM 5633 N N . TRP A 1 807 ? 52.318 46.412 122.155 1.00 75.68 997 TRP A N 1
ATOM 5634 C CA . TRP A 1 807 ? 52.115 47.384 123.215 1.00 71.24 997 TRP A CA 1
ATOM 5635 C C . TRP A 1 807 ? 50.732 47.127 123.818 1.00 73.99 997 TRP A C 1
ATOM 5636 O O . TRP A 1 807 ? 49.750 47.026 123.083 1.00 70.11 997 TRP A O 1
ATOM 5647 N N . LEU A 1 808 ? 50.667 46.962 125.140 1.00 76.73 998 LEU A N 1
ATOM 5648 C CA . LEU A 1 808 ? 49.393 46.844 125.868 1.00 73.56 998 LEU A CA 1
ATOM 5649 C C . LEU A 1 808 ? 49.251 47.840 127.025 1.00 75.60 998 LEU A C 1
ATOM 5650 O O . LEU A 1 808 ? 48.311 47.738 127.800 1.00 80.30 998 LEU A O 1
ATOM 5655 N N . ARG A 1 809 ? 50.156 48.811 127.115 1.00 78.37 999 ARG A N 1
ATOM 5656 C CA . ARG A 1 809 ? 50.149 49.847 128.151 1.00 79.59 999 ARG A CA 1
ATOM 5657 C C . ARG A 1 809 ? 48.738 50.428 128.361 1.00 78.41 999 ARG A C 1
ATOM 5658 O O . ARG A 1 809 ? 48.013 50.667 127.392 1.00 76.01 999 ARG A O 1
ATOM 5666 N N . GLY A 1 810 ? 48.345 50.606 129.626 1.00 68.07 1000 GLY A N 1
ATOM 5667 C CA . GLY A 1 810 ? 47.103 51.294 129.990 1.00 64.63 1000 GLY A CA 1
ATOM 5668 C C . GLY A 1 810 ? 45.769 50.554 129.832 1.00 64.59 1000 GLY A C 1
ATOM 5669 O O . GLY A 1 810 ? 44.712 51.104 130.164 1.00 64.90 1000 GLY A O 1
ATOM 5670 N N . ASN A 1 811 ? 45.806 49.317 129.335 1.00 62.37 1001 ASN A N 1
ATOM 5671 C CA . ASN A 1 811 ? 44.626 48.455 129.317 1.00 66.96 1001 ASN A CA 1
ATOM 5672 C C . ASN A 1 811 ? 44.222 48.045 130.758 1.00 69.32 1001 ASN A C 1
ATOM 5673 O O . ASN A 1 811 ? 45.024 48.179 131.684 1.00 68.70 1001 ASN A O 1
ATOM 5678 N N . PRO A 1 812 ? 42.978 47.580 130.952 1.00 72.08 1002 PRO A N 1
ATOM 5679 C CA . PRO A 1 812 ? 42.508 47.271 132.325 1.00 75.10 1002 PRO A CA 1
ATOM 5680 C C . PRO A 1 812 ? 43.038 45.917 132.800 1.00 73.87 1002 PRO A C 1
ATOM 5681 O O . PRO A 1 812 ? 42.347 44.914 132.671 1.00 71.67 1002 PRO A O 1
ATOM 5685 N N . PHE A 1 813 ? 44.298 45.915 133.249 1.00 76.76 1003 PHE A N 1
ATOM 5686 C CA . PHE A 1 813 ? 44.933 44.773 133.903 1.00 79.71 1003 PHE A CA 1
ATOM 5687 C C . PHE A 1 813 ? 45.067 45.088 135.390 1.00 79.15 1003 PHE A C 1
ATOM 5688 O O . PHE A 1 813 ? 45.481 46.184 135.746 1.00 80.90 1003 PHE A O 1
ATOM 5696 N N . SER A 1 814 ? 44.716 44.131 136.256 1.00 79.47 1004 SER A N 1
ATOM 5697 C CA . SER A 1 814 ? 44.961 44.263 137.702 1.00 74.34 1004 SER A CA 1
ATOM 5698 C C . SER A 1 814 ? 46.466 44.235 137.931 1.00 72.26 1004 SER A C 1
ATOM 5699 O O . SER A 1 814 ? 47.199 43.667 137.092 1.00 70.74 1004 SER A O 1
ATOM 5702 N N . PRO A 1 815 ? 46.936 44.804 139.068 1.00 77.27 1005 PRO A N 1
ATOM 5703 C CA . PRO A 1 815 ? 48.355 44.624 139.430 1.00 77.62 1005 PRO A CA 1
ATOM 5704 C C . PRO A 1 815 ? 48.803 43.169 139.419 1.00 74.96 1005 PRO A C 1
ATOM 5705 O O . PRO A 1 815 ? 49.900 42.900 138.968 1.00 81.39 1005 PRO A O 1
ATOM 5709 N N . GLU A 1 816 ? 47.965 42.240 139.868 1.00 72.52 1006 GLU A N 1
ATOM 5710 C CA . GLU A 1 816 ? 48.361 40.827 139.880 1.00 82.81 1006 GLU A CA 1
ATOM 5711 C C . GLU A 1 816 ? 48.547 40.292 138.466 1.00 77.93 1006 GLU A C 1
ATOM 5712 O O . GLU A 1 816 ? 49.490 39.543 138.205 1.00 86.91 1006 GLU A O 1
ATOM 5718 N N . GLU A 1 817 ? 47.620 40.628 137.580 1.00 79.81 1007 GLU A N 1
ATOM 5719 C CA . GLU A 1 817 ? 47.753 40.269 136.157 1.00 82.81 1007 GLU A CA 1
ATOM 5720 C C . GLU A 1 817 ? 48.992 40.921 135.516 1.00 79.66 1007 GLU A C 1
ATOM 5721 O O . GLU A 1 817 ? 49.681 40.274 134.718 1.00 72.41 1007 GLU A O 1
ATOM 5727 N N . MET A 1 818 ? 49.297 42.171 135.895 1.00 75.99 1008 MET A N 1
ATOM 5728 C CA . MET A 1 818 ? 50.545 42.817 135.451 1.00 80.17 1008 MET A CA 1
ATOM 5729 C C . MET A 1 818 ? 51.789 42.020 135.896 1.00 85.76 1008 MET A C 1
ATOM 5730 O O . MET A 1 818 ? 52.603 41.627 135.053 1.00 87.45 1008 MET A O 1
ATOM 5735 N N . GLU A 1 819 ? 51.916 41.740 137.198 1.00 94.94 1009 GLU A N 1
ATOM 5736 C CA . GLU A 1 819 ? 52.992 40.861 137.712 1.00 97.56 1009 GLU A CA 1
ATOM 5737 C C . GLU A 1 819 ? 53.129 39.573 136.868 1.00 86.89 1009 GLU A C 1
ATOM 5738 O O . GLU A 1 819 ? 54.220 39.235 136.418 1.00 91.71 1009 GLU A O 1
ATOM 5744 N N . ALA A 1 820 ? 52.013 38.896 136.621 1.00 79.54 1010 ALA A N 1
ATOM 5745 C CA . ALA A 1 820 ? 52.015 37.582 135.951 1.00 81.13 1010 ALA A CA 1
ATOM 5746 C C . ALA A 1 820 ? 52.450 37.608 134.490 1.00 87.87 1010 ALA A C 1
ATOM 5747 O O . ALA A 1 820 ? 53.015 36.616 134.005 1.00 89.35 1010 ALA A O 1
ATOM 5749 N N . LEU A 1 821 ? 52.145 38.708 133.788 1.00 85.98 1011 LEU A N 1
ATOM 5750 C CA . LEU A 1 821 ? 52.631 38.911 132.403 1.00 94.69 1011 LEU A CA 1
ATOM 5751 C C . LEU A 1 821 ? 54.138 39.175 132.334 1.00 93.13 1011 LEU A C 1
ATOM 5752 O O . LEU A 1 821 ? 54.773 38.771 131.364 1.00 95.61 1011 LEU A O 1
ATOM 5757 N N . SER A 1 822 ? 54.702 39.813 133.368 1.00 99.74 1012 SER A N 1
ATOM 5758 C CA . SER A 1 822 ? 56.136 40.156 133.389 1.00 101.96 1012 SER A CA 1
ATOM 5759 C C . SER A 1 822 ? 57.077 38.938 133.282 1.00 105.38 1012 SER A C 1
ATOM 5760 O O . SER A 1 822 ? 58.168 39.074 132.723 1.00 115.55 1012 SER A O 1
ATOM 5763 N N . HIS A 1 823 ? 56.658 37.764 133.773 1.00 104.24 1013 HIS A N 1
ATOM 5764 C CA . HIS A 1 823 ? 57.474 36.534 133.640 1.00 109.10 1013 HIS A CA 1
ATOM 5765 C C . HIS A 1 823 ? 57.299 35.920 132.247 1.00 103.61 1013 HIS A C 1
ATOM 5766 O O . HIS A 1 823 ? 58.231 35.304 131.716 1.00 112.72 1013 HIS A O 1
ATOM 5773 N N . ARG A 1 824 ? 56.116 36.094 131.658 1.00 99.95 1014 ARG A N 1
ATOM 5774 C CA . ARG A 1 824 ? 55.830 35.592 130.299 1.00 99.23 1014 ARG A CA 1
ATOM 5775 C C . ARG A 1 824 ? 56.463 36.480 129.188 1.00 99.34 1014 ARG A C 1
ATOM 5776 O O . ARG A 1 824 ? 57.104 37.508 129.486 1.00 92.37 1014 ARG A O 1
ATOM 5784 N N . ASP A 1 825 ? 56.319 36.056 127.928 1.00 93.32 1015 ASP A N 1
ATOM 5785 C CA . ASP A 1 825 ? 57.014 36.688 126.772 1.00 93.21 1015 ASP A CA 1
ATOM 5786 C C . ASP A 1 825 ? 57.281 38.209 126.926 1.00 87.35 1015 ASP A C 1
ATOM 5787 O O . ASP A 1 825 ? 56.348 39.006 127.020 1.00 78.74 1015 ASP A O 1
ATOM 5792 N N . SER A 1 826 ? 58.557 38.593 126.950 1.00 80.30 1016 SER A N 1
ATOM 5793 C CA . SER A 1 826 ? 58.946 39.964 127.294 1.00 86.47 1016 SER A CA 1
ATOM 5794 C C . SER A 1 826 ? 58.597 40.992 126.196 1.00 88.52 1016 SER A C 1
ATOM 5795 O O . SER A 1 826 ? 58.681 42.204 126.430 1.00 86.46 1016 SER A O 1
ATOM 5798 N N . ARG A 1 827 ? 58.227 40.483 125.015 1.00 88.71 1017 ARG A N 1
ATOM 5799 C CA . ARG A 1 827 ? 57.772 41.279 123.868 1.00 89.10 1017 ARG A CA 1
ATOM 5800 C C . ARG A 1 827 ? 56.419 41.982 124.081 1.00 88.32 1017 ARG A C 1
ATOM 5801 O O . ARG A 1 827 ? 56.087 42.893 123.326 1.00 82.75 1017 ARG A O 1
ATOM 5809 N N . LEU A 1 828 ? 55.646 41.550 125.082 1.00 81.68 1018 LEU A N 1
ATOM 5810 C CA . LEU A 1 828 ? 54.519 42.340 125.614 1.00 82.14 1018 LEU A CA 1
ATOM 5811 C C . LEU A 1 828 ? 55.043 43.558 126.366 1.00 75.92 1018 LEU A C 1
ATOM 5812 O O . LEU A 1 828 ? 55.835 43.385 127.261 1.00 87.86 1018 LEU A O 1
ATOM 5817 N N . LEU A 1 829 ? 54.620 44.772 125.994 1.00 78.81 1019 LEU A N 1
ATOM 5818 C CA . LEU A 1 829 ? 55.073 46.017 126.658 1.00 78.40 1019 LEU A CA 1
ATOM 5819 C C . LEU A 1 829 ? 53.916 46.619 127.436 1.00 84.75 1019 LEU A C 1
ATOM 5820 O O . LEU A 1 829 ? 52.874 46.935 126.847 1.00 88.25 1019 LEU A O 1
ATOM 5825 N N . LEU A 1 830 ? 54.102 46.779 128.750 1.00 84.77 1020 LEU A N 1
ATOM 5826 C CA . LEU A 1 830 ? 53.035 47.182 129.662 1.00 88.16 1020 LEU A CA 1
ATOM 5827 C C . LEU A 1 830 ? 53.305 48.565 130.263 1.00 92.46 1020 LEU A C 1
ATOM 5828 O O . LEU A 1 830 ? 54.374 49.154 130.125 1.00 94.01 1020 LEU A O 1
#

Secondary structure (DSSP, 8-state):
---HHHHHHHHHHHHHHHHHSB---BHHHH-----EEE----B-GGGS------EEEEE--TTSSHHHHHHHHHHHHHTTSS-TT-SEEEEEEHHHHHT--S-B-HHHHHHHTT---SS-HHHHHHHHHH-GGGEEEEEE-GGGS---STT-S----SSS-B-HHHHHHHHHHTSSSTT-EEEEEE-STT--HHHHTTEEEEEEE----HHHHHHHHHHH--STTHHHHHHHHHHH-HHHHHHTTSHHHHHHHHHTHHHHHHSSSPPP-SHHHHHHHHHHHHHH---HHHHTHHHHHHHHHHHHHHHHTT--SB-HHHHHHTT--HHHHTTSSEE---BEESSHHHHHHHHHHHHHH-TTS-GGGGGGGTT---HHHHHHHHS-HHHHHHHHHHHHHHTSGGGHHHHHTT-S-SHHHHHHHHHHHHHHHTHHHHHHHT---HHHHHHHHHHHHHHT-HHHHHHHHTT---SEEE-TTS---HHHHHHHHHHHTT-SS-EEEE--SS--HHHHHHHHGGGGGGEEEEE--SS--BHHHHHHHHHHHTT-TT--EEE--SSB-BGGGHHHHHHHHHH-TT--EEE--SSB-BHHHHHHHHHHHHT-S---EEE-TTSB-HHHHHHHHHHHHTT-SS--EEE-TTS---HHHHHHHHHHHHH-SS--EEE-TTS--HHHHHHHHHHHHHT-SS--EEE-TTS---HHHHHHHHHHHHH--S--EEE-TTSS--HHHHHHHHHS-TTEE-

Nearest PDB structures (foldseek):
  5irn-assembly1_A  TM=1.001E+00  e=0.000E+00  Oryctolagus cuniculus
  5irm-assembly1_A  TM=9.846E-01  e=0.000E+00  Oryctolagus cuniculus
  8j07-assembly1_w  TM=7.084E-01  e=4.949E-11  Homo sapiens
  8glv-assembly1_Ez  TM=6.688E-01  e=5.112E-09  Chlamydomonas reinhardtii
  8tid-assembly1_F  TM=6.437E-01  e=4.435E-09  Tetrahymena thermophila

Radius of gyration: 30.34 Å; Cα contacts (8 Å, |Δi|>4): 1510; chains: 1; bounding box: 56×92×65 Å

Foldseek 3Di:
DDDLQVQQLLQQLVVLLVVLQPVVPGLVLFDFWFWKDFDVPIDTLLCQVVLLFFEEEEEEAFLLQQVNSVSVVSNCCSVVNGPVLASEEFEDEQLVLQPDFWWFFLLCCRAVVTHPRPDDSVVNVVVCLVPLLNYEYEYEANVLHDDDPVLQDDDLDRGDIDRPSVVVNCVLNCSYSGNHHYYYYYYVPPPDPSNVVRHPTYIYGQAADLVRLLSNLCSLDPPPCLSVLLNVLCVVQLQLSQQVRRVNSSVLCSLQSPVSSVDPDPDDRAPLSSVVSVLVSLLVVVVSCLVCVVLLLLLLVLLLQCQLVSRFKADPVNCVVSPRDVVSVSSQQWDPVIIGGPTNLSSLLSVLVNCQAPPQHDLCLLCLLLVRPRPSNSSSVSGDNSSSLSNLLSNLLCLAPVNLVVNVVNDPDCVSNVSNNVSSLVSLLQRLVVQVVVPVCLLVVLSSLSSVVSNVDLVSLLSNQPPDDAAERACAPNSDTLNSLLSCLSNLLNDPAAHAYHHAHYACELSNLVSNLSNVLSHLHYAHENHQYELNRVLVNLVSVLVRLNHAYYAHAAYAYELSNLQSLLCSLQRRQRHEYYHDENYAYELNSLLSNLNSLLNYAHYAYDHHHHYANELNSLLSNLVSQLQHHHHAYYEPAQRQYEQNSLLSNLNSLLRHAHHAEYHHANYQHELNSLLSNLNSLLNHQHYAYAEYEHHQYELSSVVSNLVSVVNHPRHQAYEHHHHPYDVVSVVVCVVGDVRYHD